Protein AF-A0A2V7W459-F1 (afdb_monomer)

Sequence (550 aa):
MHQKITSGIVARPIGEAFDWLTTPGFWPRVSPVSLAIEAEDPWRPLRVGDRFRERAHVALWRGHFDWVVDAVERPHRCVLTAVTGGDTVLSKLTGHIPARLEITLESDGDSTRITRAASHPALAEVVGFGHAFDHACDVTMQTIVATLNNPLLFGPRPDSTAESLLHEADPLADDAAAALISAAGDCSALESLVASLDRGDPPDADVPEAVRRFLDATEQRPAWACESRLVAASEIFLEWGVLSVAAHICASLPETYQLPPTAKLLDLTRQLDADPHHVDRRLWFTVRMCFDVLTEHGLDANGRGRLALQRLRLLHAMVRLFVQRRLETPHRLSQLATRGLWDSDAGQPISQLELLHTLLTFSHGVVRSFAIFGVELTPYQRESYIHIWNVAGALLGIRPELLPRDADDAARIFEGIKQRFGGATDAAPRLGRGLVEFWTGLFPEMIRKEASELMQFVISMLLTPETAHINGFDDLPSFSPKSANALRHFLAGVDRIGSHLFSDVPPVQQAAALFVSLLMRKASEAYEDKSGIFDIPEKLYSRWCGVVAT

Radius of gyration: 25.34 Å; Cα contacts (8 Å, |Δi|>4): 891; chains: 1; bounding box: 58×60×70 Å

Nearest PDB structures (foldseek):
  5o1m-assembly1_A  TM=7.419E-01  e=2.491E-08  Streptomyces sp. K30
  6cay-assembly1_A  TM=6.335E-01  e=3.139E-02  Saccharomyces cerevisiae
  5yqj-assembly3_C  TM=5.750E-01  e=4.632E-02  Saccharomyces cerevisiae S288C
  5yqq-assembly1_B  TM=5.300E-01  e=1.252E-01  Saccharomyces cerevisiae S288C
  5yqq-assembly1_A  TM=5.114E-01  e=2.292E-01  Saccharomyces cerevisiae S288C

Structure (mmCIF, N/CA/C/O backbone):
data_AF-A0A2V7W459-F1
#
_entry.id   AF-A0A2V7W459-F1
#
loop_
_atom_site.group_PDB
_atom_site.id
_atom_site.type_symbol
_atom_site.label_atom_id
_atom_site.label_alt_id
_atom_site.label_comp_id
_atom_site.label_asym_id
_atom_site.label_entity_id
_atom_site.label_seq_id
_atom_site.pdbx_PDB_ins_code
_atom_site.Cartn_x
_atom_site.Cartn_y
_atom_site.Cartn_z
_atom_site.occupancy
_atom_site.B_iso_or_equiv
_atom_site.auth_seq_id
_atom_site.auth_comp_id
_atom_site.auth_asym_id
_atom_site.auth_atom_id
_atom_site.pdbx_PDB_model_num
ATOM 1 N N . MET A 1 1 ? -30.266 8.151 23.516 1.00 68.56 1 MET A N 1
ATOM 2 C CA . MET A 1 1 ? -28.942 7.515 23.360 1.00 68.56 1 MET A CA 1
ATOM 3 C C . MET A 1 1 ? -28.855 7.077 21.916 1.00 68.56 1 MET A C 1
ATOM 5 O O . MET A 1 1 ? -29.757 6.372 21.483 1.00 68.56 1 MET A O 1
ATOM 9 N N . HIS A 1 2 ? -27.890 7.594 21.159 1.00 79.94 2 HIS A N 1
ATOM 10 C CA . HIS A 1 2 ? -27.702 7.180 19.768 1.00 79.94 2 HIS A CA 1
ATOM 11 C C . HIS A 1 2 ? -26.971 5.839 19.765 1.00 79.94 2 HIS A C 1
ATOM 13 O O . HIS A 1 2 ? -26.038 5.651 20.552 1.00 79.94 2 HIS A O 1
ATOM 19 N N . GLN A 1 3 ? -27.417 4.903 18.935 1.00 88.19 3 GLN A N 1
ATOM 20 C CA . GLN A 1 3 ? -26.807 3.585 18.802 1.00 88.19 3 GLN A CA 1
ATOM 21 C C . GLN A 1 3 ? -26.699 3.238 17.323 1.00 88.19 3 GLN A C 1
ATOM 23 O O . GLN A 1 3 ? -27.702 3.198 16.612 1.00 88.19 3 GLN A O 1
ATOM 28 N N . LYS A 1 4 ? -25.478 2.940 16.887 1.00 92.94 4 LYS A N 1
ATOM 29 C CA . LYS A 1 4 ? -25.178 2.438 15.554 1.00 92.94 4 LYS A CA 1
ATOM 30 C C . LYS A 1 4 ? -24.872 0.952 15.650 1.00 92.94 4 LYS A C 1
ATOM 32 O O . LYS A 1 4 ? -24.001 0.535 16.414 1.00 92.94 4 LYS A O 1
ATOM 37 N N . ILE A 1 5 ? -25.605 0.162 14.873 1.00 96.56 5 ILE A N 1
ATOM 38 C CA . ILE A 1 5 ? -25.396 -1.280 14.749 1.00 96.56 5 ILE A CA 1
ATOM 39 C C . ILE A 1 5 ? -24.834 -1.552 13.359 1.00 96.56 5 ILE A C 1
ATOM 41 O O . ILE A 1 5 ? -25.424 -1.142 12.361 1.00 96.56 5 ILE A O 1
ATOM 45 N N . THR A 1 6 ? -23.702 -2.242 13.299 1.00 97.69 6 THR A N 1
ATOM 46 C CA . THR A 1 6 ? -23.098 -2.727 12.056 1.00 97.69 6 THR A CA 1
ATOM 47 C C . THR A 1 6 ? -22.892 -4.229 12.141 1.00 97.69 6 THR A C 1
ATOM 49 O O . THR A 1 6 ? -22.695 -4.775 13.227 1.00 97.69 6 THR A O 1
ATOM 52 N N . SER A 1 7 ? -22.967 -4.920 11.006 1.00 97.38 7 SER A N 1
ATOM 53 C CA . SER A 1 7 ? -22.749 -6.365 10.955 1.00 97.38 7 SER A CA 1
ATOM 54 C C . SER A 1 7 ? -22.080 -6.792 9.656 1.00 97.38 7 SER A C 1
ATOM 56 O O . SER A 1 7 ? -22.127 -6.069 8.660 1.00 97.38 7 SER A O 1
ATOM 58 N N . GLY A 1 8 ? -21.444 -7.959 9.679 1.00 96.25 8 GLY A N 1
ATOM 59 C CA . GLY A 1 8 ? -20.764 -8.544 8.531 1.00 96.25 8 GLY A CA 1
ATOM 60 C C . GLY A 1 8 ? -20.483 -10.028 8.736 1.00 96.25 8 GLY A C 1
ATOM 61 O O . GLY A 1 8 ? -20.577 -10.529 9.855 1.00 96.25 8 GLY A O 1
ATOM 62 N N . ILE A 1 9 ? -20.161 -10.735 7.654 1.00 95.31 9 ILE A N 1
ATOM 63 C CA . ILE A 1 9 ? -19.882 -12.177 7.671 1.00 95.31 9 ILE A CA 1
ATOM 64 C C . ILE A 1 9 ? -18.435 -12.410 7.249 1.00 95.31 9 ILE A C 1
ATOM 66 O O . ILE A 1 9 ? -17.958 -11.821 6.276 1.00 95.31 9 ILE A O 1
ATOM 70 N N . VAL A 1 10 ? -17.745 -13.278 7.982 1.00 94.12 10 VAL A N 1
ATOM 71 C CA . VAL A 1 10 ? -16.369 -13.683 7.692 1.00 94.12 10 VAL A CA 1
ATOM 72 C C . VAL A 1 10 ? -16.268 -15.200 7.595 1.00 94.12 10 VAL A C 1
ATOM 74 O O . VAL A 1 10 ? -16.877 -15.923 8.381 1.00 94.12 10 VAL A O 1
ATOM 77 N N . ALA A 1 11 ? -15.474 -15.691 6.648 1.00 91.62 11 ALA A N 1
ATOM 78 C CA . ALA A 1 11 ? -15.160 -17.107 6.474 1.00 91.62 11 ALA A CA 1
ATOM 79 C C . ALA A 1 11 ? -14.038 -17.519 7.444 1.00 91.62 11 ALA A C 1
ATOM 81 O O . ALA A 1 11 ? -12.924 -17.856 7.040 1.00 91.62 11 ALA A O 1
ATOM 82 N N . ARG A 1 12 ? -14.307 -17.390 8.749 1.00 90.00 12 ARG A N 1
ATOM 83 C CA . ARG A 1 12 ? -13.364 -17.699 9.831 1.00 90.00 12 ARG A CA 1
ATOM 84 C C . ARG A 1 12 ? -14.057 -18.429 10.975 1.00 90.00 12 ARG A C 1
ATOM 86 O O . ARG A 1 12 ? -15.211 -18.105 11.268 1.00 90.00 12 ARG A O 1
ATOM 93 N N . PRO A 1 13 ? -13.352 -19.339 11.672 1.00 92.56 13 PRO A N 1
ATOM 94 C CA . PRO A 1 13 ? -13.849 -19.925 12.907 1.00 92.56 13 PRO A CA 1
ATOM 95 C C . PRO A 1 13 ? -14.180 -18.844 13.939 1.00 92.56 13 PRO A C 1
ATOM 97 O O . PRO A 1 13 ? -13.396 -17.917 14.158 1.00 92.56 13 PRO A O 1
ATOM 100 N N . ILE A 1 14 ? -15.315 -18.996 14.621 1.00 95.75 14 ILE A N 1
ATOM 101 C CA . ILE A 1 14 ? -15.822 -18.000 15.576 1.00 95.75 14 ILE A CA 1
ATOM 102 C C . ILE A 1 14 ? -14.813 -17.658 16.678 1.00 95.75 14 ILE A C 1
ATOM 104 O O . ILE A 1 14 ? -14.682 -16.497 17.050 1.00 95.75 14 ILE A O 1
ATOM 108 N N . GLY A 1 15 ? -14.052 -18.646 17.163 1.00 95.06 15 GLY A N 1
ATOM 109 C CA . GLY A 1 15 ? -13.023 -18.433 18.183 1.00 95.06 15 GLY A CA 1
ATOM 110 C C . GLY A 1 15 ? -11.878 -17.538 17.708 1.00 95.06 15 GLY A C 1
ATOM 111 O O . GLY A 1 15 ? -11.476 -16.637 18.437 1.00 95.06 15 GLY A O 1
ATOM 112 N N . GLU A 1 16 ? -11.397 -17.744 16.481 1.00 93.00 16 GLU A N 1
ATOM 113 C CA . GLU A 1 16 ? -10.330 -16.926 15.889 1.00 93.00 16 GLU A CA 1
ATOM 114 C C . GLU A 1 16 ? -10.813 -15.499 15.618 1.00 93.00 16 GLU A C 1
ATOM 116 O O . GLU A 1 16 ? -10.132 -14.534 15.966 1.00 93.00 16 GLU A O 1
ATOM 121 N N . ALA A 1 17 ? -12.018 -15.357 15.053 1.00 94.94 17 ALA A N 1
ATOM 122 C CA . ALA A 1 17 ? -12.629 -14.052 14.822 1.00 94.94 17 ALA A CA 1
ATOM 123 C C . ALA A 1 17 ? -12.844 -13.293 16.142 1.00 94.94 17 ALA A C 1
ATOM 125 O O . ALA A 1 17 ? -12.546 -12.100 16.218 1.00 94.94 17 ALA A O 1
ATOM 126 N N . PHE A 1 18 ? -13.313 -13.979 17.191 1.00 97.31 18 PHE A N 1
ATOM 127 C CA . PHE A 1 18 ? -13.514 -13.391 18.514 1.00 97.31 18 PHE A CA 1
ATOM 128 C C . PHE A 1 18 ? -12.205 -12.883 19.117 1.00 97.31 18 PHE A C 1
ATOM 130 O O . PHE A 1 18 ? -12.132 -11.731 19.548 1.00 97.31 18 PHE A O 1
ATOM 137 N N . ASP A 1 19 ? -11.172 -13.726 19.140 1.00 96.62 19 ASP A N 1
ATOM 138 C CA . ASP A 1 19 ? -9.880 -13.386 19.736 1.00 96.62 19 ASP A CA 1
ATOM 139 C C . ASP A 1 19 ? -9.237 -12.203 19.008 1.00 96.62 19 ASP A C 1
ATOM 141 O O . ASP A 1 19 ? -8.731 -11.280 19.647 1.00 96.62 19 ASP A O 1
ATOM 145 N N . TRP A 1 20 ? -9.330 -12.171 17.677 1.00 95.62 20 TRP A N 1
ATOM 146 C CA . TRP A 1 20 ? -8.825 -11.057 16.884 1.00 95.62 20 TRP A CA 1
ATOM 147 C C . TRP A 1 20 ? -9.593 -9.753 17.163 1.00 95.62 20 TRP A C 1
ATOM 149 O O . TRP A 1 20 ? -8.982 -8.728 17.459 1.00 95.62 20 TRP A O 1
ATOM 159 N N . LEU A 1 21 ? -10.933 -9.785 17.150 1.00 96.62 21 LEU A N 1
ATOM 160 C CA . LEU A 1 21 ? -11.776 -8.604 17.403 1.00 96.62 21 LEU A CA 1
ATOM 161 C C . LEU A 1 21 ? -11.591 -8.028 18.805 1.00 96.62 21 LEU A C 1
ATOM 163 O O . LEU A 1 21 ? -11.669 -6.815 19.004 1.00 96.62 21 LEU A O 1
ATOM 167 N N . THR A 1 22 ? -11.377 -8.909 19.777 1.00 97.56 22 THR A N 1
ATOM 168 C CA . THR A 1 22 ? -11.193 -8.539 21.178 1.00 97.56 22 THR A CA 1
ATOM 169 C C . THR A 1 22 ? -9.732 -8.298 21.534 1.00 97.56 22 THR A C 1
ATOM 171 O O . THR A 1 22 ? -9.444 -8.113 22.706 1.00 97.56 22 THR A O 1
ATOM 174 N N . THR A 1 23 ? -8.818 -8.247 20.563 1.00 97.81 23 THR A N 1
ATOM 175 C CA . THR A 1 23 ? -7.434 -7.811 20.776 1.00 97.81 23 THR A CA 1
ATOM 176 C C . THR A 1 23 ? -7.303 -6.336 20.373 1.00 97.81 23 THR A C 1
ATOM 178 O O . THR A 1 23 ? -7.244 -6.028 19.178 1.00 97.81 23 THR A O 1
ATOM 181 N N . PRO A 1 24 ? -7.285 -5.391 21.335 1.00 97.31 24 PRO A N 1
ATOM 182 C CA . PRO A 1 24 ? -7.422 -3.966 21.041 1.00 97.31 24 PRO A CA 1
ATOM 183 C C . PRO A 1 24 ? -6.255 -3.406 20.223 1.00 97.31 24 PRO A C 1
ATOM 185 O O . PRO A 1 24 ? -6.455 -2.475 19.449 1.00 97.31 24 PRO A O 1
ATOM 188 N N . GLY A 1 25 ? -5.062 -4.006 20.294 1.00 96.75 25 GLY A N 1
ATOM 189 C CA . GLY A 1 25 ? -3.899 -3.614 19.493 1.00 96.75 25 GLY A CA 1
ATOM 190 C C . GLY A 1 25 ? -4.149 -3.584 17.978 1.00 96.75 25 GLY A C 1
ATOM 191 O O . GLY A 1 25 ? -3.480 -2.838 17.265 1.00 96.75 25 GLY A O 1
ATOM 192 N N . PHE A 1 26 ? -5.151 -4.314 17.471 1.00 95.44 26 PHE A N 1
ATOM 193 C CA . PHE A 1 26 ? -5.540 -4.257 16.058 1.00 95.44 26 PHE A CA 1
ATOM 194 C C . PHE A 1 26 ? -6.483 -3.098 15.706 1.00 95.44 26 PHE A C 1
ATOM 196 O O . PHE A 1 26 ? -6.607 -2.757 14.529 1.00 95.44 26 PHE A O 1
ATOM 203 N N . TRP A 1 27 ? -7.151 -2.474 16.678 1.00 96.88 27 TRP A N 1
ATOM 204 C CA . TRP A 1 27 ? -8.208 -1.490 16.419 1.00 96.88 27 TRP A CA 1
ATOM 205 C C . TRP A 1 27 ? -7.729 -0.260 15.632 1.00 96.88 27 TRP A C 1
ATOM 207 O O . TRP A 1 27 ? -8.405 0.078 14.654 1.00 96.88 27 TRP A O 1
ATOM 217 N N . PRO A 1 28 ? -6.557 0.350 15.923 1.00 97.12 28 PRO A N 1
ATOM 218 C CA . PRO A 1 28 ? -6.043 1.475 15.134 1.00 97.12 28 PRO A CA 1
ATOM 219 C C . PRO A 1 28 ? -5.822 1.147 13.657 1.00 97.12 28 PRO A C 1
ATOM 221 O O . PRO A 1 28 ? -5.872 2.025 12.801 1.00 97.12 28 PRO A O 1
ATOM 224 N N . ARG A 1 29 ? -5.596 -0.130 13.332 1.00 94.25 29 ARG A N 1
ATOM 225 C CA . ARG A 1 29 ? -5.345 -0.573 11.958 1.00 94.25 29 ARG A CA 1
ATOM 226 C C . ARG A 1 29 ? -6.626 -0.706 11.138 1.00 94.25 29 ARG A C 1
ATOM 228 O O . ARG A 1 29 ? -6.548 -0.651 9.911 1.00 94.25 29 ARG A O 1
ATOM 235 N N . VAL A 1 30 ? -7.788 -0.890 11.772 1.00 95.19 30 VAL A N 1
ATOM 236 C CA . VAL A 1 30 ? -9.073 -1.141 11.082 1.00 95.19 30 VAL A CA 1
ATOM 237 C C . VAL A 1 30 ? -10.149 -0.091 11.322 1.00 95.19 30 VAL A C 1
ATOM 239 O O . VAL A 1 30 ? -11.127 -0.050 10.582 1.00 95.19 30 VAL A O 1
ATOM 242 N N . SER A 1 31 ? -9.984 0.754 12.335 1.00 95.81 31 SER A N 1
ATOM 243 C CA . SER A 1 31 ? -10.901 1.846 12.637 1.00 95.81 31 SER A CA 1
ATOM 244 C C . SER A 1 31 ? -10.283 3.173 12.198 1.00 95.81 31 SER A C 1
ATOM 246 O O . SER A 1 31 ? -9.223 3.528 12.715 1.00 95.81 31 SER A O 1
ATOM 248 N N . PRO A 1 32 ? -10.944 3.963 11.332 1.00 94.38 32 PRO A N 1
ATOM 249 C CA . PRO A 1 32 ? -10.462 5.295 10.967 1.00 94.38 32 PRO A CA 1
ATOM 250 C C . PRO A 1 32 ? -10.494 6.273 12.149 1.00 94.38 32 PRO A C 1
ATOM 252 O O . PRO A 1 32 ? -9.929 7.355 12.051 1.00 94.38 32 PRO A O 1
ATOM 255 N N . VAL A 1 33 ? -11.149 5.904 13.256 1.00 91.94 33 VAL A N 1
ATOM 256 C CA . VAL A 1 33 ? -11.300 6.715 14.472 1.00 91.94 33 VAL A CA 1
ATOM 257 C C . VAL A 1 33 ? -10.207 6.430 15.494 1.00 91.94 33 VAL A C 1
ATOM 259 O O . VAL A 1 33 ? -9.856 7.314 16.270 1.00 91.94 33 VAL A O 1
ATOM 262 N N . SER A 1 34 ? -9.670 5.213 15.515 1.00 95.06 34 SER A N 1
ATOM 263 C CA . SER A 1 34 ? -8.729 4.768 16.540 1.00 95.06 34 SER A CA 1
ATOM 264 C C . SER A 1 34 ? -7.300 5.162 16.161 1.00 95.06 34 SER A C 1
ATOM 266 O O . SER A 1 34 ? -6.804 4.804 15.094 1.00 95.06 34 SER A O 1
ATOM 268 N N . LEU A 1 35 ? -6.635 5.933 17.020 1.00 94.88 35 LEU A N 1
ATOM 269 C CA . LEU A 1 35 ? -5.286 6.456 16.781 1.00 94.88 35 LEU A CA 1
ATOM 270 C C . LEU A 1 35 ? -4.211 5.649 17.507 1.00 94.88 35 LEU A C 1
ATOM 272 O O . LEU A 1 35 ? -3.123 5.462 16.971 1.00 94.88 35 LEU A O 1
ATOM 276 N N . ALA A 1 36 ? -4.491 5.205 18.732 1.00 96.38 36 ALA A N 1
ATOM 277 C CA . ALA A 1 36 ? -3.568 4.417 19.543 1.00 96.38 36 ALA A CA 1
ATOM 278 C C . ALA A 1 36 ? -4.303 3.735 20.702 1.00 96.38 36 ALA A C 1
ATOM 280 O O . ALA A 1 36 ? -5.291 4.268 21.209 1.00 96.38 36 ALA A O 1
ATOM 281 N N . ILE A 1 37 ? -3.761 2.607 21.161 1.00 97.50 37 ILE A N 1
ATOM 282 C CA . ILE A 1 37 ? -4.190 1.921 22.381 1.00 97.50 37 ILE A CA 1
ATOM 283 C C . ILE A 1 37 ? -3.088 2.032 23.430 1.00 97.50 37 ILE A C 1
ATOM 285 O O . ILE A 1 37 ? -1.945 1.655 23.187 1.00 97.50 37 ILE A O 1
ATOM 289 N N . GLU A 1 38 ? -3.453 2.522 24.607 1.00 97.19 38 GLU A N 1
ATOM 290 C CA . GLU A 1 38 ? -2.625 2.571 25.805 1.00 97.19 38 GLU A CA 1
ATOM 291 C C . GLU A 1 38 ? -3.130 1.505 26.785 1.00 97.19 38 GLU A C 1
ATOM 293 O O . GLU A 1 38 ? -4.123 1.698 27.494 1.00 97.19 38 GLU A O 1
ATOM 298 N N . ALA A 1 39 ? -2.455 0.359 26.794 1.00 95.56 39 ALA A N 1
ATOM 299 C CA . ALA A 1 39 ? -2.723 -0.771 27.677 1.00 95.56 39 ALA A CA 1
ATOM 300 C C . ALA A 1 39 ? -1.398 -1.428 28.086 1.00 95.56 39 ALA A C 1
ATOM 302 O O . ALA A 1 39 ? -0.406 -1.303 27.370 1.00 95.56 39 ALA A O 1
ATOM 303 N N . GLU A 1 40 ? -1.388 -2.155 29.207 1.00 91.75 40 GLU A N 1
ATOM 304 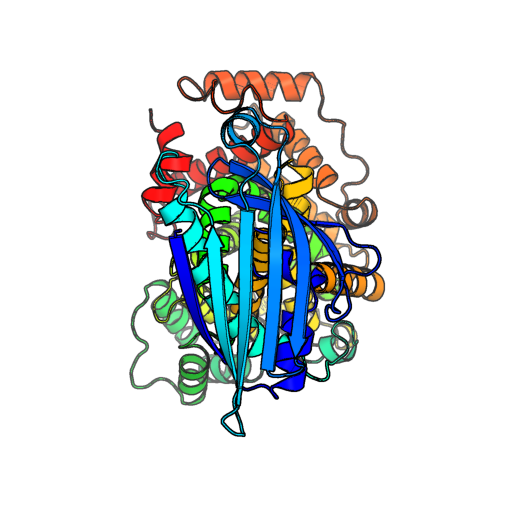C CA . GLU A 1 40 ? -0.218 -2.938 29.636 1.00 91.75 40 GLU A CA 1
ATOM 305 C C . GLU A 1 40 ? 0.132 -4.038 28.619 1.00 91.75 40 GLU A C 1
ATOM 307 O O . GLU A 1 40 ? 1.297 -4.234 28.289 1.00 91.75 40 GLU A O 1
ATOM 312 N N . ASP A 1 41 ? -0.890 -4.709 28.080 1.00 94.44 41 ASP A N 1
ATOM 313 C CA . ASP A 1 41 ? -0.753 -5.749 27.059 1.00 94.44 41 ASP A CA 1
ATOM 314 C C . ASP A 1 41 ? -1.896 -5.639 26.029 1.00 94.44 41 ASP A C 1
ATOM 316 O O . ASP A 1 41 ? -2.969 -6.220 26.226 1.00 94.44 41 ASP A O 1
ATOM 320 N N . PRO A 1 42 ? -1.719 -4.852 24.947 1.00 96.19 42 PRO A N 1
ATOM 321 C CA . PRO A 1 42 ? -2.762 -4.638 23.945 1.00 96.19 42 PRO A CA 1
ATOM 322 C C . PRO A 1 42 ? -2.878 -5.781 22.924 1.00 96.19 42 PRO A C 1
ATOM 324 O O . PRO A 1 42 ? -3.797 -5.763 22.107 1.00 96.19 42 PRO A O 1
ATOM 327 N N . TRP A 1 43 ? -1.964 -6.757 22.934 1.00 96.44 43 TRP A N 1
ATOM 328 C CA . TRP A 1 43 ? -1.836 -7.781 21.888 1.00 96.44 43 TRP A CA 1
ATOM 329 C C . TRP A 1 43 ? -2.465 -9.128 22.264 1.00 96.44 43 TRP A C 1
ATOM 331 O O . TRP A 1 43 ? -2.210 -10.140 21.609 1.00 96.44 43 TRP A O 1
ATOM 341 N N . ARG A 1 44 ? -3.324 -9.139 23.290 1.00 96.56 44 ARG A N 1
ATOM 342 C CA . ARG A 1 44 ? -4.130 -10.296 23.692 1.00 96.56 44 ARG A CA 1
ATOM 343 C C . ARG A 1 44 ? -5.634 -9.993 23.676 1.00 96.56 44 ARG A C 1
ATOM 345 O O . ARG A 1 44 ? -6.017 -8.833 23.844 1.00 96.56 44 ARG A O 1
ATOM 352 N N . PRO A 1 45 ? -6.488 -11.033 23.617 1.00 97.81 45 PRO A N 1
ATOM 353 C CA . PRO A 1 45 ? -7.919 -10.885 23.847 1.00 97.81 45 PRO A CA 1
ATOM 354 C C . PRO A 1 45 ? -8.233 -10.266 25.216 1.00 97.81 45 PRO A C 1
ATOM 356 O O . PRO A 1 45 ? -7.593 -10.585 26.231 1.00 97.81 45 PRO A O 1
ATOM 359 N N . LEU A 1 46 ? -9.244 -9.401 25.235 1.00 97.88 46 LEU A N 1
ATOM 360 C CA . LEU A 1 46 ? -9.764 -8.724 26.422 1.00 97.88 46 LEU A CA 1
ATOM 361 C C . LEU A 1 46 ? -10.344 -9.708 27.448 1.00 97.88 46 LEU A C 1
ATOM 363 O O . LEU A 1 46 ? -10.925 -10.742 27.114 1.00 97.88 46 LEU A O 1
ATOM 367 N N . ARG A 1 47 ? -10.219 -9.344 28.723 1.00 97.69 47 ARG A N 1
ATOM 368 C CA . ARG A 1 47 ? -10.754 -10.057 29.887 1.00 97.69 47 ARG A CA 1
ATOM 369 C C . ARG A 1 47 ? -11.625 -9.114 30.705 1.00 97.69 47 ARG A C 1
ATOM 371 O O . ARG A 1 47 ? -11.405 -7.907 30.717 1.00 97.69 47 ARG A O 1
ATOM 378 N N . VAL A 1 48 ? -12.602 -9.674 31.415 1.00 98.00 48 VAL A N 1
ATOM 379 C CA . VAL A 1 48 ? -13.461 -8.900 32.325 1.00 98.00 48 VAL A CA 1
ATOM 380 C C . VAL A 1 48 ? -12.600 -8.132 33.329 1.00 98.00 48 VAL A C 1
ATOM 382 O O . VAL A 1 48 ? -11.715 -8.710 33.957 1.00 98.00 48 VAL A O 1
ATOM 385 N N . GLY A 1 49 ? -12.875 -6.837 33.477 1.00 96.81 49 GLY A N 1
ATOM 386 C CA . GLY A 1 49 ? -12.142 -5.937 34.365 1.00 96.81 49 GLY A CA 1
ATOM 387 C C . GLY A 1 49 ? -10.896 -5.287 33.756 1.00 96.81 49 GLY A C 1
ATOM 388 O O . GLY A 1 49 ? -10.346 -4.391 34.399 1.00 96.81 49 GLY A O 1
ATOM 389 N N . ASP A 1 50 ? -10.473 -5.669 32.543 1.00 97.88 50 ASP A N 1
ATOM 390 C CA . ASP A 1 50 ? -9.404 -4.958 31.833 1.00 97.88 50 ASP A CA 1
ATOM 391 C C . ASP A 1 50 ? -9.780 -3.476 31.661 1.00 97.88 50 ASP A C 1
ATOM 393 O O . ASP A 1 50 ? -10.942 -3.123 31.424 1.00 97.88 50 ASP A O 1
ATOM 397 N N . ARG A 1 51 ? -8.771 -2.607 31.775 1.00 97.62 51 ARG A N 1
ATOM 398 C CA . ARG A 1 51 ? -8.884 -1.161 31.573 1.00 97.62 51 ARG A CA 1
ATOM 399 C C . ARG A 1 51 ? -7.800 -0.692 30.627 1.00 97.62 51 ARG A C 1
ATOM 401 O O . ARG A 1 51 ? -6.642 -1.071 30.786 1.00 97.62 51 ARG A O 1
ATOM 408 N N . PHE A 1 52 ? -8.171 0.147 29.675 1.00 97.50 52 PHE A N 1
ATOM 409 C CA . PHE A 1 52 ? -7.232 0.716 28.720 1.00 97.50 52 PHE A CA 1
ATOM 410 C C . PHE A 1 52 ? -7.773 2.023 28.161 1.00 97.50 52 PHE A C 1
ATOM 412 O O . PHE A 1 52 ? -8.977 2.283 28.198 1.00 97.50 52 PHE A O 1
ATOM 419 N N . ARG A 1 53 ? -6.871 2.841 27.626 1.00 96.56 53 ARG A N 1
ATOM 420 C CA . ARG A 1 53 ? -7.226 4.093 26.970 1.00 96.56 53 ARG A CA 1
ATOM 421 C C . ARG A 1 53 ? -7.061 3.953 25.466 1.00 96.56 53 ARG A C 1
ATOM 423 O O . ARG A 1 53 ? -6.007 3.559 24.980 1.00 96.56 53 ARG A O 1
ATOM 430 N N . GLU A 1 54 ? -8.091 4.312 24.719 1.00 95.75 54 GLU A N 1
ATOM 431 C CA . GLU A 1 54 ? -8.035 4.440 23.265 1.00 95.75 54 GLU A CA 1
ATOM 432 C C . GLU A 1 54 ? -7.981 5.923 22.899 1.00 95.75 54 GLU A C 1
ATOM 434 O O . GLU A 1 54 ? -8.930 6.661 23.162 1.00 95.75 54 GLU A O 1
ATOM 439 N N . ARG A 1 55 ? -6.889 6.378 22.277 1.00 94.50 55 ARG A N 1
ATOM 440 C CA . ARG A 1 55 ? -6.846 7.711 21.661 1.00 94.50 55 ARG A CA 1
ATOM 441 C C . ARG A 1 55 ? -7.643 7.681 20.372 1.00 94.50 55 ARG A C 1
ATOM 443 O O . ARG A 1 55 ? -7.446 6.781 19.558 1.00 94.50 55 ARG A O 1
ATOM 450 N N . ALA A 1 56 ? -8.489 8.680 20.163 1.00 90.81 56 ALA A N 1
ATOM 451 C CA . ALA A 1 56 ? -9.409 8.681 19.043 1.00 90.81 56 ALA A CA 1
ATOM 452 C C . ALA A 1 56 ? -9.665 10.071 18.460 1.00 90.81 56 ALA A C 1
ATOM 454 O O . ALA A 1 56 ? -9.499 11.103 19.120 1.00 90.81 56 ALA A O 1
ATOM 455 N N . HIS A 1 57 ? -10.124 10.082 17.212 1.00 87.19 57 HIS A N 1
ATOM 456 C CA . HIS A 1 57 ? -10.630 11.273 16.537 1.00 87.19 57 HIS A CA 1
ATOM 457 C C . HIS A 1 57 ? -11.889 10.964 15.726 1.00 87.19 57 HIS A C 1
ATOM 459 O O . HIS A 1 57 ? -12.008 9.901 15.130 1.00 87.19 57 HIS A O 1
ATOM 465 N N . VAL A 1 58 ? -12.845 11.889 15.719 1.00 83.06 58 VAL A N 1
ATOM 466 C CA . VAL A 1 58 ? -14.086 11.785 14.941 1.00 83.06 58 VAL A CA 1
ATOM 467 C C . VAL A 1 58 ? -14.392 13.168 14.383 1.00 83.06 58 VAL A C 1
ATOM 469 O O . VAL A 1 58 ? -14.714 14.086 15.140 1.00 83.06 58 VAL A O 1
ATOM 472 N N . ALA A 1 59 ? -14.287 13.333 13.064 1.00 80.50 59 ALA A N 1
ATOM 473 C CA . ALA A 1 59 ? -14.342 14.646 12.420 1.00 80.50 59 ALA A CA 1
ATOM 474 C C . ALA A 1 59 ? -13.366 15.642 13.090 1.00 80.50 59 ALA A C 1
ATOM 476 O O . ALA A 1 59 ? -12.164 15.399 13.125 1.00 80.50 59 ALA A O 1
ATOM 477 N N . LEU A 1 60 ? -13.868 16.750 13.646 1.00 77.81 60 LEU A N 1
ATOM 478 C CA . LEU A 1 60 ? -13.050 17.754 14.341 1.00 77.81 60 LEU A CA 1
ATOM 479 C C . LEU A 1 60 ? -12.783 17.416 15.817 1.00 77.81 60 LEU A C 1
ATOM 481 O O . LEU A 1 60 ? -11.984 18.090 16.469 1.00 77.81 60 LEU A O 1
ATOM 485 N N . TRP A 1 61 ? -13.456 16.404 16.368 1.00 79.81 61 TRP A N 1
ATOM 486 C CA . TRP A 1 61 ? -13.263 15.993 17.753 1.00 79.81 61 TRP A CA 1
ATOM 487 C C . TRP A 1 61 ? -12.000 15.140 17.882 1.00 79.81 61 TRP A C 1
ATOM 489 O O . TRP A 1 61 ? -11.810 14.180 17.138 1.00 79.81 61 TRP A O 1
ATOM 499 N N . ARG A 1 62 ? -11.155 15.470 18.862 1.00 85.06 62 ARG A N 1
ATOM 500 C CA . ARG A 1 62 ? -9.981 14.683 19.256 1.00 85.06 62 ARG A CA 1
ATOM 501 C C . ARG A 1 62 ? -10.001 14.472 20.760 1.00 85.06 62 ARG A C 1
ATOM 503 O O . ARG A 1 62 ? -10.166 15.431 21.516 1.00 85.06 62 ARG A O 1
ATOM 510 N N . GLY A 1 63 ? -9.803 13.234 21.184 1.00 87.94 63 GLY A N 1
ATOM 511 C CA . GLY A 1 63 ? -9.871 12.868 22.588 1.00 87.94 63 GLY A CA 1
ATOM 512 C C . GLY A 1 63 ? -9.469 11.423 22.824 1.00 87.94 63 GLY A C 1
ATOM 513 O O . GLY A 1 63 ? -8.658 10.850 22.094 1.00 87.94 63 GLY A O 1
ATOM 514 N N . HIS A 1 64 ? -10.025 10.843 23.874 1.00 90.75 64 HIS A N 1
ATOM 515 C CA . HIS A 1 64 ? -9.803 9.457 24.239 1.00 90.75 64 HIS A CA 1
ATOM 516 C C . HIS A 1 64 ? -11.058 8.825 24.836 1.00 90.75 64 HIS A C 1
ATOM 518 O O . HIS A 1 64 ? -11.922 9.525 25.366 1.00 90.75 64 HIS A O 1
ATOM 524 N N . PHE A 1 65 ? -11.117 7.500 24.762 1.00 91.69 65 PHE A N 1
ATOM 525 C CA . PHE A 1 65 ? -12.068 6.648 25.462 1.00 91.69 65 PHE A CA 1
ATOM 526 C C . PHE A 1 65 ? -11.319 5.869 26.544 1.00 91.69 65 PHE A C 1
ATOM 528 O O . PHE A 1 65 ? -10.392 5.121 26.234 1.00 91.69 65 PHE A O 1
ATOM 535 N N . ASP A 1 66 ? -11.716 6.040 27.803 1.00 94.69 66 ASP A N 1
ATOM 536 C CA . ASP A 1 66 ? -11.218 5.234 28.919 1.00 94.69 66 ASP A CA 1
ATOM 537 C C . ASP A 1 66 ? -12.133 4.024 29.102 1.00 94.69 66 ASP A C 1
ATOM 539 O O . ASP A 1 66 ? -13.176 4.125 29.751 1.00 94.69 66 ASP A O 1
ATOM 543 N N . TRP A 1 67 ? -11.768 2.905 28.474 1.00 96.75 67 TRP A N 1
ATOM 544 C CA . TRP A 1 67 ? -12.562 1.681 28.420 1.00 96.75 67 TRP A CA 1
ATOM 545 C C . TRP A 1 67 ? -12.416 0.826 29.682 1.00 96.75 67 TRP A C 1
ATOM 547 O O . TRP A 1 67 ? -11.330 0.685 30.250 1.00 96.75 67 TRP A O 1
ATOM 557 N N . VAL A 1 68 ? -13.519 0.186 30.064 1.00 97.94 68 VAL A N 1
ATOM 558 C CA . VAL A 1 68 ? -13.617 -0.886 31.055 1.00 97.94 68 VAL A CA 1
ATOM 559 C C . VAL A 1 68 ? -14.368 -2.050 30.414 1.00 97.94 68 VAL A C 1
ATOM 561 O O . VAL A 1 68 ? -15.431 -1.866 29.819 1.00 97.94 68 VAL A O 1
ATOM 564 N N . VAL A 1 69 ? -13.810 -3.256 30.513 1.00 98.19 69 VAL A N 1
ATOM 565 C CA . VAL A 1 69 ? -14.465 -4.472 30.012 1.00 98.19 69 VAL A CA 1
ATOM 566 C C . VAL A 1 69 ? -15.457 -4.989 31.047 1.00 98.19 69 VAL A C 1
ATOM 568 O O . VAL A 1 69 ? -15.061 -5.498 32.098 1.00 98.19 69 VAL A O 1
ATOM 571 N N . ASP A 1 70 ? -16.743 -4.902 30.726 1.00 97.94 70 ASP A N 1
ATOM 572 C CA . ASP A 1 70 ? -17.834 -5.263 31.633 1.00 97.94 70 ASP A CA 1
ATOM 573 C C . ASP A 1 70 ? -18.142 -6.765 31.603 1.00 97.94 70 ASP A C 1
ATOM 575 O O . ASP A 1 70 ? -18.415 -7.368 32.640 1.00 97.94 70 ASP A O 1
ATOM 579 N N . ALA A 1 71 ? -18.106 -7.384 30.418 1.00 98.12 71 ALA A N 1
ATOM 580 C CA . ALA A 1 71 ? -18.432 -8.798 30.241 1.00 98.12 71 ALA A CA 1
ATOM 581 C C . ALA A 1 71 ? -17.699 -9.416 29.043 1.00 98.12 71 ALA A C 1
ATOM 583 O O . ALA A 1 71 ? -17.571 -8.787 27.993 1.00 98.12 71 ALA A O 1
ATOM 584 N N . VAL A 1 72 ? -17.273 -10.674 29.188 1.00 98.19 72 VAL A N 1
ATOM 585 C CA . VAL A 1 72 ? -16.671 -11.491 28.124 1.00 98.19 72 VAL A CA 1
ATOM 586 C C . VAL A 1 72 ? -17.234 -12.909 28.223 1.00 98.19 72 VAL A C 1
ATOM 588 O O . VAL A 1 72 ? -16.978 -13.619 29.191 1.00 98.19 72 VAL A O 1
ATOM 591 N N . GLU A 1 73 ? -17.977 -13.331 27.205 1.00 97.94 73 GLU A N 1
ATOM 592 C CA . GLU A 1 73 ? -18.546 -14.672 27.045 1.00 97.94 73 GLU A CA 1
ATOM 593 C C . GLU A 1 73 ? -17.958 -15.289 25.761 1.00 97.94 73 GLU A C 1
ATOM 595 O O . GLU A 1 73 ? -18.609 -15.353 24.716 1.00 97.94 73 GLU A O 1
ATOM 600 N N . ARG A 1 74 ? -16.676 -15.681 25.793 1.00 96.75 74 ARG A N 1
ATOM 601 C CA . ARG A 1 74 ? -15.969 -16.217 24.614 1.00 96.75 74 ARG A CA 1
ATOM 602 C C . ARG A 1 74 ? -16.627 -17.517 24.108 1.00 96.75 74 ARG A C 1
ATOM 604 O O . ARG A 1 74 ? -16.897 -18.395 24.928 1.00 96.75 74 ARG A O 1
ATOM 611 N N . PRO A 1 75 ? -16.800 -17.715 22.785 1.00 96.25 75 PRO A N 1
ATOM 612 C CA . PRO A 1 75 ? -16.446 -16.814 21.678 1.00 96.25 75 PRO A CA 1
ATOM 613 C C . PRO A 1 75 ? -17.616 -15.949 21.162 1.00 96.25 75 PRO A C 1
ATOM 615 O O . PRO A 1 75 ? -17.579 -15.504 20.022 1.00 96.25 75 PRO A O 1
ATOM 618 N N . HIS A 1 76 ? -18.667 -15.729 21.954 1.00 97.88 76 HIS A N 1
ATOM 619 C CA . HIS A 1 76 ? -19.933 -15.169 21.471 1.00 97.88 76 HIS A CA 1
ATOM 620 C C . HIS A 1 76 ? -20.119 -13.684 21.765 1.00 97.88 76 HIS A C 1
ATOM 622 O O . HIS A 1 76 ? -20.791 -13.005 20.993 1.00 97.88 76 HIS A O 1
ATOM 628 N N . ARG A 1 77 ? -19.589 -13.159 22.877 1.00 98.38 77 ARG A N 1
ATOM 629 C CA . ARG A 1 77 ? -19.939 -11.798 23.311 1.00 98.38 77 ARG A CA 1
ATOM 630 C C . ARG A 1 77 ? -18.845 -11.091 24.101 1.00 98.38 77 ARG A C 1
ATOM 632 O O . ARG A 1 77 ? -18.210 -11.689 24.963 1.00 98.38 77 ARG A O 1
ATOM 639 N N . CYS A 1 78 ? -18.660 -9.802 23.833 1.00 98.50 78 CYS A N 1
ATOM 640 C CA . CYS A 1 78 ? -17.806 -8.899 24.602 1.00 98.50 78 CYS A CA 1
ATOM 641 C C . CYS A 1 78 ? -18.500 -7.537 24.752 1.00 98.50 78 CYS A C 1
ATOM 643 O O . CYS A 1 78 ? -18.999 -6.988 23.769 1.00 98.50 78 CYS A O 1
ATOM 645 N N . VAL A 1 79 ? -18.557 -7.001 25.972 1.00 98.31 79 VAL A N 1
ATOM 646 C CA . VAL A 1 79 ? -19.195 -5.714 26.286 1.00 98.31 79 VAL A CA 1
ATOM 647 C C . VAL A 1 79 ? -18.200 -4.823 27.009 1.00 98.31 79 VAL A C 1
ATOM 649 O O . VAL A 1 79 ? -17.599 -5.239 28.000 1.00 98.31 79 VAL A O 1
ATOM 652 N N . LEU A 1 80 ? -18.064 -3.591 26.527 1.00 97.56 80 LEU A N 1
ATOM 653 C CA . LEU A 1 80 ? -17.240 -2.562 27.136 1.00 97.56 80 LEU A CA 1
ATOM 654 C C . LEU A 1 80 ? -18.025 -1.266 27.303 1.00 97.56 80 LEU A C 1
ATOM 656 O O . LEU A 1 80 ? -18.815 -0.884 26.430 1.00 97.56 80 LEU A O 1
ATOM 660 N N . THR A 1 81 ? -17.726 -0.547 28.375 1.00 96.31 81 THR A N 1
ATOM 661 C CA . THR A 1 81 ? -18.146 0.837 28.581 1.00 96.31 81 THR A CA 1
ATOM 662 C C . THR A 1 81 ? -16.931 1.739 28.680 1.00 96.31 81 THR A C 1
ATOM 664 O O . THR A 1 81 ? -15.852 1.309 29.073 1.00 96.31 81 THR A O 1
ATOM 667 N N . ALA A 1 82 ? -17.083 2.995 28.284 1.00 92.81 82 ALA A N 1
ATOM 668 C CA . ALA A 1 82 ? -16.038 3.992 28.415 1.00 92.81 82 ALA A CA 1
ATOM 669 C C . ALA A 1 82 ? -16.586 5.315 28.911 1.00 92.81 82 ALA A C 1
ATOM 671 O O . ALA A 1 82 ? -17.776 5.603 28.790 1.00 92.81 82 ALA A O 1
ATOM 672 N N . VAL A 1 83 ? -15.684 6.145 29.416 1.00 89.00 83 VAL A N 1
ATOM 673 C CA . VAL A 1 83 ? -15.914 7.577 29.584 1.00 89.00 83 VAL A CA 1
ATOM 674 C C . VAL A 1 83 ? -14.975 8.313 28.639 1.00 89.00 83 VAL A C 1
ATOM 676 O O . VAL A 1 83 ? -13.788 7.994 28.572 1.00 89.00 83 VAL A O 1
ATOM 679 N N . THR A 1 84 ? -15.492 9.282 27.885 1.00 85.06 84 THR A N 1
ATOM 680 C CA . THR A 1 84 ? -14.642 10.108 27.025 1.00 85.06 84 THR A CA 1
ATOM 681 C C . THR A 1 84 ? -13.921 11.198 27.812 1.00 85.06 84 THR A C 1
ATOM 683 O O . THR A 1 84 ? -14.442 11.748 28.789 1.00 85.06 84 THR A O 1
ATOM 686 N N . GLY A 1 85 ? -12.761 11.598 27.306 1.00 80.56 85 GLY A N 1
ATOM 687 C CA . GLY A 1 85 ? -12.053 12.805 27.720 1.00 80.56 85 GLY A CA 1
ATOM 688 C C . GLY A 1 85 ? -11.283 13.426 26.556 1.00 80.56 85 GLY A C 1
ATOM 689 O O . GLY A 1 85 ? -11.226 12.868 25.461 1.00 80.56 85 GLY A O 1
ATOM 690 N N . GLY A 1 86 ? -10.678 14.594 26.767 1.00 72.38 86 GLY A N 1
ATOM 691 C CA . GLY A 1 86 ? -9.753 15.175 25.794 1.00 72.38 86 GLY A CA 1
ATOM 692 C C . GLY A 1 86 ? -9.258 16.570 26.165 1.00 72.38 86 GLY A C 1
ATOM 693 O O . GLY A 1 86 ? -9.900 17.295 26.925 1.00 72.38 86 GLY A O 1
ATOM 694 N N . ASP A 1 87 ? -8.134 16.967 25.571 1.00 63.06 87 ASP A N 1
ATOM 695 C CA . ASP A 1 87 ? -7.412 18.192 25.941 1.00 63.06 87 ASP A CA 1
ATOM 696 C C . ASP A 1 87 ? -7.796 19.430 25.115 1.00 63.06 87 ASP A C 1
ATOM 698 O O . ASP A 1 87 ? -7.482 20.563 25.502 1.00 63.06 87 ASP A O 1
ATOM 702 N N . THR A 1 88 ? -8.511 19.230 24.005 1.00 66.06 88 THR A N 1
ATOM 703 C CA . THR A 1 88 ? -8.969 20.300 23.109 1.00 66.06 88 THR A CA 1
ATOM 704 C C . THR A 1 88 ? -10.157 21.071 23.692 1.00 66.06 88 THR A C 1
ATOM 706 O O . THR A 1 88 ? -10.895 20.572 24.541 1.00 66.06 88 THR A O 1
ATOM 709 N N . VAL A 1 89 ? -10.375 22.307 23.225 1.00 63.88 89 VAL A N 1
ATOM 710 C CA . VAL A 1 89 ? -11.534 23.122 23.638 1.00 63.88 89 VAL A CA 1
ATOM 711 C C . VAL A 1 89 ? -12.842 22.387 23.341 1.00 63.88 89 VAL A C 1
ATOM 713 O O . VAL A 1 89 ? -13.714 22.323 24.203 1.00 63.88 89 VAL A O 1
ATOM 716 N N . LEU A 1 90 ? -12.943 21.761 22.163 1.00 63.25 90 LEU A N 1
ATOM 717 C CA . LEU A 1 90 ? -14.124 20.997 21.763 1.00 63.25 90 LEU A CA 1
ATOM 718 C C . LEU A 1 90 ? -14.363 19.802 22.698 1.00 63.25 90 LEU A C 1
ATOM 720 O O . LEU A 1 90 ? -15.472 19.626 23.188 1.00 63.25 90 LEU A O 1
ATOM 724 N N . SER A 1 91 ? -13.320 19.024 23.009 1.00 63.59 91 SER A N 1
ATOM 725 C CA . SER A 1 91 ? -13.435 17.858 23.898 1.00 63.59 91 SER A CA 1
ATOM 726 C C . SER A 1 91 ? -13.710 18.229 25.360 1.00 63.59 91 SER A C 1
ATOM 728 O O . SER A 1 91 ? -14.357 17.469 26.075 1.00 63.59 91 SER A O 1
ATOM 730 N N . LYS A 1 92 ? -13.255 19.405 25.813 1.00 67.06 92 LYS A N 1
ATOM 731 C CA . LYS A 1 92 ? -13.571 19.936 27.149 1.00 67.06 92 LYS A CA 1
ATOM 732 C C . LYS A 1 92 ? -15.019 20.418 27.246 1.00 67.06 92 LYS A C 1
ATOM 734 O O . LYS A 1 92 ? -15.652 20.200 28.274 1.00 67.06 92 LYS A O 1
ATOM 739 N N . LEU A 1 93 ? -15.551 21.027 26.183 1.00 62.50 93 LEU A N 1
ATOM 740 C CA . LEU A 1 93 ? -16.948 21.477 26.109 1.00 62.50 93 LEU A CA 1
ATOM 741 C C . LEU A 1 93 ? -17.940 20.310 26.076 1.00 62.50 93 LEU A C 1
ATOM 743 O O . LEU A 1 93 ? -19.029 20.423 26.629 1.00 62.50 93 LEU A O 1
ATOM 747 N N . THR A 1 94 ? -17.562 19.182 25.470 1.00 62.72 94 THR A N 1
ATOM 748 C CA . THR A 1 94 ? -18.408 17.980 25.421 1.00 62.72 94 THR A CA 1
ATOM 749 C C . THR A 1 94 ? -18.513 17.241 26.761 1.00 62.72 94 THR A C 1
ATOM 751 O O . THR A 1 94 ? -19.413 16.422 26.929 1.00 62.72 94 THR A O 1
ATOM 754 N N . GLY A 1 95 ? -17.629 17.526 27.725 1.00 65.12 95 GLY A N 1
ATOM 755 C CA . GLY A 1 95 ? -17.601 16.855 29.026 1.00 65.12 95 GLY A CA 1
ATOM 756 C C . GLY A 1 95 ? -17.279 15.353 28.954 1.00 65.12 95 GLY A C 1
ATOM 757 O O . GLY A 1 95 ? -16.769 14.845 27.954 1.00 65.12 95 GLY A O 1
ATOM 758 N N . HIS A 1 96 ? -17.567 14.643 30.048 1.00 73.44 96 HIS A N 1
ATOM 759 C CA . HIS A 1 96 ? -17.405 13.192 30.165 1.00 73.44 96 HIS A CA 1
ATOM 760 C C . HIS A 1 96 ? -18.624 12.468 29.595 1.00 73.44 96 HIS A C 1
ATOM 762 O O . HIS A 1 96 ? -19.674 12.393 30.235 1.00 73.44 96 HIS A O 1
ATOM 768 N N . ILE A 1 97 ? -18.487 11.930 28.387 1.00 73.62 97 ILE A N 1
ATOM 769 C CA . ILE A 1 97 ? -19.569 11.253 27.680 1.00 73.62 97 ILE A CA 1
ATOM 770 C C . ILE A 1 97 ? -19.410 9.749 27.902 1.00 73.62 97 ILE A C 1
ATOM 772 O O . ILE A 1 97 ? -18.370 9.197 27.539 1.00 73.62 97 ILE A O 1
ATOM 776 N N . PRO A 1 98 ? -20.395 9.053 28.497 1.00 84.94 98 PRO A N 1
ATOM 777 C CA . PRO A 1 98 ? -20.352 7.600 28.553 1.00 84.94 98 PRO A CA 1
ATOM 778 C C . PRO A 1 98 ? -20.456 7.013 27.141 1.00 84.94 98 PRO A C 1
ATOM 780 O O . PRO A 1 98 ? -21.275 7.449 26.349 1.00 84.94 98 PRO A O 1
ATOM 783 N N . ALA A 1 99 ? -19.674 6.001 26.808 1.00 88.38 99 ALA A N 1
ATOM 784 C CA . ALA A 1 99 ? -19.792 5.245 25.567 1.00 88.38 99 ALA A CA 1
ATOM 785 C C . ALA A 1 99 ? -19.957 3.761 25.891 1.00 88.38 99 ALA A C 1
ATOM 787 O O . ALA A 1 99 ? -19.560 3.301 26.961 1.00 88.38 99 ALA A O 1
ATOM 788 N N . ARG A 1 100 ? -20.560 3.002 24.978 1.00 94.12 100 ARG A N 1
ATOM 789 C CA . ARG A 1 100 ? -20.684 1.547 25.111 1.00 94.12 100 ARG A CA 1
ATOM 790 C C . ARG A 1 100 ? -20.484 0.875 23.763 1.00 94.12 100 ARG A C 1
ATOM 792 O O . ARG A 1 100 ? -21.090 1.298 22.777 1.00 94.12 100 ARG A O 1
ATOM 799 N N . LEU A 1 101 ? -19.677 -0.181 23.751 1.00 96.00 101 LEU A N 1
ATOM 800 C CA . LEU A 1 101 ? -19.443 -1.058 22.610 1.00 96.00 101 LEU A CA 1
ATOM 801 C C . LEU A 1 101 ? -19.802 -2.491 23.006 1.00 96.00 101 LEU A C 1
ATOM 803 O O . LEU A 1 101 ? -19.288 -3.026 23.984 1.00 96.00 101 LEU A O 1
ATOM 807 N N . GLU A 1 102 ? -20.676 -3.115 22.231 1.00 98.06 102 GLU A N 1
ATOM 808 C CA . GLU A 1 102 ? -21.003 -4.532 22.352 1.00 98.06 102 GLU A CA 1
ATOM 809 C C . GLU A 1 102 ? -20.660 -5.239 21.044 1.00 98.06 102 GLU A C 1
ATOM 811 O O . GLU A 1 102 ? -21.055 -4.792 19.967 1.00 98.06 102 GLU A O 1
ATOM 816 N N . ILE A 1 103 ? -19.892 -6.319 21.149 1.00 98.19 103 ILE A N 1
ATOM 817 C CA . ILE A 1 103 ? -19.478 -7.171 20.038 1.00 98.19 103 ILE A CA 1
ATOM 818 C C . ILE A 1 103 ? -20.132 -8.531 20.257 1.00 98.19 103 ILE A C 1
ATOM 820 O O . ILE A 1 103 ? -19.895 -9.161 21.290 1.00 98.19 103 ILE A O 1
ATOM 824 N N . THR A 1 104 ? -20.941 -8.982 19.303 1.00 98.38 104 THR A N 1
ATOM 825 C CA . THR A 1 104 ? -21.565 -10.308 19.318 1.00 98.38 104 THR A CA 1
ATOM 826 C C . THR A 1 104 ? -21.198 -11.093 18.071 1.00 98.38 104 THR A C 1
ATOM 828 O O . THR A 1 104 ? -21.110 -10.537 16.973 1.00 98.38 104 THR A O 1
ATOM 831 N N . LEU A 1 105 ? -20.939 -12.384 18.248 1.00 98.25 105 LEU A N 1
ATOM 832 C CA . LEU A 1 105 ? -20.591 -13.306 17.181 1.00 98.25 105 LEU A CA 1
ATOM 833 C C . LEU A 1 105 ? -21.537 -14.503 17.197 1.00 98.25 105 LEU A C 1
ATOM 835 O O . LEU A 1 105 ? -21.824 -15.080 18.245 1.00 98.25 105 LEU A O 1
ATOM 839 N N . GLU A 1 106 ? -21.967 -14.897 16.008 1.00 97.25 106 GLU A N 1
ATOM 840 C CA . GLU A 1 106 ? -22.785 -16.080 15.763 1.00 97.25 106 GLU A CA 1
ATOM 841 C C . GLU A 1 106 ? -22.113 -16.905 14.670 1.00 97.25 106 GLU A C 1
ATOM 843 O O . GLU A 1 106 ? -21.638 -16.341 13.685 1.00 97.25 106 GLU A O 1
ATOM 848 N N . SER A 1 107 ? -22.073 -18.228 14.821 1.00 93.31 107 SER A N 1
ATOM 849 C CA . SER A 1 107 ? -21.553 -19.115 13.778 1.00 93.31 107 SER A CA 1
ATOM 850 C C . SER A 1 107 ? -22.675 -19.901 13.126 1.00 93.31 107 SER A C 1
ATOM 852 O O . SER A 1 107 ? -23.588 -20.368 13.806 1.00 93.31 107 SER A O 1
ATOM 854 N N . ASP A 1 108 ? -22.563 -20.085 11.816 1.00 85.81 108 ASP A N 1
ATOM 855 C CA . ASP A 1 108 ? -23.391 -21.002 11.035 1.00 85.81 108 ASP A CA 1
ATOM 856 C C . ASP A 1 108 ? -22.635 -22.279 10.612 1.00 85.81 108 ASP A C 1
ATOM 858 O O . ASP A 1 108 ? -23.119 -23.031 9.769 1.00 85.81 108 ASP A O 1
ATOM 862 N N . GLY A 1 109 ? -21.475 -22.554 11.225 1.00 81.00 109 GLY A N 1
ATOM 863 C CA . GLY A 1 109 ? -20.583 -23.662 10.875 1.00 81.00 109 GLY A CA 1
ATOM 864 C C . GLY A 1 109 ? -19.331 -23.169 10.153 1.00 81.00 109 GLY A C 1
ATOM 865 O O . GLY A 1 109 ? -18.271 -23.074 10.770 1.00 81.00 109 GLY A O 1
ATOM 866 N N . ASP A 1 110 ? -19.465 -22.833 8.869 1.00 82.06 110 ASP A N 1
ATOM 867 C CA . ASP A 1 110 ? -18.336 -22.455 8.002 1.00 82.06 110 ASP A CA 1
ATOM 868 C C . ASP A 1 110 ? -18.047 -20.944 8.000 1.00 82.06 110 ASP A C 1
ATOM 870 O O . ASP A 1 110 ? -16.994 -20.502 7.529 1.00 82.06 110 ASP A O 1
ATOM 874 N N . SER A 1 111 ? -18.958 -20.132 8.542 1.00 92.75 111 SER A N 1
ATOM 875 C CA . SER A 1 111 ? -18.784 -18.692 8.662 1.00 92.75 111 SER A CA 1
ATOM 876 C C . SER A 1 111 ? -19.155 -18.168 10.051 1.00 92.75 111 SER A C 1
ATOM 878 O O . SER A 1 111 ? -19.757 -18.841 10.899 1.00 92.75 111 SER A O 1
ATOM 880 N N . THR A 1 112 ? -18.734 -16.932 10.301 1.00 96.44 112 THR A N 1
ATOM 881 C CA . THR A 1 112 ? -19.020 -16.194 11.524 1.00 96.44 112 THR A CA 1
ATOM 882 C C . THR A 1 112 ? -19.639 -14.855 11.163 1.00 96.44 112 THR A C 1
ATOM 884 O O . THR A 1 112 ? -19.025 -14.035 10.476 1.00 96.44 112 THR A O 1
ATOM 887 N N . ARG A 1 113 ? -20.849 -14.604 11.660 1.00 97.56 113 ARG A N 1
ATOM 888 C CA . ARG A 1 113 ? -21.470 -13.282 11.648 1.00 97.56 113 ARG A CA 1
ATOM 889 C C . ARG A 1 113 ? -20.962 -12.484 12.838 1.00 97.56 113 ARG A C 1
ATOM 891 O O . ARG A 1 113 ? -21.087 -12.920 13.975 1.00 97.56 113 ARG A O 1
ATOM 898 N N . ILE A 1 114 ? -20.446 -11.294 12.570 1.00 98.12 114 ILE A N 1
ATOM 899 C CA . ILE A 1 114 ? -20.000 -10.322 13.566 1.00 98.12 114 ILE A CA 1
ATOM 900 C C . ILE A 1 114 ? -21.030 -9.199 13.604 1.00 98.12 114 ILE A C 1
ATOM 902 O O . ILE A 1 114 ? -21.393 -8.669 12.556 1.00 98.12 114 ILE A O 1
ATOM 906 N N . THR A 1 115 ? -21.466 -8.800 14.794 1.00 98.25 115 THR A N 1
ATOM 907 C CA . THR A 1 115 ? -22.303 -7.618 15.014 1.00 98.25 115 THR A CA 1
ATOM 908 C C . THR A 1 115 ? -21.634 -6.707 16.038 1.00 98.25 115 THR A C 1
ATOM 910 O O . THR A 1 115 ? -21.171 -7.161 17.082 1.00 98.25 115 THR A O 1
ATOM 913 N N . ARG A 1 116 ? -21.560 -5.409 15.735 1.00 97.88 116 ARG A N 1
ATOM 914 C CA . ARG A 1 116 ? -21.044 -4.368 16.631 1.00 97.88 116 ARG A CA 1
ATOM 915 C C . ARG A 1 116 ? -22.141 -3.352 16.894 1.00 97.88 116 ARG A C 1
ATOM 917 O O . ARG A 1 116 ? -22.652 -2.742 15.961 1.00 97.88 116 ARG A O 1
ATOM 924 N N . ALA A 1 117 ? -22.474 -3.152 18.161 1.00 96.50 117 ALA A N 1
ATOM 925 C CA . ALA A 1 117 ? -23.403 -2.129 18.610 1.00 96.50 117 ALA A CA 1
ATOM 926 C C . ALA A 1 117 ? -22.633 -1.073 19.409 1.00 96.50 117 ALA A C 1
ATOM 928 O O . ALA A 1 117 ? -22.282 -1.288 20.571 1.00 96.50 117 ALA A O 1
ATOM 929 N N . ALA A 1 118 ? -22.352 0.062 18.771 1.00 92.25 118 ALA A N 1
ATOM 930 C CA . ALA A 1 118 ? -21.639 1.183 19.368 1.00 92.25 118 ALA A CA 1
ATOM 931 C C . ALA A 1 118 ? -22.631 2.295 19.720 1.00 92.25 118 ALA A C 1
ATOM 933 O O . ALA A 1 118 ? -23.514 2.632 18.932 1.00 92.25 118 ALA A O 1
ATOM 934 N N . SER A 1 119 ? -22.520 2.855 20.920 1.00 86.75 119 SER A N 1
ATOM 935 C CA . SER A 1 119 ? -23.486 3.829 21.425 1.00 86.75 119 SER A CA 1
ATOM 936 C C . SER A 1 119 ? -22.831 4.935 22.233 1.00 86.75 119 SER A C 1
ATOM 938 O O . SER A 1 119 ? -21.865 4.705 22.962 1.00 86.75 119 SER A O 1
ATOM 940 N N . HIS A 1 120 ? -23.401 6.131 22.106 1.00 74.69 120 HIS A N 1
ATOM 941 C CA . HIS A 1 120 ? -23.020 7.323 22.851 1.00 74.69 120 HIS A CA 1
ATOM 942 C C . HIS A 1 120 ? -24.279 8.170 23.167 1.00 74.69 120 HIS A C 1
ATOM 944 O O . HIS A 1 120 ? -25.276 8.132 22.432 1.00 74.69 120 HIS A O 1
ATOM 950 N N . PRO A 1 121 ? -24.307 8.943 24.268 1.00 62.56 121 PRO A N 1
ATOM 951 C CA . PRO A 1 121 ? -25.231 10.045 24.471 1.00 62.56 121 PRO A CA 1
ATOM 952 C C . PRO A 1 121 ? -25.185 10.919 23.239 1.00 62.56 121 PRO A C 1
ATOM 954 O O . PRO A 1 121 ? -24.103 11.261 22.769 1.00 62.56 121 PRO A O 1
ATOM 957 N N . ALA A 1 122 ? -26.353 11.214 22.682 1.00 55.12 122 ALA A N 1
ATOM 958 C CA . ALA A 1 122 ? -26.460 11.946 21.439 1.00 55.12 122 ALA A CA 1
ATOM 959 C C . ALA A 1 122 ? -25.681 13.264 21.559 1.00 55.12 122 ALA A C 1
ATOM 961 O O . ALA A 1 122 ? -26.144 14.209 22.187 1.00 55.12 122 ALA A O 1
ATOM 962 N N . LEU A 1 123 ? -24.514 13.327 20.917 1.00 55.06 123 LEU A N 1
ATOM 963 C CA . LEU A 1 123 ? -23.747 14.546 20.662 1.00 55.06 123 LEU A CA 1
ATOM 964 C C . LEU A 1 123 ? -24.455 15.397 19.594 1.00 55.06 123 LEU A C 1
ATOM 966 O O . LEU A 1 123 ? -23.809 16.056 18.792 1.00 55.06 123 LEU A O 1
ATOM 970 N N . ALA A 1 124 ? -25.791 15.350 19.548 1.00 49.72 124 ALA A N 1
ATOM 971 C CA . ALA A 1 124 ? -26.618 15.923 18.491 1.00 49.72 124 ALA A CA 1
ATOM 972 C C . ALA A 1 124 ? -26.448 17.446 18.364 1.00 49.72 124 ALA A C 1
ATOM 974 O O . ALA A 1 124 ? -26.750 17.997 17.312 1.00 49.72 124 ALA A O 1
ATOM 975 N N . GLU A 1 125 ? -25.923 18.113 19.396 1.00 48.75 125 GLU A N 1
ATOM 976 C CA . GLU A 1 125 ? -25.596 19.542 19.359 1.00 48.75 125 GLU A CA 1
ATOM 977 C C . GLU A 1 125 ? -24.225 19.847 18.721 1.00 48.75 125 GLU A C 1
ATOM 979 O O . GLU A 1 125 ? -23.977 20.984 18.322 1.00 48.75 125 GLU A O 1
ATOM 984 N N . VAL A 1 126 ? -23.343 18.851 18.548 1.00 58.56 126 VAL A N 1
ATOM 985 C CA . VAL A 1 126 ? -22.081 19.000 17.805 1.00 58.56 126 VAL A CA 1
ATOM 986 C C . VAL A 1 126 ? -22.326 18.638 16.341 1.00 58.56 126 VAL A C 1
ATOM 988 O O . VAL A 1 126 ? -22.363 17.465 15.959 1.00 58.56 126 VAL A O 1
ATOM 991 N N . VAL A 1 127 ? -22.508 19.672 15.516 1.00 57.06 127 VAL A N 1
ATOM 992 C CA . VAL A 1 127 ? -22.782 19.564 14.074 1.00 57.06 127 VAL A CA 1
ATOM 993 C C . VAL A 1 127 ? -21.810 18.583 13.404 1.00 57.06 127 VAL A C 1
ATOM 995 O O . VAL A 1 127 ? -20.596 18.759 13.454 1.00 57.06 127 VAL A O 1
ATOM 998 N N . GLY A 1 128 ? -22.354 17.538 12.773 1.00 62.69 128 GLY A N 1
ATOM 999 C CA . GLY A 1 128 ? -21.596 16.557 11.986 1.00 62.69 128 GLY A CA 1
ATOM 1000 C C . GLY A 1 128 ? -21.024 15.361 12.758 1.00 62.69 128 GLY A C 1
ATOM 1001 O O . GLY A 1 128 ? -20.672 14.371 12.120 1.00 62.69 128 GLY A O 1
ATOM 1002 N N . PHE A 1 129 ? -20.990 15.380 14.098 1.00 72.75 129 PHE A N 1
ATOM 1003 C CA . PHE A 1 129 ? -20.397 14.285 14.882 1.00 72.75 129 PHE A CA 1
ATOM 1004 C C . PHE A 1 129 ? -21.141 12.954 14.696 1.00 72.75 129 PHE A C 1
ATOM 1006 O O . PHE A 1 129 ? -20.512 11.934 14.439 1.00 72.75 129 PHE A O 1
ATOM 1013 N N . GLY A 1 130 ? -22.478 12.956 14.781 1.00 75.31 130 GLY A N 1
ATOM 1014 C CA . GLY A 1 130 ? -23.280 11.730 14.655 1.00 75.31 130 GLY A CA 1
ATOM 1015 C C . GLY A 1 130 ? -23.133 11.052 13.288 1.00 75.31 130 GLY A C 1
ATOM 1016 O O . GLY A 1 130 ? -22.901 9.850 13.216 1.00 75.31 130 GLY A O 1
ATOM 1017 N N . HIS A 1 131 ? -23.170 11.831 12.202 1.00 81.38 131 HIS A N 1
ATOM 1018 C CA . HIS A 1 131 ? -22.954 11.302 10.852 1.00 81.38 131 HIS A CA 1
ATOM 1019 C C . HIS A 1 131 ? -21.527 10.775 10.655 1.00 81.38 131 HIS A C 1
ATOM 1021 O O . HIS A 1 131 ? -21.354 9.697 10.091 1.00 81.38 131 HIS A O 1
ATOM 1027 N N . ALA A 1 132 ? -20.512 11.497 11.145 1.00 83.69 132 ALA A N 1
ATOM 1028 C CA . ALA A 1 132 ? -19.123 11.051 11.069 1.00 83.69 132 ALA A CA 1
ATOM 1029 C C . ALA A 1 132 ? -18.881 9.771 11.886 1.00 83.69 132 ALA A C 1
ATOM 1031 O O . ALA A 1 132 ? -18.160 8.882 11.440 1.00 83.69 132 ALA A O 1
ATOM 1032 N N . PHE A 1 133 ? -19.516 9.650 13.054 1.00 85.62 133 PHE A N 1
ATOM 1033 C CA . PHE A 1 133 ? -19.460 8.455 13.891 1.00 85.62 133 PHE A CA 1
ATOM 1034 C C . PHE A 1 133 ? -20.114 7.245 13.214 1.00 85.62 133 PHE A C 1
ATOM 1036 O O . PHE A 1 133 ? -19.517 6.168 13.165 1.00 85.62 133 PHE A O 1
ATOM 1043 N N . ASP A 1 134 ? -21.315 7.418 12.657 1.00 89.62 134 ASP A N 1
ATOM 1044 C CA . ASP A 1 134 ? -22.030 6.347 11.959 1.00 89.62 134 ASP A CA 1
ATOM 1045 C C . ASP A 1 134 ? -21.245 5.856 10.744 1.00 89.62 134 ASP A C 1
ATOM 1047 O O . ASP A 1 134 ? -21.071 4.648 10.569 1.00 89.62 134 ASP A O 1
ATOM 1051 N N . HIS A 1 135 ? -20.715 6.795 9.957 1.00 91.38 135 HIS A N 1
ATOM 1052 C CA . HIS A 1 135 ? -19.857 6.491 8.820 1.00 91.38 135 HIS A CA 1
ATOM 1053 C C . HIS A 1 135 ? -18.587 5.744 9.252 1.00 91.38 135 HIS A C 1
ATOM 1055 O O . HIS A 1 135 ? -18.246 4.715 8.672 1.00 91.38 135 HIS A O 1
ATOM 1061 N N . ALA A 1 136 ? -17.921 6.191 10.319 1.00 92.38 136 ALA A N 1
ATOM 1062 C CA . ALA A 1 136 ? -16.751 5.503 10.852 1.00 92.38 136 ALA A CA 1
ATOM 1063 C C . ALA A 1 136 ? -17.062 4.075 11.330 1.00 92.38 136 ALA A C 1
ATOM 1065 O O . ALA A 1 136 ? -16.244 3.171 11.143 1.00 92.38 136 ALA A O 1
ATOM 1066 N N . CYS A 1 137 ? -18.234 3.842 11.928 1.00 94.50 137 CYS A N 1
ATOM 1067 C CA . CYS A 1 137 ? -18.671 2.502 12.320 1.00 94.50 137 CYS A CA 1
ATOM 1068 C C . CYS A 1 137 ? -18.865 1.584 11.106 1.00 94.50 137 CYS A C 1
ATOM 1070 O O . CYS A 1 137 ? -18.471 0.414 11.172 1.00 94.50 137 CYS A O 1
ATOM 1072 N N . ASP A 1 138 ? -19.435 2.110 10.017 1.00 96.25 138 ASP A N 1
ATOM 1073 C CA . ASP A 1 138 ? -19.617 1.385 8.755 1.00 96.25 138 ASP A CA 1
ATOM 1074 C C . ASP A 1 138 ? -18.259 1.042 8.122 1.00 96.25 138 ASP A C 1
ATOM 1076 O O . ASP A 1 138 ? -17.993 -0.128 7.839 1.00 96.25 138 ASP A O 1
ATOM 1080 N N . VAL A 1 139 ? -17.353 2.021 8.012 1.00 96.69 139 VAL A N 1
ATOM 1081 C CA . VAL A 1 139 ? -15.979 1.828 7.507 1.00 96.69 139 VAL A CA 1
ATOM 1082 C C . VAL A 1 139 ? -15.206 0.812 8.348 1.00 96.69 139 VAL A C 1
ATOM 1084 O O . VAL A 1 139 ? -14.541 -0.074 7.807 1.00 96.69 139 VAL A O 1
ATOM 1087 N N . THR A 1 140 ? -15.324 0.884 9.677 1.00 97.44 140 THR A N 1
ATOM 1088 C CA . THR A 1 140 ? -14.662 -0.078 10.568 1.00 97.44 140 THR A CA 1
ATOM 1089 C C . THR A 1 140 ? -15.182 -1.493 10.321 1.00 97.44 140 THR A C 1
ATOM 1091 O O . THR A 1 140 ? -14.391 -2.429 10.266 1.00 97.44 140 THR A O 1
ATOM 1094 N N . MET A 1 141 ? -16.498 -1.678 10.153 1.00 97.50 141 MET A N 1
ATOM 1095 C CA . MET A 1 141 ? -17.068 -3.004 9.887 1.00 97.50 141 MET A CA 1
ATOM 1096 C C . MET A 1 141 ? -16.633 -3.553 8.526 1.00 97.50 141 MET A C 1
ATOM 1098 O O . MET A 1 141 ? -16.213 -4.705 8.442 1.00 97.50 141 MET A O 1
ATOM 1102 N N . GLN A 1 142 ? -16.667 -2.727 7.478 1.00 96.12 142 GLN A N 1
ATOM 1103 C CA . GLN A 1 142 ? -16.175 -3.100 6.148 1.00 96.12 142 GLN A CA 1
ATOM 1104 C C . GLN A 1 142 ? -14.700 -3.520 6.196 1.00 96.12 142 GLN A C 1
ATOM 1106 O O . GLN A 1 142 ? -14.321 -4.542 5.619 1.00 96.12 142 GLN A O 1
ATOM 1111 N N . THR A 1 143 ? -13.880 -2.781 6.946 1.00 96.38 143 THR A N 1
ATOM 1112 C CA . THR A 1 143 ? -12.457 -3.091 7.106 1.00 96.38 143 THR A CA 1
ATOM 1113 C C . THR A 1 143 ? -12.241 -4.375 7.898 1.00 96.38 143 THR A C 1
ATOM 1115 O O . THR A 1 143 ? -11.458 -5.211 7.466 1.00 96.38 143 THR A O 1
ATOM 1118 N N . ILE A 1 144 ? -12.962 -4.584 9.005 1.00 96.19 144 ILE A N 1
ATOM 1119 C CA . ILE A 1 144 ? -12.928 -5.834 9.783 1.00 96.19 144 ILE A CA 1
ATOM 1120 C C . ILE A 1 144 ? -13.240 -7.036 8.889 1.00 96.19 144 ILE A C 1
ATOM 1122 O O . ILE A 1 144 ? -12.484 -8.006 8.887 1.00 96.19 144 ILE A O 1
ATOM 1126 N N . VAL A 1 145 ? -14.332 -6.968 8.120 1.00 95.12 145 VAL A N 1
ATOM 1127 C CA . VAL A 1 145 ? -14.758 -8.059 7.234 1.00 95.12 145 VAL A CA 1
ATOM 1128 C C . VAL A 1 145 ? -13.687 -8.350 6.188 1.00 95.12 145 VAL A C 1
ATOM 1130 O O . VAL A 1 145 ? -13.290 -9.503 6.023 1.00 95.12 145 VAL A O 1
ATOM 1133 N N . ALA A 1 146 ? -13.179 -7.316 5.513 1.00 92.94 146 ALA A N 1
ATOM 1134 C CA . ALA A 1 146 ? -12.149 -7.482 4.494 1.00 92.94 146 ALA A CA 1
ATOM 1135 C C . ALA A 1 146 ? -10.840 -8.032 5.080 1.00 92.94 146 ALA A C 1
ATOM 1137 O O . ALA A 1 146 ? -10.256 -8.949 4.516 1.00 92.94 146 ALA A O 1
ATOM 1138 N N . THR A 1 147 ? -10.406 -7.522 6.234 1.00 92.19 147 THR A N 1
ATOM 1139 C CA . THR A 1 147 ? -9.216 -7.974 6.963 1.00 92.19 147 THR A CA 1
ATOM 1140 C C . THR A 1 147 ? -9.346 -9.444 7.371 1.00 92.19 147 THR A C 1
ATOM 1142 O O . THR A 1 147 ? -8.485 -10.246 7.024 1.00 92.19 147 THR A O 1
ATOM 1145 N N . LEU A 1 148 ? -10.428 -9.850 8.034 1.00 91.75 148 LEU A N 1
ATOM 1146 C CA . LEU A 1 148 ? -10.598 -11.240 8.477 1.00 91.75 148 LEU A CA 1
ATOM 1147 C C . LEU A 1 148 ? -10.765 -12.229 7.312 1.00 91.75 148 LEU A C 1
ATOM 1149 O O . LEU A 1 148 ? -10.313 -13.371 7.410 1.00 91.75 148 LEU A O 1
ATOM 1153 N N . ASN A 1 149 ? -11.331 -11.791 6.186 1.00 89.44 149 ASN A N 1
ATOM 1154 C CA . ASN A 1 149 ? -11.395 -12.588 4.958 1.00 89.44 149 ASN A CA 1
ATOM 1155 C C . ASN A 1 149 ? -10.104 -12.540 4.130 1.00 89.44 149 ASN A C 1
ATOM 1157 O O . ASN A 1 149 ? -9.982 -13.274 3.151 1.00 89.44 149 ASN A O 1
ATOM 1161 N N . ASN A 1 150 ? -9.123 -11.717 4.507 1.00 87.19 150 ASN A N 1
ATOM 1162 C CA . ASN A 1 150 ? -7.883 -11.601 3.762 1.00 87.19 150 ASN A CA 1
ATOM 1163 C C . ASN A 1 150 ? -6.983 -12.827 4.033 1.00 87.19 150 ASN A C 1
ATOM 1165 O O . ASN A 1 150 ? -6.509 -13.000 5.164 1.00 87.19 150 ASN A O 1
ATOM 1169 N N . PRO A 1 151 ? -6.695 -13.679 3.026 1.00 79.06 151 PRO A N 1
ATOM 1170 C CA . PRO A 1 151 ? -5.807 -14.827 3.208 1.00 79.06 151 PRO A CA 1
ATOM 1171 C C . PRO A 1 151 ? -4.384 -14.399 3.585 1.00 79.06 151 PRO A C 1
ATOM 1173 O O . PRO A 1 151 ? -3.670 -15.155 4.243 1.00 79.06 151 PRO A O 1
ATOM 1176 N N . LEU A 1 152 ? -4.001 -13.163 3.247 1.00 76.94 152 LEU A N 1
ATOM 1177 C CA . LEU A 1 152 ? -2.709 -12.588 3.588 1.00 76.94 152 LEU A CA 1
ATOM 1178 C C . LEU A 1 152 ? -2.455 -12.575 5.098 1.00 76.94 152 LEU A C 1
ATOM 1180 O O . LEU A 1 152 ? -1.308 -12.729 5.502 1.00 76.94 152 LEU A O 1
ATOM 1184 N N . LEU A 1 153 ? -3.467 -12.412 5.946 1.00 76.88 153 LEU A N 1
ATOM 1185 C CA . LEU A 1 153 ? -3.234 -12.191 7.376 1.00 76.88 153 LEU A CA 1
ATOM 1186 C C . LEU A 1 153 ? -3.034 -13.469 8.200 1.00 76.88 153 LEU A C 1
ATOM 1188 O O . LEU A 1 153 ? -2.368 -13.407 9.230 1.00 76.88 153 LEU A O 1
ATOM 1192 N N . PHE A 1 154 ? -3.559 -14.613 7.751 1.00 72.31 154 PHE A N 1
ATOM 1193 C CA . PHE A 1 154 ? -3.692 -15.810 8.600 1.00 72.31 154 PHE A CA 1
ATOM 1194 C C . PHE A 1 154 ? -3.173 -17.119 7.967 1.00 72.31 154 PHE A C 1
ATOM 1196 O O . PHE A 1 154 ? -3.358 -18.184 8.550 1.00 72.31 154 PHE A O 1
ATOM 1203 N N . GLY A 1 155 ? -2.549 -17.079 6.783 1.00 67.50 155 GLY A N 1
ATOM 1204 C CA . GLY A 1 155 ? -1.978 -18.261 6.116 1.00 67.50 155 GLY A CA 1
ATOM 1205 C C . GLY A 1 155 ? -0.472 -18.469 6.366 1.00 67.50 155 GLY A C 1
ATOM 1206 O O . GLY A 1 155 ? 0.220 -17.518 6.740 1.00 67.50 155 GLY A O 1
ATOM 1207 N N . PRO A 1 156 ? 0.067 -19.688 6.137 1.00 71.19 156 PRO A N 1
ATOM 1208 C CA . PRO A 1 156 ? 1.511 -19.902 6.063 1.00 71.19 156 PRO A CA 1
ATOM 1209 C C . PRO A 1 156 ? 2.098 -19.039 4.944 1.00 71.19 156 PRO A C 1
ATOM 1211 O O . PRO A 1 156 ? 1.538 -18.969 3.849 1.00 71.19 156 PRO A O 1
ATOM 1214 N N . ARG A 1 157 ? 3.216 -18.366 5.224 1.00 77.62 157 ARG A N 1
ATOM 1215 C CA . ARG A 1 157 ? 3.830 -17.416 4.295 1.00 77.62 157 ARG A CA 1
ATOM 1216 C C . ARG A 1 157 ? 5.206 -17.885 3.853 1.00 77.62 157 ARG A C 1
ATOM 1218 O O . ARG A 1 157 ? 5.987 -18.311 4.708 1.00 77.62 157 ARG A O 1
ATOM 1225 N N . PRO A 1 158 ? 5.517 -17.793 2.550 1.00 85.44 158 PRO A N 1
ATOM 1226 C CA . PRO A 1 158 ? 6.889 -17.941 2.105 1.00 85.44 158 PRO A CA 1
ATOM 1227 C C . PRO A 1 158 ? 7.745 -16.812 2.690 1.00 85.44 158 PRO A C 1
ATOM 1229 O O . PRO A 1 158 ? 7.249 -15.739 3.042 1.00 85.44 158 PRO A O 1
ATOM 1232 N N . ASP A 1 159 ? 9.048 -17.051 2.782 1.00 90.31 159 ASP A N 1
ATOM 1233 C CA . ASP A 1 159 ? 9.999 -15.982 3.057 1.00 90.31 159 ASP A CA 1
ATOM 1234 C C . ASP A 1 159 ? 10.024 -15.026 1.854 1.00 90.31 159 ASP A C 1
ATOM 1236 O O . ASP A 1 159 ? 10.576 -15.348 0.804 1.00 90.31 159 ASP A O 1
ATOM 1240 N N . SER A 1 160 ? 9.421 -13.842 2.006 1.00 92.25 160 SER A N 1
ATOM 1241 C CA . SER A 1 160 ? 9.418 -12.784 0.985 1.00 92.25 160 SER A CA 1
ATOM 1242 C C . SER A 1 160 ? 10.815 -12.222 0.668 1.00 92.25 160 SER A C 1
ATOM 1244 O O . SER A 1 160 ? 10.942 -11.366 -0.203 1.00 92.25 160 SER A O 1
ATOM 1246 N N . THR A 1 161 ? 11.859 -12.685 1.364 1.00 93.31 161 THR A N 1
ATOM 1247 C CA . THR A 1 161 ? 13.274 -12.373 1.111 1.00 93.31 161 THR A CA 1
ATOM 1248 C C . THR A 1 161 ? 14.065 -13.583 0.592 1.00 93.31 161 THR A C 1
ATOM 1250 O O . THR A 1 161 ? 15.298 -13.558 0.559 1.00 93.31 161 THR A O 1
ATOM 1253 N N . ALA A 1 162 ? 13.380 -14.659 0.189 1.00 94.81 162 ALA A N 1
ATOM 1254 C CA . ALA A 1 162 ? 14.022 -15.854 -0.339 1.00 94.81 162 ALA A CA 1
ATOM 1255 C C . ALA A 1 162 ? 14.710 -15.585 -1.685 1.00 94.81 162 ALA A C 1
ATOM 1257 O O . ALA A 1 162 ? 14.130 -15.015 -2.604 1.00 94.81 162 ALA A O 1
ATOM 1258 N N . GLU A 1 163 ? 15.937 -16.082 -1.826 1.00 93.12 163 GLU A N 1
ATOM 1259 C CA . GLU A 1 163 ? 16.738 -15.959 -3.050 1.00 93.12 163 GLU A CA 1
ATOM 1260 C C . GLU A 1 163 ? 16.100 -16.669 -4.252 1.00 93.12 163 GLU A C 1
ATOM 1262 O O . GLU A 1 163 ? 16.227 -16.201 -5.378 1.00 93.12 163 GLU A O 1
ATOM 1267 N N . SER A 1 164 ? 15.319 -17.735 -4.024 1.00 93.69 164 SER A N 1
ATOM 1268 C CA . SER A 1 164 ? 14.572 -18.415 -5.091 1.00 93.69 164 SER A CA 1
ATOM 1269 C C . SER A 1 164 ? 13.633 -17.474 -5.850 1.00 93.69 164 SER A C 1
ATOM 1271 O O . SER A 1 164 ? 13.400 -17.687 -7.037 1.00 93.69 164 SER A O 1
ATOM 1273 N N . LEU A 1 165 ? 13.150 -16.406 -5.203 1.00 95.12 165 LEU A N 1
ATOM 1274 C CA . LEU A 1 165 ? 12.263 -15.418 -5.814 1.00 95.12 165 LEU A CA 1
ATOM 1275 C C . LEU A 1 165 ? 12.942 -14.615 -6.928 1.00 95.12 165 LEU A C 1
ATOM 1277 O O . LEU A 1 165 ? 12.227 -14.083 -7.772 1.00 95.12 165 LEU A O 1
ATOM 1281 N N . LEU A 1 166 ? 14.282 -14.554 -6.977 1.00 92.38 166 LEU A N 1
ATOM 1282 C CA . LEU A 1 166 ? 15.022 -13.993 -8.118 1.00 92.38 166 LEU A CA 1
ATOM 1283 C C . LEU A 1 166 ? 14.819 -14.817 -9.390 1.00 92.38 166 LEU A C 1
ATOM 1285 O O . LEU A 1 166 ? 14.982 -14.304 -10.490 1.00 92.38 166 LEU A O 1
ATOM 1289 N N . HIS A 1 167 ? 14.465 -16.094 -9.264 1.00 91.88 167 HIS A N 1
ATOM 1290 C CA . HIS A 1 167 ? 14.302 -17.005 -10.393 1.00 91.88 167 HIS A CA 1
ATOM 1291 C C . HIS A 1 167 ? 12.837 -17.211 -10.796 1.00 91.88 167 HIS A C 1
ATOM 1293 O O . HIS A 1 167 ? 12.555 -17.958 -11.733 1.00 91.88 167 HIS A O 1
ATOM 1299 N N . GLU A 1 168 ? 11.904 -16.539 -10.122 1.00 94.44 168 GLU A N 1
ATOM 1300 C CA . GLU A 1 168 ? 10.470 -16.635 -10.380 1.00 94.44 168 GLU A CA 1
ATOM 1301 C C . GLU A 1 168 ? 9.996 -15.426 -11.198 1.00 94.44 168 GLU A C 1
ATOM 1303 O O . GLU A 1 168 ? 10.165 -14.286 -10.775 1.00 94.44 168 GLU A O 1
ATOM 1308 N N . ALA A 1 169 ? 9.401 -15.670 -12.369 1.00 94.12 169 ALA A N 1
ATOM 1309 C CA . ALA A 1 169 ? 8.866 -14.639 -13.265 1.00 94.12 169 ALA A CA 1
ATOM 1310 C C . ALA A 1 169 ? 7.324 -14.553 -13.171 1.00 94.12 169 ALA A C 1
ATOM 1312 O O . ALA A 1 169 ? 6.753 -14.686 -12.086 1.00 94.12 169 ALA A O 1
ATOM 1313 N N . ASP A 1 170 ? 6.637 -14.329 -14.296 1.00 97.00 170 ASP A N 1
ATOM 1314 C CA . ASP A 1 170 ? 5.174 -14.263 -14.378 1.00 97.00 170 ASP A CA 1
ATOM 1315 C C . ASP A 1 170 ? 4.680 -15.018 -15.622 1.00 97.00 170 ASP A C 1
ATOM 1317 O O . ASP A 1 170 ? 4.487 -14.408 -16.680 1.00 97.00 170 ASP A O 1
ATOM 1321 N N . PRO A 1 171 ? 4.464 -16.343 -15.493 1.00 96.44 171 PRO A N 1
ATOM 1322 C CA . PRO A 1 171 ? 4.089 -17.203 -16.612 1.00 96.44 171 PRO A CA 1
ATOM 1323 C C . PRO A 1 171 ? 2.816 -16.757 -17.337 1.00 96.44 171 PRO A C 1
ATOM 1325 O O . PRO A 1 171 ? 2.735 -16.867 -18.553 1.00 96.44 171 PRO A O 1
ATOM 1328 N N . LEU A 1 172 ? 1.831 -16.211 -16.612 1.00 97.56 172 LEU A N 1
ATOM 1329 C CA . LEU A 1 172 ? 0.564 -15.781 -17.207 1.00 97.56 172 LEU A CA 1
ATOM 1330 C C . LEU A 1 172 ? 0.775 -14.647 -18.219 1.00 97.56 172 LEU A C 1
ATOM 1332 O O . LEU A 1 172 ? 0.222 -14.683 -19.317 1.00 97.56 172 LEU A O 1
ATOM 1336 N N . ALA A 1 173 ? 1.564 -13.638 -17.847 1.00 97.19 173 ALA A N 1
ATOM 1337 C CA . ALA A 1 173 ? 1.869 -12.525 -18.737 1.00 97.19 173 ALA A CA 1
ATOM 1338 C C . ALA A 1 173 ? 2.914 -12.904 -19.797 1.00 97.19 173 ALA A C 1
ATOM 1340 O O . ALA A 1 173 ? 2.810 -12.441 -20.932 1.00 97.19 173 ALA A O 1
ATOM 1341 N N . ASP A 1 174 ? 3.889 -13.754 -19.451 1.00 96.06 174 ASP A N 1
ATOM 1342 C CA . ASP A 1 174 ? 4.894 -14.269 -20.392 1.00 96.06 174 ASP A CA 1
ATOM 1343 C C . ASP A 1 174 ? 4.245 -15.049 -21.539 1.00 96.06 174 ASP A C 1
ATOM 1345 O O . ASP A 1 174 ? 4.573 -14.804 -22.700 1.00 96.06 174 ASP A O 1
ATOM 1349 N N . ASP A 1 175 ? 3.281 -15.923 -21.242 1.00 96.88 175 ASP A N 1
ATOM 1350 C CA . ASP A 1 175 ? 2.544 -16.684 -22.254 1.00 96.88 175 ASP A CA 1
ATOM 1351 C C . ASP A 1 175 ? 1.709 -15.761 -23.158 1.00 96.88 175 ASP A C 1
ATOM 1353 O O . ASP A 1 175 ? 1.698 -15.925 -24.381 1.00 96.88 175 ASP A O 1
ATOM 1357 N N . ALA A 1 176 ? 1.042 -14.755 -22.578 1.00 96.62 176 ALA A N 1
ATOM 1358 C CA . ALA A 1 176 ? 0.262 -13.774 -23.332 1.00 96.62 176 ALA A CA 1
ATOM 1359 C C . ALA A 1 176 ? 1.145 -12.929 -24.264 1.00 96.62 176 ALA A C 1
ATOM 1361 O O . ALA A 1 176 ? 0.835 -12.778 -25.447 1.00 96.62 176 ALA A O 1
ATOM 1362 N N . ALA A 1 177 ? 2.274 -12.422 -23.764 1.00 92.50 177 ALA A N 1
ATOM 1363 C CA . ALA A 1 177 ? 3.226 -11.667 -24.571 1.00 92.50 177 ALA A CA 1
ATOM 1364 C C . ALA A 1 177 ? 3.864 -12.552 -25.656 1.00 92.50 177 ALA A C 1
ATOM 1366 O O . ALA A 1 177 ? 3.983 -12.130 -26.805 1.00 92.50 177 ALA A O 1
ATOM 1367 N N . ALA A 1 178 ? 4.208 -13.804 -25.340 1.00 93.44 178 ALA A N 1
ATOM 1368 C CA . ALA A 1 178 ? 4.775 -14.750 -26.298 1.00 93.44 178 ALA A CA 1
ATOM 1369 C C . ALA A 1 178 ? 3.803 -15.119 -27.428 1.00 93.44 178 ALA A C 1
ATOM 1371 O O . ALA A 1 178 ? 4.258 -15.412 -28.530 1.00 93.44 178 ALA A O 1
ATOM 1372 N N . ALA A 1 179 ? 2.492 -15.094 -27.173 1.00 95.00 179 ALA A N 1
ATOM 1373 C CA . ALA A 1 179 ? 1.468 -15.298 -28.197 1.00 95.00 179 ALA A CA 1
ATOM 1374 C C . ALA A 1 179 ? 1.323 -14.100 -29.156 1.00 95.00 179 ALA A C 1
ATOM 1376 O O . ALA A 1 179 ? 0.808 -14.267 -30.260 1.00 95.00 179 ALA A O 1
ATOM 1377 N N . LEU A 1 180 ? 1.773 -12.908 -28.747 1.00 91.19 180 LEU A N 1
ATOM 1378 C CA . LEU A 1 180 ? 1.676 -11.661 -29.516 1.00 91.19 180 LEU A CA 1
ATOM 1379 C C . LEU A 1 180 ? 3.006 -11.217 -30.144 1.00 91.19 180 LEU A C 1
ATOM 1381 O O . LEU A 1 180 ? 3.008 -10.332 -30.997 1.00 91.19 180 LEU A O 1
ATOM 1385 N N . ILE A 1 181 ? 4.127 -11.812 -29.730 1.00 86.69 181 ILE A N 1
ATOM 1386 C CA . ILE A 1 181 ? 5.467 -11.513 -30.244 1.00 86.69 181 ILE A CA 1
ATOM 1387 C C . ILE A 1 181 ? 5.931 -12.663 -31.136 1.00 86.69 181 ILE A C 1
ATOM 1389 O O . ILE A 1 181 ? 6.066 -13.806 -30.690 1.00 86.69 181 ILE A O 1
ATOM 1393 N N . SER A 1 182 ? 6.226 -12.360 -32.400 1.00 85.19 182 SER A N 1
ATOM 1394 C CA . SER A 1 182 ? 6.711 -13.371 -33.344 1.00 85.19 182 SER A CA 1
ATOM 1395 C C . SER A 1 182 ? 8.117 -13.881 -32.990 1.00 85.19 182 SER A C 1
ATOM 1397 O O . SER A 1 182 ? 8.890 -13.231 -32.285 1.00 85.19 182 SER A O 1
ATOM 1399 N N . ALA A 1 183 ? 8.509 -15.026 -33.559 1.00 78.38 183 ALA A N 1
ATOM 1400 C CA . ALA A 1 183 ? 9.873 -15.548 -33.421 1.00 78.38 183 ALA A CA 1
ATOM 1401 C C . ALA A 1 183 ? 10.955 -14.594 -33.975 1.00 78.38 183 ALA A C 1
ATOM 1403 O O . ALA A 1 183 ? 12.105 -14.681 -33.560 1.00 78.38 183 ALA A O 1
ATOM 1404 N N . ALA A 1 184 ? 10.586 -13.685 -34.885 1.00 74.81 184 ALA A N 1
ATOM 1405 C CA . ALA A 1 184 ? 11.464 -12.653 -35.438 1.00 74.81 184 ALA A CA 1
ATOM 1406 C C . ALA A 1 184 ? 11.429 -11.335 -34.638 1.00 74.81 184 ALA A C 1
ATOM 1408 O O . ALA A 1 184 ? 11.974 -10.337 -35.093 1.00 74.81 184 ALA A O 1
ATOM 1409 N N . GLY A 1 185 ? 10.758 -11.305 -33.481 1.00 71.81 185 GLY A N 1
ATOM 1410 C CA . GLY A 1 185 ? 10.706 -10.135 -32.605 1.00 71.81 185 GLY A CA 1
ATOM 1411 C C . GLY A 1 185 ? 9.678 -9.068 -32.990 1.00 71.81 185 GLY A C 1
ATOM 1412 O O . GLY A 1 185 ? 9.614 -8.049 -32.316 1.00 71.81 185 GLY A O 1
ATOM 1413 N N . ASP A 1 186 ? 8.856 -9.268 -34.026 1.00 80.50 186 ASP A N 1
ATOM 1414 C CA . ASP A 1 186 ? 7.738 -8.353 -34.315 1.00 80.50 186 ASP A CA 1
ATOM 1415 C C . ASP A 1 186 ? 6.744 -8.320 -33.142 1.00 80.50 186 ASP A C 1
ATOM 1417 O O . ASP A 1 186 ? 6.204 -9.363 -32.763 1.00 80.50 186 ASP A O 1
ATOM 1421 N N . CYS A 1 187 ? 6.533 -7.126 -32.583 1.00 83.50 187 CYS A N 1
ATOM 1422 C CA . CYS A 1 187 ? 5.673 -6.839 -31.438 1.00 83.50 187 CYS A CA 1
ATOM 1423 C C . CYS A 1 187 ? 4.437 -5.998 -31.794 1.00 83.50 187 CYS A C 1
ATOM 1425 O O . CYS A 1 187 ? 3.729 -5.561 -30.890 1.00 83.50 187 CYS A O 1
ATOM 1427 N N . SER A 1 188 ? 4.131 -5.796 -33.081 1.00 82.94 188 SER A N 1
ATOM 1428 C CA . SER A 1 188 ? 3.033 -4.922 -33.530 1.00 82.94 188 SER A CA 1
ATOM 1429 C C . SER A 1 188 ? 1.669 -5.296 -32.927 1.00 82.94 188 SER A C 1
ATOM 1431 O O . SER A 1 188 ? 0.882 -4.424 -32.558 1.00 82.94 188 SER A O 1
ATOM 1433 N N . ALA A 1 189 ? 1.386 -6.595 -32.774 1.00 87.75 189 ALA A N 1
ATOM 1434 C CA . ALA A 1 189 ? 0.146 -7.074 -32.156 1.00 87.75 189 ALA A CA 1
ATOM 1435 C C . ALA A 1 189 ? 0.080 -6.748 -30.653 1.00 87.75 189 ALA A C 1
ATOM 1437 O O . ALA A 1 189 ? -0.968 -6.346 -30.147 1.00 87.75 189 ALA A O 1
ATOM 1438 N N . LEU A 1 190 ? 1.209 -6.864 -29.946 1.00 87.19 190 LEU A N 1
ATOM 1439 C CA . LEU A 1 190 ? 1.312 -6.466 -28.544 1.00 87.19 190 LEU A CA 1
ATOM 1440 C C . LEU A 1 190 ? 1.158 -4.951 -28.381 1.00 87.19 190 LEU A C 1
ATOM 1442 O O . LEU A 1 190 ? 0.429 -4.510 -27.499 1.00 87.19 190 LEU A O 1
ATOM 1446 N N . GLU A 1 191 ? 1.810 -4.159 -29.232 1.00 83.75 191 GLU A N 1
ATOM 1447 C CA . GLU A 1 191 ? 1.692 -2.697 -29.226 1.00 83.75 191 GLU A CA 1
ATOM 1448 C C . GLU A 1 191 ? 0.252 -2.245 -29.484 1.00 83.75 191 GLU A C 1
ATOM 1450 O O . GLU A 1 191 ? -0.233 -1.330 -28.819 1.00 83.75 191 GLU A O 1
ATOM 1455 N N . SER A 1 192 ? -0.455 -2.917 -30.398 1.00 86.81 192 SER A N 1
ATOM 1456 C CA . SER A 1 192 ? -1.869 -2.656 -30.675 1.00 86.81 192 SER A CA 1
ATOM 1457 C C . SER A 1 192 ? -2.753 -2.915 -29.450 1.00 86.81 192 SER A C 1
ATOM 1459 O O . SER A 1 192 ? -3.536 -2.041 -29.073 1.00 86.81 192 SER A O 1
ATOM 1461 N N . LEU A 1 193 ? -2.567 -4.056 -28.773 1.00 89.25 193 LEU A N 1
ATOM 1462 C CA . LEU A 1 193 ? -3.285 -4.382 -27.535 1.00 89.25 193 LEU A CA 1
ATOM 1463 C C . LEU A 1 193 ? -2.947 -3.405 -26.400 1.00 89.25 193 LEU A C 1
ATOM 1465 O O . LEU A 1 193 ? -3.826 -2.925 -25.693 1.00 89.25 193 LEU A O 1
ATOM 1469 N N . VAL A 1 194 ? -1.670 -3.072 -26.223 1.00 86.12 194 VAL A N 1
ATOM 1470 C CA . VAL A 1 194 ? -1.230 -2.077 -25.237 1.00 86.12 194 VAL A CA 1
ATOM 1471 C C . VAL A 1 194 ? -1.896 -0.724 -25.500 1.00 86.12 194 VAL A C 1
ATOM 1473 O O . VAL A 1 194 ? -2.391 -0.091 -24.568 1.00 86.12 194 VAL A O 1
ATOM 1476 N N . ALA A 1 195 ? -1.968 -0.303 -26.763 1.00 82.12 195 ALA A N 1
ATOM 1477 C CA . ALA A 1 195 ? -2.617 0.940 -27.146 1.00 82.12 195 ALA A CA 1
ATOM 1478 C C . ALA A 1 195 ? -4.144 0.899 -26.957 1.00 82.12 195 ALA A C 1
ATOM 1480 O O . ALA A 1 195 ? -4.734 1.937 -26.660 1.00 82.12 195 ALA A O 1
ATOM 1481 N N . SER A 1 196 ? -4.798 -0.257 -27.134 1.00 86.62 196 SER A N 1
ATOM 1482 C CA . SER A 1 196 ? -6.237 -0.402 -26.868 1.00 86.62 196 SER A CA 1
ATOM 1483 C C . SER A 1 196 ? -6.537 -0.312 -25.371 1.00 86.62 196 SER A C 1
ATOM 1485 O O . SER A 1 196 ? -7.441 0.423 -24.979 1.00 86.62 196 SER A O 1
ATOM 1487 N N . LEU A 1 197 ? -5.719 -0.959 -24.531 1.00 86.06 197 LEU A N 1
ATOM 1488 C CA . LEU A 1 197 ? -5.804 -0.851 -23.072 1.00 86.06 197 LEU A CA 1
ATOM 1489 C C . LEU A 1 197 ? -5.597 0.593 -22.598 1.00 86.06 197 LEU A C 1
ATOM 1491 O O . LEU A 1 197 ? -6.344 1.057 -21.742 1.00 86.06 197 LEU A O 1
ATOM 1495 N N . ASP A 1 198 ? -4.645 1.323 -23.191 1.00 80.06 198 ASP A N 1
ATOM 1496 C CA . ASP A 1 198 ? -4.417 2.744 -22.885 1.00 80.06 198 ASP A CA 1
ATOM 1497 C C . ASP A 1 198 ? -5.633 3.630 -23.209 1.00 80.06 198 ASP A C 1
ATOM 1499 O O . ASP A 1 198 ? -5.872 4.622 -22.521 1.00 80.06 198 ASP A O 1
ATOM 1503 N N . ARG A 1 199 ? -6.421 3.279 -24.233 1.00 81.69 199 ARG A N 1
ATOM 1504 C CA . ARG A 1 199 ? -7.666 3.989 -24.580 1.00 81.69 199 ARG A CA 1
ATOM 1505 C C . ARG A 1 199 ? -8.886 3.506 -23.794 1.00 81.69 199 ARG A C 1
ATOM 1507 O O . ARG A 1 199 ? -9.910 4.182 -23.808 1.00 81.69 199 ARG A O 1
ATOM 1514 N N . GLY A 1 200 ? -8.781 2.370 -23.104 1.00 82.62 200 GLY A N 1
ATOM 1515 C CA . GLY A 1 200 ? -9.919 1.696 -22.477 1.00 82.62 200 GLY A CA 1
ATOM 1516 C C . GLY A 1 200 ? -10.865 1.032 -23.479 1.00 82.62 200 GLY A C 1
ATOM 1517 O O . GLY A 1 200 ? -12.020 0.773 -23.145 1.00 82.62 200 GLY A O 1
ATOM 1518 N N . ASP A 1 201 ? -10.390 0.759 -24.696 1.00 83.12 201 ASP A N 1
ATOM 1519 C CA . ASP A 1 201 ? -11.163 0.042 -25.705 1.00 83.12 201 ASP A CA 1
ATOM 1520 C C . ASP A 1 201 ? -11.267 -1.443 -25.315 1.00 83.12 201 ASP A C 1
ATOM 1522 O O . ASP A 1 201 ? -10.277 -2.029 -24.853 1.00 83.12 201 ASP A O 1
ATOM 1526 N N . PRO A 1 202 ? -12.428 -2.092 -25.521 1.00 79.00 202 PRO A N 1
ATOM 1527 C CA . PRO A 1 202 ? -12.531 -3.526 -25.317 1.00 79.00 202 PRO A CA 1
ATOM 1528 C C . PRO A 1 202 ? -11.575 -4.259 -26.275 1.00 79.00 202 PRO A C 1
ATOM 1530 O O . PRO A 1 202 ? -11.446 -3.860 -27.435 1.00 79.00 202 PRO A O 1
ATOM 1533 N N . PRO A 1 203 ? -10.904 -5.328 -25.816 1.00 76.31 203 PRO A N 1
ATOM 1534 C CA . PRO A 1 203 ? -10.048 -6.135 -26.673 1.00 76.31 203 PRO A CA 1
ATOM 1535 C C . PRO A 1 203 ? -10.879 -6.836 -27.756 1.00 76.31 203 PRO A C 1
ATOM 1537 O O . PRO A 1 203 ? -12.049 -7.167 -27.543 1.00 76.31 203 PRO A O 1
ATOM 1540 N N . ASP A 1 204 ? -10.261 -7.094 -28.909 1.00 77.88 204 ASP A N 1
ATOM 1541 C CA . ASP A 1 204 ? -10.912 -7.805 -30.009 1.00 77.88 204 ASP A CA 1
ATOM 1542 C C . ASP A 1 204 ? -11.395 -9.198 -29.578 1.00 77.88 204 ASP A C 1
ATOM 1544 O O . ASP A 1 204 ? -10.757 -9.904 -28.793 1.00 77.88 204 ASP A O 1
ATOM 1548 N N . ALA A 1 205 ? -12.522 -9.640 -30.140 1.00 73.38 205 ALA A N 1
ATOM 1549 C CA . ALA A 1 205 ? -13.110 -10.931 -29.789 1.00 73.38 205 ALA A CA 1
ATOM 1550 C C . ALA A 1 205 ? -12.221 -12.136 -30.162 1.00 73.38 205 ALA A C 1
ATOM 1552 O O . ALA A 1 205 ? -12.406 -13.206 -29.585 1.00 73.38 205 ALA A O 1
ATOM 1553 N N . ASP A 1 206 ? -11.263 -11.967 -31.082 1.00 84.81 206 ASP A N 1
ATOM 1554 C CA . ASP A 1 206 ? -10.399 -13.022 -31.639 1.00 84.81 206 ASP A CA 1
ATOM 1555 C C . ASP A 1 206 ? -8.942 -12.955 -31.129 1.00 84.81 206 ASP A C 1
ATOM 1557 O O . ASP A 1 206 ? -7.991 -13.284 -31.836 1.00 84.81 206 ASP A O 1
ATOM 1561 N N . VAL A 1 207 ? -8.730 -12.494 -29.890 1.00 90.62 207 VAL A N 1
ATOM 1562 C CA . VAL A 1 207 ? -7.395 -12.557 -29.268 1.00 90.62 207 VAL A CA 1
ATOM 1563 C C . VAL A 1 207 ? -6.967 -14.009 -28.988 1.00 90.62 207 VAL A C 1
ATOM 1565 O O . VAL A 1 207 ? -7.817 -14.844 -28.647 1.00 90.62 207 VAL A O 1
ATOM 1568 N N . PRO A 1 208 ? -5.654 -14.325 -29.052 1.00 95.56 208 PRO A N 1
ATOM 1569 C CA . PRO A 1 208 ? -5.137 -15.640 -28.680 1.00 95.56 208 PRO A CA 1
ATOM 1570 C C . PRO A 1 208 ? -5.565 -16.073 -27.270 1.00 95.56 208 PRO A C 1
ATOM 1572 O O . PRO A 1 208 ? -5.653 -15.251 -26.360 1.00 95.56 208 PRO A O 1
ATOM 1575 N N . GLU A 1 209 ? -5.747 -17.378 -27.052 1.00 95.75 209 GLU A N 1
ATOM 1576 C CA . GLU A 1 209 ? -6.222 -17.927 -25.768 1.00 95.75 209 GLU A CA 1
ATOM 1577 C C . GLU A 1 209 ? -5.365 -17.499 -24.563 1.00 95.75 209 GLU A C 1
ATOM 1579 O O . GLU A 1 209 ? -5.895 -17.166 -23.507 1.00 95.75 209 GLU A O 1
ATOM 1584 N N . ALA A 1 210 ? -4.038 -17.435 -24.718 1.00 97.25 210 ALA A N 1
ATOM 1585 C CA . ALA A 1 210 ? -3.147 -16.961 -23.656 1.00 97.25 210 ALA A CA 1
ATOM 1586 C C . ALA A 1 210 ? -3.431 -15.499 -23.259 1.00 97.25 210 ALA A C 1
ATOM 1588 O O . ALA A 1 210 ? -3.397 -15.154 -22.079 1.00 97.25 210 ALA A O 1
ATOM 1589 N N . VAL A 1 211 ? -3.770 -14.653 -24.237 1.00 96.44 211 VAL A N 1
ATOM 1590 C CA . VAL A 1 211 ? -4.132 -13.247 -24.023 1.00 96.44 211 VAL A CA 1
ATOM 1591 C C . VAL A 1 211 ? -5.499 -13.147 -23.352 1.00 96.44 211 VAL A C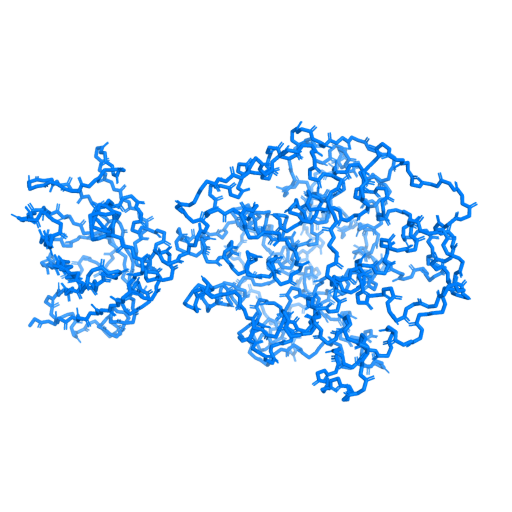 1
ATOM 1593 O O . VAL A 1 211 ? -5.644 -12.392 -22.396 1.00 96.44 211 VAL A O 1
ATOM 1596 N N . ARG A 1 212 ? -6.480 -13.949 -23.786 1.00 95.44 212 ARG A N 1
ATOM 1597 C CA . ARG A 1 212 ? -7.801 -14.021 -23.142 1.00 95.44 212 ARG A CA 1
ATOM 1598 C C . ARG A 1 212 ? -7.681 -14.401 -21.668 1.00 95.44 212 ARG A C 1
ATOM 1600 O O . ARG A 1 212 ? -8.153 -13.667 -20.811 1.00 95.44 212 ARG A O 1
ATOM 1607 N N . ARG A 1 213 ? -6.938 -15.471 -21.364 1.00 95.81 213 ARG A N 1
ATOM 1608 C CA . ARG A 1 213 ? -6.664 -15.899 -19.983 1.00 95.81 213 ARG A CA 1
ATOM 1609 C C . ARG A 1 213 ? -6.014 -14.806 -19.140 1.00 95.81 213 ARG A C 1
ATOM 1611 O O . ARG A 1 213 ? -6.351 -14.670 -17.968 1.00 95.81 213 ARG A O 1
ATOM 1618 N N . PHE A 1 214 ? -5.074 -14.054 -19.711 1.00 96.50 214 PHE A N 1
ATOM 1619 C CA . PHE A 1 214 ? -4.443 -12.925 -19.030 1.00 96.50 214 PHE A CA 1
ATOM 1620 C C . PHE A 1 214 ? -5.455 -11.820 -18.702 1.00 96.50 214 PHE A C 1
ATOM 1622 O O . PHE A 1 214 ? -5.492 -11.348 -17.564 1.00 96.50 214 PHE A O 1
ATOM 1629 N N . LEU A 1 215 ? -6.281 -11.429 -19.677 1.00 93.69 215 LEU A N 1
ATOM 1630 C CA . LEU A 1 215 ? -7.290 -10.382 -19.521 1.00 93.69 215 LEU A CA 1
ATOM 1631 C C . LEU A 1 215 ? -8.351 -10.778 -18.487 1.00 93.69 215 LEU A C 1
ATOM 1633 O O . LEU A 1 215 ? -8.606 -9.996 -17.574 1.00 93.69 215 LEU A O 1
ATOM 1637 N N . ASP A 1 216 ? -8.872 -12.004 -18.561 1.00 92.69 216 ASP A N 1
ATOM 1638 C CA . ASP A 1 216 ? -9.878 -12.531 -17.630 1.00 92.69 216 ASP A CA 1
ATOM 1639 C C . ASP A 1 216 ? -9.331 -12.587 -16.194 1.00 92.69 216 ASP A C 1
ATOM 1641 O O . ASP A 1 216 ? -9.964 -12.133 -15.241 1.00 92.69 216 ASP A O 1
ATOM 1645 N N . ALA A 1 217 ? -8.098 -13.076 -16.020 1.00 92.88 217 ALA A N 1
ATOM 1646 C CA . ALA A 1 217 ? -7.453 -13.164 -14.709 1.00 92.88 217 ALA A CA 1
ATOM 1647 C C . ALA A 1 217 ? -7.136 -11.794 -14.078 1.00 92.88 217 ALA A C 1
ATOM 1649 O O . ALA A 1 217 ? -6.806 -11.726 -12.894 1.00 92.88 217 ALA A O 1
ATOM 1650 N N . THR A 1 218 ? -7.201 -10.712 -14.857 1.00 92.81 218 THR A N 1
ATOM 1651 C CA . THR A 1 218 ? -6.898 -9.341 -14.421 1.00 92.81 218 THR A CA 1
ATOM 1652 C C . THR A 1 218 ? -8.077 -8.379 -14.623 1.00 92.81 218 THR A C 1
ATOM 1654 O O . THR A 1 218 ? -7.920 -7.159 -14.514 1.00 92.81 218 THR A O 1
ATOM 1657 N N . GLU A 1 219 ? -9.271 -8.915 -14.891 1.00 89.88 219 GLU A N 1
ATOM 1658 C CA . GLU A 1 219 ? -10.511 -8.148 -15.040 1.00 89.88 219 GLU A CA 1
ATOM 1659 C C . GLU A 1 219 ? -10.978 -7.577 -13.694 1.00 89.88 219 GLU A C 1
ATOM 1661 O O . GLU A 1 219 ? -11.436 -6.436 -13.613 1.00 89.88 219 GLU A O 1
ATOM 1666 N N . GLN A 1 220 ? -10.826 -8.356 -12.621 1.00 88.81 220 GLN A N 1
ATOM 1667 C CA . GLN A 1 220 ? -11.307 -8.004 -11.288 1.00 88.81 220 GLN A CA 1
ATOM 1668 C C . GLN A 1 220 ? -10.168 -7.828 -10.287 1.00 88.81 220 GLN A C 1
ATOM 1670 O O . GLN A 1 220 ? -9.104 -8.443 -10.379 1.00 88.81 220 GLN A O 1
ATOM 1675 N N . ARG A 1 221 ? -10.422 -6.990 -9.278 1.00 92.56 221 ARG A N 1
ATOM 1676 C CA . ARG A 1 221 ? -9.565 -6.880 -8.095 1.00 92.56 221 ARG A CA 1
ATOM 1677 C C . ARG A 1 221 ? -9.561 -8.212 -7.330 1.00 92.56 221 ARG A C 1
ATOM 1679 O O . ARG A 1 221 ? -10.558 -8.935 -7.364 1.00 92.56 221 ARG A O 1
ATOM 1686 N N . PRO A 1 222 ? -8.496 -8.523 -6.571 1.00 92.25 222 PRO A N 1
ATOM 1687 C CA . PRO A 1 222 ? -8.515 -9.657 -5.658 1.00 92.25 222 PRO A CA 1
ATOM 1688 C C . PRO A 1 222 ? -9.698 -9.567 -4.686 1.00 92.25 222 PRO A C 1
ATOM 1690 O O . PRO A 1 222 ? -9.998 -8.489 -4.178 1.00 92.25 222 PRO A O 1
ATOM 1693 N N . ALA A 1 223 ? -10.317 -10.703 -4.355 1.00 90.19 223 ALA A N 1
ATOM 1694 C CA . ALA A 1 223 ? -11.498 -10.756 -3.481 1.00 90.19 223 ALA A CA 1
ATOM 1695 C C . ALA A 1 223 ? -11.271 -10.173 -2.069 1.00 90.19 223 ALA A C 1
ATOM 1697 O O . ALA A 1 223 ? -12.221 -9.813 -1.381 1.00 90.19 223 ALA A O 1
ATOM 1698 N N . TRP A 1 224 ? -10.013 -10.071 -1.632 1.00 91.31 224 TRP A N 1
ATOM 1699 C CA . TRP A 1 224 ? -9.624 -9.469 -0.355 1.00 91.31 224 TRP A CA 1
ATOM 1700 C C . TRP A 1 224 ? -9.433 -7.942 -0.419 1.00 91.31 224 TRP A C 1
ATOM 1702 O O . TRP A 1 224 ? -9.086 -7.322 0.590 1.00 91.31 224 TRP A O 1
ATOM 1712 N N . ALA A 1 225 ? -9.638 -7.309 -1.579 1.00 94.44 225 ALA A N 1
ATOM 1713 C CA . ALA A 1 225 ? -9.572 -5.861 -1.709 1.00 94.44 225 ALA A CA 1
ATOM 1714 C C . ALA A 1 225 ? -10.653 -5.185 -0.842 1.00 94.44 225 ALA A C 1
ATOM 1716 O O . ALA A 1 225 ? -11.849 -5.390 -1.023 1.00 94.44 225 ALA A O 1
ATOM 1717 N N . CYS A 1 226 ? -10.223 -4.355 0.109 1.00 95.19 226 CYS A N 1
ATOM 1718 C CA . CYS A 1 226 ? -11.097 -3.580 0.977 1.00 95.19 226 CYS A CA 1
ATOM 1719 C C . CYS A 1 226 ? -11.433 -2.223 0.350 1.00 95.19 226 CYS A C 1
ATOM 1721 O O . CYS A 1 226 ? -10.563 -1.357 0.264 1.00 95.19 226 CYS A O 1
ATOM 1723 N N . GLU A 1 227 ? -12.694 -2.021 -0.030 1.00 95.25 227 GLU A N 1
ATOM 1724 C CA . GLU A 1 227 ? -13.162 -0.773 -0.648 1.00 95.25 227 GLU A CA 1
ATOM 1725 C C . GLU A 1 227 ? -12.852 0.461 0.212 1.00 95.25 227 GLU A C 1
ATOM 1727 O O . GLU A 1 227 ? -12.259 1.421 -0.270 1.00 95.25 227 GLU A O 1
ATOM 1732 N N . SER A 1 228 ? -13.132 0.413 1.517 1.00 96.12 228 SER A N 1
ATOM 1733 C CA . SER A 1 228 ? -12.911 1.553 2.418 1.00 96.12 228 SER A CA 1
ATOM 1734 C C . SER A 1 228 ? -11.433 1.942 2.547 1.00 96.12 228 SER A C 1
ATOM 1736 O O . SER A 1 228 ? -11.125 3.107 2.797 1.00 96.12 228 SER A O 1
ATOM 1738 N N . ARG A 1 229 ? -10.506 0.991 2.358 1.00 97.25 229 ARG A N 1
ATOM 1739 C CA . ARG A 1 229 ? -9.064 1.280 2.305 1.00 97.25 229 ARG A CA 1
ATOM 1740 C C . ARG A 1 229 ? -8.656 1.913 0.980 1.00 97.25 229 ARG A C 1
ATOM 1742 O O . ARG A 1 229 ? -7.806 2.795 0.979 1.00 97.25 229 ARG A O 1
ATOM 1749 N N . LEU A 1 230 ? -9.250 1.489 -0.136 1.00 97.50 230 LEU A N 1
ATOM 1750 C CA . LEU A 1 230 ? -8.983 2.090 -1.448 1.00 97.50 230 LEU A CA 1
ATOM 1751 C C . LEU A 1 230 ? -9.481 3.537 -1.504 1.00 97.50 230 LEU A C 1
ATOM 1753 O O . LEU A 1 230 ? -8.753 4.414 -1.970 1.00 97.50 230 LEU A O 1
ATOM 1757 N N . VAL A 1 231 ? -10.668 3.799 -0.947 1.00 96.56 231 VAL A N 1
ATOM 1758 C CA . VAL A 1 231 ? -11.197 5.160 -0.777 1.00 96.56 231 VAL A CA 1
ATOM 1759 C C . VAL A 1 231 ? -10.258 5.990 0.098 1.00 96.56 231 VAL A C 1
ATOM 1761 O O . VAL A 1 231 ? -9.798 7.038 -0.341 1.00 96.56 231 VAL A O 1
ATOM 1764 N N . ALA A 1 232 ? -9.876 5.494 1.280 1.00 96.50 232 ALA A N 1
ATOM 1765 C CA . ALA A 1 232 ? -8.975 6.222 2.176 1.00 96.50 232 ALA A CA 1
ATOM 1766 C C . ALA A 1 232 ? -7.599 6.507 1.546 1.00 96.50 232 ALA A C 1
ATOM 1768 O O . ALA A 1 232 ? -7.037 7.583 1.741 1.00 96.50 232 ALA A O 1
ATOM 1769 N N . ALA A 1 233 ? -7.048 5.578 0.762 1.00 97.38 233 ALA A N 1
ATOM 1770 C CA . ALA A 1 233 ? -5.811 5.815 0.022 1.00 97.38 233 ALA A CA 1
ATOM 1771 C C . ALA A 1 233 ? -5.980 6.878 -1.076 1.00 97.38 233 ALA A C 1
ATOM 1773 O O . ALA A 1 233 ? -5.095 7.715 -1.258 1.00 97.38 233 ALA A O 1
ATOM 1774 N N . SER A 1 234 ? -7.131 6.885 -1.754 1.00 95.12 234 SER A N 1
ATOM 1775 C CA . SER A 1 234 ? -7.469 7.904 -2.751 1.00 95.12 234 SER A CA 1
ATOM 1776 C C . SER A 1 234 ? -7.651 9.286 -2.121 1.00 95.12 234 SER A C 1
ATOM 1778 O O . SER A 1 234 ? -7.252 10.287 -2.708 1.00 95.12 234 SER A O 1
ATOM 1780 N N . GLU A 1 235 ? -8.194 9.361 -0.904 1.00 91.44 235 GLU A N 1
ATOM 1781 C CA . GLU A 1 235 ? -8.295 10.602 -0.127 1.00 91.44 235 GLU A CA 1
ATOM 1782 C C . GLU A 1 235 ? -6.920 11.123 0.305 1.00 91.44 235 GLU A C 1
ATOM 1784 O O . GLU A 1 235 ? -6.649 12.315 0.151 1.00 91.44 235 GLU A O 1
ATOM 1789 N N . ILE A 1 236 ? -6.022 10.240 0.769 1.00 91.75 236 ILE A N 1
ATOM 1790 C CA . ILE A 1 236 ? -4.620 10.597 1.047 1.00 91.75 236 I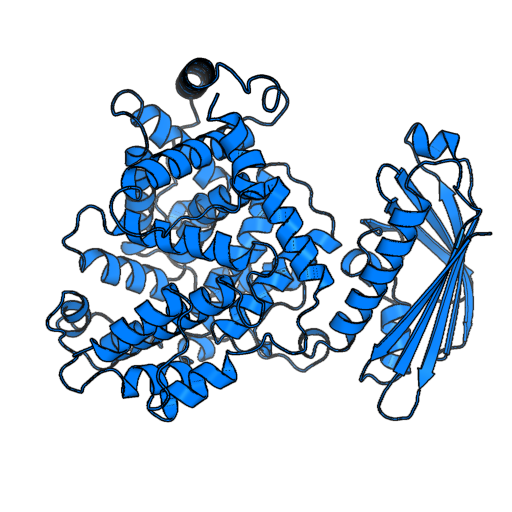LE A CA 1
ATOM 1791 C C . ILE A 1 236 ? -3.972 11.150 -0.217 1.00 91.75 236 ILE A C 1
ATOM 1793 O O . ILE A 1 236 ? -3.285 12.166 -0.152 1.00 91.75 236 ILE A O 1
ATOM 1797 N N . PHE A 1 237 ? -4.189 10.507 -1.368 1.00 89.69 237 PHE A N 1
ATOM 1798 C CA . PHE A 1 237 ? -3.653 11.006 -2.624 1.00 89.69 237 PHE A CA 1
ATOM 1799 C C . PHE A 1 237 ? -4.282 12.341 -3.003 1.00 89.69 237 PHE A C 1
ATOM 1801 O O . PHE A 1 237 ? -3.541 13.243 -3.333 1.00 89.69 237 PHE A O 1
ATOM 1808 N N . LEU A 1 238 ? -5.594 12.540 -2.881 1.00 82.94 238 LEU A N 1
ATOM 1809 C CA . LEU A 1 238 ? -6.246 13.828 -3.147 1.00 82.94 238 LEU A CA 1
ATOM 1810 C C . LEU A 1 238 ? -5.687 14.968 -2.279 1.00 82.94 238 LEU A C 1
ATOM 1812 O O . LEU A 1 238 ? -5.538 16.098 -2.751 1.00 82.94 238 LEU A O 1
ATOM 1816 N N . GLU A 1 239 ? -5.389 14.681 -1.014 1.00 81.56 239 GLU A N 1
ATOM 1817 C CA . GLU A 1 239 ? -4.879 15.663 -0.062 1.00 81.56 239 GLU A CA 1
ATOM 1818 C C . GLU A 1 239 ? -3.375 15.924 -0.225 1.00 81.56 239 GLU A C 1
ATOM 1820 O O . GLU A 1 239 ? -2.958 17.079 -0.298 1.00 81.56 239 GLU A O 1
ATOM 1825 N N . TRP A 1 240 ? -2.573 14.865 -0.338 1.00 83.00 240 TRP A N 1
ATOM 1826 C CA . TRP A 1 240 ? -1.108 14.907 -0.269 1.00 83.00 240 TRP A CA 1
ATOM 1827 C C . TRP A 1 240 ? -0.421 14.446 -1.555 1.00 83.00 240 TRP A C 1
ATOM 1829 O O . TRP A 1 240 ? 0.781 14.185 -1.559 1.00 83.00 240 TRP A O 1
ATOM 1839 N N . GLY A 1 241 ? -1.146 14.326 -2.662 1.00 80.62 241 GLY A N 1
ATOM 1840 C CA . GLY A 1 241 ? -0.652 13.672 -3.873 1.00 80.62 241 GLY A CA 1
ATOM 1841 C C . GLY A 1 241 ? 0.511 14.390 -4.542 1.00 80.62 241 GLY A C 1
ATOM 1842 O O . GLY A 1 241 ? 1.372 13.734 -5.116 1.00 80.62 241 GLY A O 1
ATOM 1843 N N . VAL A 1 242 ? 0.637 15.703 -4.354 1.00 79.00 242 VAL A N 1
ATOM 1844 C CA . VAL A 1 242 ? 1.851 16.454 -4.702 1.00 79.00 242 VAL A CA 1
ATOM 1845 C C . VAL A 1 242 ? 3.078 15.912 -3.953 1.00 79.00 242 VAL A C 1
ATOM 1847 O O . VAL A 1 242 ? 4.092 15.572 -4.561 1.00 79.00 242 VAL A O 1
ATOM 1850 N N . LEU A 1 243 ? 2.980 15.737 -2.636 1.00 82.12 243 LEU A N 1
ATOM 1851 C CA . LEU A 1 243 ? 4.059 15.144 -1.844 1.00 82.12 243 LEU A CA 1
ATOM 1852 C C . LEU A 1 243 ? 4.252 13.653 -2.173 1.00 82.12 243 LEU A C 1
ATOM 1854 O O . LEU A 1 243 ? 5.384 13.179 -2.187 1.00 82.12 243 LEU A O 1
ATOM 1858 N N . SER A 1 244 ? 3.179 12.933 -2.518 1.00 87.00 244 SER A N 1
ATOM 1859 C CA . SER A 1 244 ? 3.242 11.543 -2.993 1.00 87.00 244 SER A CA 1
ATOM 1860 C C . SER A 1 244 ? 4.043 11.424 -4.293 1.00 87.00 244 SER A C 1
ATOM 1862 O O . SER A 1 244 ? 4.932 10.585 -4.392 1.00 87.00 244 SER A O 1
ATOM 1864 N N . VAL A 1 245 ? 3.772 12.271 -5.291 1.00 83.50 245 VAL A N 1
ATOM 1865 C CA . VAL A 1 245 ? 4.493 12.291 -6.576 1.00 83.50 245 VAL A CA 1
ATOM 1866 C C . VAL A 1 245 ? 5.954 12.680 -6.364 1.00 83.50 245 VAL A C 1
ATOM 1868 O O . VAL A 1 245 ? 6.843 12.045 -6.932 1.00 83.50 245 VAL A O 1
ATOM 1871 N N . ALA A 1 246 ? 6.219 13.665 -5.501 1.00 82.06 246 ALA A N 1
ATOM 1872 C CA . ALA A 1 246 ? 7.583 14.010 -5.118 1.00 82.06 246 ALA A CA 1
ATOM 1873 C C . ALA A 1 246 ? 8.309 12.817 -4.473 1.00 82.06 246 ALA A C 1
ATOM 1875 O O . ALA A 1 246 ? 9.438 12.522 -4.855 1.00 82.06 246 ALA A O 1
ATOM 1876 N N . ALA A 1 247 ? 7.663 12.080 -3.564 1.00 89.50 247 ALA A N 1
ATOM 1877 C CA . ALA A 1 247 ? 8.227 10.867 -2.971 1.00 89.50 247 ALA A CA 1
ATOM 1878 C C . ALA A 1 247 ? 8.496 9.772 -4.018 1.00 89.50 247 ALA A C 1
ATOM 1880 O O . ALA A 1 247 ? 9.576 9.185 -4.022 1.00 89.50 247 ALA A O 1
ATOM 1881 N N . HIS A 1 248 ? 7.573 9.537 -4.955 1.00 88.44 248 HIS A N 1
ATOM 1882 C CA . HIS A 1 248 ? 7.772 8.552 -6.023 1.00 88.44 248 HIS A CA 1
ATOM 1883 C C . HIS A 1 248 ? 9.002 8.854 -6.887 1.00 88.44 248 HIS A C 1
ATOM 1885 O O . HIS A 1 248 ? 9.755 7.953 -7.255 1.00 88.44 248 HIS A O 1
ATOM 1891 N N . ILE A 1 249 ? 9.236 10.128 -7.196 1.00 82.44 249 ILE A N 1
ATOM 1892 C CA . ILE A 1 249 ? 10.351 10.531 -8.054 1.00 82.44 249 ILE A CA 1
ATOM 1893 C C . ILE A 1 249 ? 11.661 10.592 -7.260 1.00 82.44 249 ILE A C 1
ATOM 1895 O O . ILE A 1 249 ? 12.679 10.082 -7.720 1.00 82.44 249 ILE A O 1
ATOM 1899 N N . CYS A 1 250 ? 11.644 11.198 -6.072 1.00 84.25 250 CYS A N 1
ATOM 1900 C CA . CYS A 1 250 ? 12.851 11.503 -5.301 1.00 84.25 250 CYS A CA 1
ATOM 1901 C C . CYS A 1 250 ? 13.296 10.375 -4.364 1.00 84.25 250 CYS A C 1
ATOM 1903 O O . CYS A 1 250 ? 14.466 10.332 -3.999 1.00 84.25 250 CYS A O 1
ATOM 1905 N N . ALA A 1 251 ? 12.386 9.490 -3.953 1.00 89.81 251 ALA A N 1
ATOM 1906 C CA . ALA A 1 251 ? 12.687 8.373 -3.062 1.00 89.81 251 ALA A CA 1
ATOM 1907 C C . ALA A 1 251 ? 12.530 7.036 -3.786 1.00 89.81 251 ALA A C 1
ATOM 1909 O O . ALA A 1 251 ? 13.485 6.264 -3.847 1.00 89.81 251 ALA A O 1
ATOM 1910 N N . SER A 1 252 ? 11.361 6.766 -4.382 1.00 91.44 252 SER A N 1
ATOM 1911 C CA . SER A 1 252 ? 11.078 5.427 -4.907 1.00 91.44 252 SER A CA 1
ATOM 1912 C C . SER A 1 252 ? 12.035 5.018 -6.029 1.00 91.44 252 SER A C 1
ATOM 1914 O O . SER A 1 252 ? 12.545 3.901 -6.002 1.00 91.44 252 SER A O 1
ATOM 1916 N N . LEU A 1 253 ? 12.331 5.916 -6.977 1.00 88.06 253 LEU A N 1
ATOM 1917 C CA . LEU A 1 253 ? 13.265 5.633 -8.073 1.00 88.06 253 LEU A CA 1
ATOM 1918 C C . LEU A 1 253 ? 14.698 5.338 -7.575 1.00 88.06 253 LEU A C 1
ATOM 1920 O O . LEU A 1 253 ? 15.166 4.230 -7.842 1.00 88.06 253 LEU A O 1
ATOM 1924 N N . PRO A 1 254 ? 15.386 6.214 -6.811 1.00 89.75 254 PRO A N 1
ATOM 1925 C CA . PRO A 1 254 ? 16.706 5.881 -6.262 1.00 89.75 254 PRO A CA 1
ATOM 1926 C C . PRO A 1 254 ? 16.723 4.631 -5.378 1.00 89.75 254 PRO A C 1
ATOM 1928 O O . PRO A 1 254 ? 17.707 3.889 -5.376 1.00 89.75 254 PRO A O 1
ATOM 1931 N N . GLU A 1 255 ? 15.637 4.360 -4.647 1.00 93.06 255 GLU A N 1
ATOM 1932 C CA . GLU A 1 255 ? 15.530 3.140 -3.848 1.00 93.06 255 GLU A CA 1
ATOM 1933 C C . GLU A 1 255 ? 15.578 1.886 -4.738 1.00 93.06 255 GLU A C 1
ATOM 1935 O O . GLU A 1 255 ? 16.263 0.928 -4.380 1.00 93.06 255 GLU A O 1
ATOM 1940 N N . THR A 1 256 ? 14.956 1.897 -5.929 1.00 91.38 256 THR A N 1
ATOM 1941 C CA . THR A 1 256 ? 15.037 0.762 -6.876 1.00 91.38 256 THR A CA 1
ATOM 1942 C C . THR A 1 256 ? 16.442 0.512 -7.421 1.00 91.38 256 THR A C 1
ATOM 1944 O O . THR A 1 256 ? 16.770 -0.629 -7.745 1.00 91.38 256 THR A O 1
ATOM 1947 N N . TYR A 1 257 ? 17.297 1.538 -7.496 1.00 90.75 257 TYR A N 1
ATOM 1948 C CA . TYR A 1 257 ? 18.646 1.410 -8.063 1.00 90.75 257 TYR A CA 1
ATOM 1949 C C . TYR A 1 257 ? 19.610 0.663 -7.130 1.00 90.75 257 TYR A C 1
ATOM 1951 O O . TYR A 1 257 ? 20.717 0.320 -7.537 1.00 90.75 257 TYR A O 1
ATOM 1959 N N . GLN A 1 258 ? 19.196 0.381 -5.893 1.00 90.00 258 GLN A N 1
ATOM 1960 C CA . GLN A 1 258 ? 19.989 -0.415 -4.958 1.00 90.00 258 GLN A CA 1
ATOM 1961 C C . GLN A 1 258 ? 20.003 -1.897 -5.283 1.00 90.00 258 GLN A C 1
ATOM 1963 O O . GLN A 1 258 ? 20.944 -2.572 -4.882 1.00 90.00 258 GLN A O 1
ATOM 1968 N N . LEU A 1 259 ? 18.978 -2.414 -5.966 1.00 91.44 259 LEU A N 1
ATOM 1969 C CA . LEU A 1 259 ? 18.952 -3.812 -6.378 1.00 91.44 259 LEU A CA 1
ATOM 1970 C C . LEU A 1 259 ? 19.769 -3.960 -7.668 1.00 91.44 259 LEU A C 1
ATOM 1972 O O . LEU A 1 259 ? 19.350 -3.430 -8.702 1.00 91.44 259 LEU A O 1
ATOM 1976 N N . PRO A 1 260 ? 20.910 -4.681 -7.659 1.00 89.88 260 PRO A N 1
ATOM 1977 C CA . PRO A 1 260 ? 21.787 -4.756 -8.822 1.00 89.88 260 PRO A CA 1
ATOM 1978 C C . PRO A 1 260 ? 21.112 -5.270 -10.106 1.00 89.88 260 PRO A C 1
ATOM 1980 O O . PRO A 1 260 ? 21.333 -4.649 -11.152 1.00 89.88 260 PRO A O 1
ATOM 1983 N N . PRO A 1 261 ? 20.260 -6.323 -10.080 1.00 86.25 261 PRO A N 1
ATOM 1984 C CA . PRO A 1 261 ? 19.543 -6.772 -11.278 1.00 86.25 261 PRO A CA 1
ATOM 1985 C C . PRO A 1 261 ? 18.621 -5.685 -11.849 1.00 86.25 261 PRO A C 1
ATOM 1987 O O . PRO A 1 261 ? 18.631 -5.427 -13.056 1.00 86.25 261 PRO A O 1
ATOM 1990 N N . THR A 1 262 ? 17.920 -4.962 -10.973 1.00 88.75 262 THR A N 1
ATOM 1991 C CA . THR A 1 262 ? 17.008 -3.881 -11.353 1.00 88.75 262 THR A CA 1
ATOM 1992 C C . THR A 1 262 ? 17.773 -2.690 -11.928 1.00 88.75 262 THR A C 1
ATOM 1994 O O . THR A 1 262 ? 17.468 -2.242 -13.032 1.00 88.75 262 THR A O 1
ATOM 1997 N N . ALA A 1 263 ? 18.823 -2.211 -11.254 1.00 88.00 263 ALA A N 1
ATOM 1998 C CA . ALA A 1 263 ? 19.665 -1.116 -11.743 1.00 88.00 263 ALA A CA 1
ATOM 1999 C C . ALA A 1 263 ? 20.291 -1.438 -13.108 1.00 88.00 263 ALA A C 1
ATOM 2001 O O . ALA A 1 263 ? 20.293 -0.603 -14.017 1.00 88.00 263 ALA A O 1
ATOM 2002 N N . LYS A 1 264 ? 20.765 -2.676 -13.280 1.00 82.50 264 LYS A N 1
ATOM 2003 C CA . LYS A 1 264 ? 21.287 -3.179 -14.551 1.00 82.50 264 LYS A CA 1
ATOM 2004 C C . LYS A 1 264 ? 20.214 -3.144 -15.636 1.00 82.50 264 LYS A C 1
ATOM 2006 O O . LYS A 1 264 ? 20.468 -2.587 -16.700 1.00 82.50 264 LYS A O 1
ATOM 2011 N N . LEU A 1 265 ? 19.014 -3.667 -15.379 1.00 80.94 265 LEU A N 1
ATOM 2012 C CA . LEU A 1 265 ? 17.918 -3.652 -16.354 1.00 80.94 265 LEU A CA 1
ATOM 2013 C C . LEU A 1 265 ? 17.514 -2.225 -16.754 1.00 80.94 265 LEU A C 1
ATOM 2015 O O . LEU A 1 265 ? 17.283 -1.942 -17.933 1.00 80.94 265 LEU A O 1
ATOM 2019 N N . LEU A 1 266 ? 17.447 -1.309 -15.788 1.00 80.81 266 LEU A N 1
ATOM 2020 C CA . LEU A 1 266 ? 17.095 0.089 -16.025 1.00 80.81 266 LEU A CA 1
ATOM 2021 C C . LEU A 1 266 ? 18.153 0.816 -16.863 1.00 80.81 266 LEU A C 1
ATOM 2023 O O . LEU A 1 266 ? 17.793 1.510 -17.812 1.00 80.81 266 LEU A O 1
ATOM 2027 N N . ASP A 1 267 ? 19.443 0.636 -16.568 1.00 76.12 267 ASP A N 1
ATOM 2028 C CA . ASP A 1 267 ? 20.518 1.262 -17.349 1.00 76.12 267 ASP A CA 1
ATOM 2029 C C . ASP A 1 267 ? 20.648 0.641 -18.743 1.00 76.12 267 ASP A C 1
ATOM 2031 O O . ASP A 1 267 ? 20.838 1.372 -19.714 1.00 76.12 267 ASP A O 1
ATOM 2035 N N . LEU A 1 268 ? 20.451 -0.677 -18.864 1.00 70.44 268 LEU A N 1
ATOM 2036 C CA . LEU A 1 268 ? 20.362 -1.352 -20.157 1.00 70.44 268 LEU A CA 1
ATOM 2037 C C . LEU A 1 268 ? 19.244 -0.744 -20.993 1.00 70.44 268 LEU A C 1
ATOM 2039 O O . LEU A 1 268 ? 19.509 -0.253 -22.080 1.00 70.44 268 LEU A O 1
ATOM 2043 N N . THR A 1 269 ? 18.019 -0.705 -20.469 1.00 65.50 269 THR A N 1
ATOM 2044 C CA . THR A 1 269 ? 16.860 -0.170 -21.197 1.00 65.50 269 THR A CA 1
ATOM 2045 C C . THR A 1 269 ? 16.984 1.319 -21.521 1.00 65.50 269 THR A C 1
ATOM 2047 O O . THR A 1 269 ? 16.517 1.743 -22.573 1.00 65.50 269 THR A O 1
ATOM 2050 N N . ARG A 1 270 ? 17.662 2.107 -20.675 1.00 64.25 270 ARG A N 1
ATOM 2051 C CA . ARG A 1 270 ? 17.932 3.534 -20.912 1.00 64.25 270 ARG A CA 1
ATOM 2052 C C . ARG A 1 270 ? 18.883 3.770 -22.086 1.00 64.25 270 ARG A C 1
ATOM 2054 O O . ARG A 1 270 ? 18.668 4.695 -22.858 1.00 64.25 270 ARG A O 1
ATOM 2061 N N . GLN A 1 271 ? 19.933 2.961 -22.221 1.00 48.94 271 GLN A N 1
ATOM 2062 C CA . GLN A 1 271 ? 20.922 3.102 -23.302 1.00 48.94 271 GLN A CA 1
ATOM 2063 C C . GLN A 1 271 ? 20.361 2.754 -24.691 1.00 48.94 271 GLN A C 1
ATOM 2065 O O . GLN A 1 271 ? 20.996 3.064 -25.697 1.00 48.94 271 GLN A O 1
ATOM 2070 N N . LEU A 1 272 ? 19.189 2.115 -24.754 1.00 45.12 272 LEU A N 1
ATOM 2071 C CA . LEU A 1 272 ? 18.552 1.686 -26.003 1.00 45.12 272 LEU A CA 1
ATOM 2072 C C . LEU A 1 272 ? 17.787 2.803 -26.702 1.00 45.12 272 LEU A C 1
ATOM 2074 O O . LEU A 1 272 ? 17.454 2.662 -27.879 1.00 45.12 272 LEU A O 1
ATOM 2078 N N . ASP A 1 273 ? 17.483 3.899 -26.014 1.00 45.56 273 ASP A N 1
ATOM 2079 C CA . ASP A 1 273 ? 16.736 4.979 -26.632 1.00 45.56 273 ASP A CA 1
ATOM 2080 C C . ASP A 1 273 ? 17.672 6.096 -27.102 1.00 45.56 273 ASP A C 1
ATOM 2082 O O . ASP A 1 273 ? 18.291 6.800 -26.309 1.00 45.56 273 ASP A O 1
ATOM 2086 N N . ALA A 1 274 ? 17.785 6.252 -28.425 1.00 38.88 274 ALA A N 1
ATOM 2087 C CA . ALA A 1 274 ? 18.476 7.381 -29.047 1.00 38.88 274 ALA A CA 1
ATOM 2088 C C . ALA A 1 274 ? 17.684 8.701 -28.938 1.00 38.88 274 ALA A C 1
ATOM 2090 O O . ALA A 1 274 ? 18.135 9.717 -29.462 1.00 38.88 274 ALA A O 1
ATOM 2091 N N . ASP A 1 275 ? 16.499 8.684 -28.314 1.00 49.97 275 ASP A N 1
ATOM 2092 C CA . ASP A 1 275 ? 15.795 9.895 -27.908 1.00 49.97 275 ASP A CA 1
ATOM 2093 C C . ASP A 1 275 ? 16.453 10.482 -26.640 1.00 49.97 275 ASP A C 1
ATOM 2095 O O . ASP A 1 275 ? 16.411 9.850 -25.578 1.00 49.97 275 ASP A O 1
ATOM 2099 N N . PRO A 1 276 ? 17.040 11.693 -26.709 1.00 51.94 276 PRO A N 1
ATOM 2100 C CA . PRO A 1 276 ? 17.581 12.371 -25.533 1.00 51.94 276 PRO A CA 1
ATOM 2101 C C . PRO A 1 276 ? 16.531 12.640 -24.434 1.00 51.94 276 PRO A C 1
ATOM 2103 O O . PRO A 1 276 ? 16.923 12.930 -23.307 1.00 51.94 276 PRO A O 1
ATOM 2106 N N . HIS A 1 277 ? 15.229 12.496 -24.719 1.00 56.31 277 HIS A N 1
ATOM 2107 C CA . HIS A 1 277 ? 14.111 12.660 -23.780 1.00 56.31 277 HIS A CA 1
ATOM 2108 C C . HIS A 1 277 ? 13.512 11.333 -23.263 1.00 56.31 277 HIS A C 1
ATOM 2110 O O . HIS A 1 277 ? 12.452 11.320 -22.636 1.00 56.31 277 HIS A O 1
ATOM 2116 N N . HIS A 1 278 ? 14.161 10.187 -23.491 1.00 59.19 278 HIS A N 1
ATOM 2117 C CA . HIS A 1 278 ? 13.659 8.875 -23.052 1.00 59.19 278 HIS A CA 1
ATOM 2118 C C . HIS A 1 278 ? 13.412 8.760 -21.542 1.00 59.19 278 HIS A C 1
ATOM 2120 O O . HIS A 1 278 ? 12.431 8.152 -21.097 1.00 59.19 278 HIS A O 1
ATOM 2126 N N . VAL A 1 279 ? 14.325 9.330 -20.751 1.00 59.53 279 VAL A N 1
ATOM 2127 C CA . VAL A 1 279 ? 14.218 9.359 -19.288 1.00 59.53 279 VAL A CA 1
ATOM 2128 C C . VAL A 1 279 ? 12.932 10.088 -18.899 1.00 59.53 279 VAL A C 1
ATOM 2130 O O . VAL A 1 279 ? 12.137 9.543 -18.136 1.00 59.53 279 VAL A O 1
ATOM 2133 N N . ASP A 1 280 ? 12.658 11.232 -19.529 1.00 64.62 280 ASP A N 1
ATOM 2134 C CA . ASP A 1 280 ? 11.442 12.017 -19.345 1.00 64.62 280 ASP A CA 1
ATOM 2135 C C . ASP A 1 280 ? 10.199 11.156 -19.581 1.00 64.62 280 ASP A C 1
ATOM 2137 O O . ASP A 1 280 ? 9.324 11.074 -18.720 1.00 64.62 280 ASP A O 1
ATOM 2141 N N . ARG A 1 281 ? 10.135 10.440 -20.710 1.00 66.56 281 ARG A N 1
ATOM 2142 C CA . ARG A 1 281 ? 8.978 9.607 -21.070 1.00 66.56 281 ARG A CA 1
ATOM 2143 C C . ARG A 1 281 ? 8.711 8.489 -20.056 1.00 66.56 281 ARG A C 1
ATOM 2145 O O . ARG A 1 281 ? 7.557 8.241 -19.708 1.00 66.56 281 ARG A O 1
ATOM 2152 N N . ARG A 1 282 ? 9.752 7.814 -19.560 1.00 68.19 282 ARG A N 1
ATOM 2153 C CA . ARG A 1 282 ? 9.602 6.747 -18.551 1.00 68.19 282 ARG A CA 1
ATOM 2154 C C . ARG A 1 282 ? 9.138 7.283 -17.209 1.00 68.19 282 ARG A C 1
ATOM 2156 O O . ARG A 1 282 ? 8.260 6.678 -16.598 1.00 68.19 282 ARG A O 1
ATOM 2163 N N . LEU A 1 283 ? 9.683 8.419 -16.775 1.00 72.12 283 LEU A N 1
ATOM 2164 C CA . LEU A 1 283 ? 9.206 9.071 -15.561 1.00 72.12 283 LEU A CA 1
ATOM 2165 C C . LEU A 1 283 ? 7.744 9.492 -15.706 1.00 72.12 283 LEU A C 1
ATOM 2167 O O . LEU A 1 283 ? 6.959 9.252 -14.792 1.00 72.12 283 LEU A O 1
ATOM 2171 N N . TRP A 1 284 ? 7.347 10.012 -16.869 1.00 73.69 284 TRP A N 1
ATOM 2172 C CA . TRP A 1 284 ? 5.949 10.340 -17.144 1.00 73.69 284 TRP A CA 1
ATOM 2173 C C . TRP A 1 284 ? 5.018 9.133 -17.063 1.00 73.69 284 TRP A C 1
ATOM 2175 O O . TRP A 1 284 ? 3.947 9.247 -16.470 1.00 73.69 284 TRP A O 1
ATOM 2185 N N . PHE A 1 285 ? 5.422 7.968 -17.580 1.00 75.12 285 PHE A N 1
ATOM 2186 C CA . PHE A 1 285 ? 4.630 6.744 -17.438 1.00 75.12 285 PHE A CA 1
ATOM 2187 C C . PHE A 1 285 ? 4.455 6.322 -15.979 1.00 75.12 285 PHE A C 1
ATOM 2189 O O . PHE A 1 285 ? 3.348 5.950 -15.591 1.00 75.12 285 PHE A O 1
ATOM 2196 N N . THR A 1 286 ? 5.510 6.414 -15.168 1.00 79.06 286 THR A N 1
ATOM 2197 C CA . THR A 1 286 ? 5.432 6.114 -13.734 1.00 79.06 286 THR A CA 1
ATOM 2198 C C . THR A 1 286 ? 4.505 7.085 -13.013 1.00 79.06 286 THR A C 1
ATOM 2200 O O . THR A 1 286 ? 3.622 6.650 -12.278 1.00 79.06 286 THR A O 1
ATOM 2203 N N . VAL A 1 287 ? 4.655 8.392 -13.253 1.00 80.75 287 VAL A N 1
ATOM 2204 C CA . VAL A 1 287 ? 3.790 9.412 -12.647 1.00 80.75 287 VAL A CA 1
ATOM 2205 C C . VAL A 1 287 ? 2.340 9.177 -13.059 1.00 80.75 287 VAL A C 1
ATOM 2207 O O . VAL A 1 287 ? 1.471 9.123 -12.195 1.00 80.75 287 VAL A O 1
ATOM 2210 N N . ARG A 1 288 ? 2.068 8.964 -14.351 1.00 82.25 288 ARG A N 1
ATOM 2211 C CA . ARG A 1 288 ? 0.715 8.683 -14.841 1.00 82.25 288 ARG A CA 1
ATOM 2212 C C . ARG A 1 288 ? 0.114 7.444 -14.176 1.00 82.25 288 ARG A C 1
ATOM 2214 O O . ARG A 1 288 ? -1.026 7.502 -13.731 1.00 82.25 288 ARG A O 1
ATOM 2221 N N . MET A 1 289 ? 0.891 6.368 -14.049 1.00 87.25 289 MET A N 1
ATOM 2222 C CA . MET A 1 289 ? 0.459 5.149 -13.363 1.00 87.25 289 MET A CA 1
ATOM 2223 C C . MET A 1 289 ? 0.086 5.425 -11.901 1.00 87.25 289 MET A C 1
ATOM 2225 O O . MET A 1 289 ? -0.969 4.975 -11.464 1.00 87.25 289 MET A O 1
ATOM 2229 N N . CYS A 1 290 ? 0.875 6.221 -11.169 1.00 90.38 290 CYS A N 1
ATOM 2230 C CA . CYS A 1 290 ? 0.524 6.620 -9.803 1.00 90.38 290 CYS A CA 1
ATOM 2231 C C . CYS A 1 290 ? -0.832 7.334 -9.749 1.00 90.38 290 CYS A C 1
ATOM 2233 O O . CYS A 1 290 ? -1.646 7.000 -8.895 1.00 90.38 290 CYS A O 1
ATOM 2235 N N . PHE A 1 291 ? -1.105 8.274 -10.662 1.00 88.62 291 PHE A N 1
ATOM 2236 C CA . PHE A 1 291 ? -2.418 8.924 -10.735 1.00 88.62 291 PHE A CA 1
ATOM 2237 C C . PHE A 1 291 ? -3.522 7.914 -11.039 1.00 88.62 291 PHE A C 1
ATOM 2239 O O . PHE A 1 291 ? -4.509 7.863 -10.317 1.00 88.62 291 PHE A O 1
ATOM 2246 N N . ASP A 1 292 ? -3.350 7.092 -12.072 1.00 90.38 292 ASP A N 1
ATOM 2247 C CA . ASP A 1 292 ? -4.363 6.128 -12.495 1.00 90.38 292 ASP A CA 1
ATOM 2248 C C . ASP A 1 292 ? -4.709 5.114 -11.393 1.00 90.38 292 ASP A C 1
ATOM 2250 O O . ASP A 1 292 ? -5.872 4.735 -11.257 1.00 90.38 292 ASP A O 1
ATOM 2254 N N . VAL A 1 293 ? -3.727 4.699 -10.586 1.00 95.31 293 VAL A N 1
ATOM 2255 C CA . VAL A 1 293 ? -3.919 3.781 -9.453 1.00 95.31 293 VAL A CA 1
ATOM 2256 C C . VAL A 1 293 ? -4.525 4.481 -8.238 1.00 95.31 293 VAL A C 1
ATOM 2258 O O . VAL A 1 293 ? -5.438 3.931 -7.627 1.00 95.31 293 VAL A O 1
ATOM 2261 N N . LEU A 1 294 ? -4.012 5.658 -7.868 1.00 94.38 294 LEU A N 1
ATOM 2262 C CA . LEU A 1 294 ? -4.344 6.328 -6.606 1.00 94.38 294 LEU A CA 1
ATOM 2263 C C . LEU A 1 294 ? -5.565 7.253 -6.698 1.00 94.38 294 LEU A C 1
ATOM 2265 O O . LEU A 1 294 ? -5.997 7.787 -5.680 1.00 94.38 294 LEU A O 1
ATOM 2269 N N . THR A 1 295 ? -6.126 7.486 -7.885 1.00 90.38 295 THR A N 1
ATOM 2270 C CA . THR A 1 295 ? -7.410 8.189 -8.012 1.00 90.38 295 THR A CA 1
ATOM 2271 C C . THR A 1 295 ? -8.592 7.297 -7.647 1.00 90.38 295 THR A C 1
ATOM 2273 O O . THR A 1 295 ? -8.548 6.080 -7.822 1.00 90.38 295 THR A O 1
ATOM 2276 N N . GLU A 1 296 ? -9.680 7.931 -7.202 1.00 89.75 296 GLU A N 1
ATOM 2277 C CA . GLU A 1 296 ? -10.967 7.285 -6.925 1.00 89.75 296 GLU A CA 1
ATOM 2278 C C . GLU A 1 296 ? -11.382 6.366 -8.093 1.00 89.75 296 GLU A C 1
ATOM 2280 O O . GLU A 1 296 ? -11.250 6.743 -9.259 1.00 89.75 296 GLU A O 1
ATOM 2285 N N . HIS A 1 297 ? -11.842 5.148 -7.787 1.00 91.75 297 HIS A N 1
ATOM 2286 C CA . HIS A 1 297 ? -12.203 4.109 -8.770 1.00 91.75 297 HIS A CA 1
ATOM 2287 C C . HIS A 1 297 ? -11.068 3.640 -9.702 1.00 91.75 297 HIS A C 1
ATOM 2289 O O . HIS A 1 297 ? -11.308 2.886 -10.647 1.00 91.75 297 HIS A O 1
ATOM 2295 N N . GLY A 1 298 ? -9.813 4.021 -9.437 1.00 92.75 298 GLY A N 1
ATOM 2296 C CA . GLY A 1 298 ? -8.665 3.702 -10.289 1.00 92.75 298 GLY A CA 1
ATOM 2297 C C . GLY A 1 298 ? -8.451 2.205 -10.517 1.00 92.75 298 GLY A C 1
ATOM 2298 O O . GLY A 1 298 ? -8.064 1.784 -11.607 1.00 92.75 298 GLY A O 1
ATOM 2299 N N . LEU A 1 299 ? -8.767 1.380 -9.519 1.00 95.44 299 LEU A N 1
ATOM 2300 C CA . LEU A 1 299 ? -8.601 -0.076 -9.571 1.00 95.44 299 LEU A CA 1
ATOM 2301 C C . LEU A 1 299 ? -9.907 -0.844 -9.829 1.00 95.44 299 LEU A C 1
ATOM 2303 O O . LEU A 1 299 ? -9.912 -2.068 -9.733 1.00 95.44 299 LEU A O 1
ATOM 2307 N N . ASP A 1 300 ? -11.011 -0.170 -10.153 1.00 91.44 300 ASP A N 1
ATOM 2308 C CA . ASP A 1 300 ? -12.281 -0.834 -10.472 1.00 91.44 300 ASP A CA 1
ATOM 2309 C C . ASP A 1 300 ? -12.221 -1.625 -11.786 1.00 91.44 300 ASP A C 1
ATOM 2311 O O . ASP A 1 300 ? -11.260 -1.541 -12.553 1.00 91.44 300 ASP A O 1
ATOM 2315 N N . ALA A 1 301 ? -13.278 -2.391 -12.078 1.00 85.75 301 ALA A N 1
ATOM 2316 C CA . ALA A 1 301 ? -13.362 -3.225 -13.279 1.00 85.75 301 ALA A CA 1
ATOM 2317 C C . ALA A 1 301 ? -13.141 -2.440 -14.585 1.00 85.75 301 ALA A C 1
ATOM 2319 O O . ALA A 1 301 ? -12.626 -3.003 -15.534 1.00 85.75 301 ALA A O 1
ATOM 2320 N N . ASN A 1 302 ? -13.417 -1.133 -14.633 1.00 80.69 302 ASN A N 1
ATOM 2321 C CA . ASN A 1 302 ? -13.069 -0.260 -15.769 1.00 80.69 302 ASN A CA 1
ATOM 2322 C C . ASN A 1 302 ? -12.139 0.898 -15.363 1.00 80.69 302 ASN A C 1
ATOM 2324 O O . ASN A 1 302 ? -12.056 1.912 -16.052 1.00 80.69 302 ASN A O 1
ATOM 2328 N N . GLY A 1 303 ? -11.466 0.769 -14.219 1.00 89.81 303 GLY A N 1
ATOM 2329 C CA . GLY A 1 303 ? -10.572 1.786 -13.688 1.00 89.81 303 GLY A CA 1
ATOM 2330 C C . GLY A 1 303 ? -9.301 1.923 -14.526 1.00 89.81 303 GLY A C 1
ATOM 2331 O O . GLY A 1 303 ? -8.709 0.930 -14.961 1.00 89.81 303 GLY A O 1
ATOM 2332 N N . ARG A 1 304 ? -8.851 3.165 -14.734 1.00 90.50 304 ARG A N 1
ATOM 2333 C CA . ARG A 1 304 ? -7.640 3.451 -15.523 1.00 90.50 304 ARG A CA 1
ATOM 2334 C C . ARG A 1 304 ? -6.385 2.839 -14.910 1.00 90.50 304 ARG A C 1
ATOM 2336 O O . ARG A 1 304 ? -5.518 2.385 -15.645 1.00 90.50 304 ARG A O 1
ATOM 2343 N N . GLY A 1 305 ? -6.308 2.764 -13.582 1.00 93.31 305 GLY A N 1
ATOM 2344 C CA . GLY A 1 305 ? -5.224 2.103 -12.859 1.00 93.31 305 GLY A CA 1
ATOM 2345 C C . GLY A 1 305 ? -5.146 0.624 -13.194 1.00 93.31 305 GLY A C 1
ATOM 2346 O O . GLY A 1 305 ? -4.075 0.136 -13.533 1.00 93.31 305 GLY A O 1
ATOM 2347 N N . ARG A 1 306 ? -6.276 -0.090 -13.199 1.00 94.12 306 ARG A N 1
ATOM 2348 C CA . ARG A 1 306 ? -6.310 -1.509 -13.587 1.00 94.12 306 ARG A CA 1
ATOM 2349 C C . ARG A 1 306 ? -5.770 -1.720 -15.008 1.00 94.12 306 ARG A C 1
ATOM 2351 O O . ARG A 1 306 ? -4.897 -2.565 -15.202 1.00 94.12 306 ARG A O 1
ATOM 2358 N N . LEU A 1 307 ? -6.237 -0.927 -15.974 1.00 91.94 307 LEU A N 1
ATOM 2359 C CA . LEU A 1 307 ? -5.775 -0.982 -17.368 1.00 91.94 307 LEU A CA 1
ATOM 2360 C C . LEU A 1 307 ? -4.281 -0.633 -17.492 1.00 91.94 307 LEU A C 1
ATOM 2362 O O . LEU A 1 307 ? -3.526 -1.337 -18.166 1.00 91.94 307 LEU A O 1
ATOM 2366 N N . ALA A 1 308 ? -3.826 0.401 -16.778 1.00 91.12 308 ALA A N 1
ATOM 2367 C CA . ALA A 1 308 ? -2.423 0.801 -16.738 1.00 91.12 308 ALA A CA 1
ATOM 2368 C C . ALA A 1 308 ? -1.522 -0.310 -16.168 1.00 91.12 308 ALA A C 1
ATOM 2370 O O . ALA A 1 308 ? -0.426 -0.534 -16.689 1.00 91.12 308 ALA A O 1
ATOM 2371 N N . LEU A 1 309 ? -1.984 -1.033 -15.141 1.00 95.25 309 LEU A N 1
ATOM 2372 C CA . LEU A 1 309 ? -1.268 -2.167 -14.550 1.00 95.25 309 LEU A CA 1
ATOM 2373 C C . LEU A 1 309 ? -1.259 -3.386 -15.484 1.00 95.25 309 LEU A C 1
ATOM 2375 O O . LEU A 1 309 ? -0.210 -4.009 -15.627 1.00 95.25 309 LEU A O 1
ATOM 2379 N N . GLN A 1 310 ? -2.365 -3.699 -16.174 1.00 94.12 310 GLN A N 1
ATOM 2380 C CA . GLN A 1 310 ? -2.396 -4.748 -17.208 1.00 94.12 310 GLN A CA 1
ATOM 2381 C C . GLN A 1 310 ? -1.370 -4.466 -18.308 1.00 94.12 310 GLN A C 1
ATOM 2383 O O . GLN A 1 310 ? -0.548 -5.323 -18.641 1.00 94.12 310 GLN A O 1
ATOM 2388 N N . ARG A 1 311 ? -1.370 -3.234 -18.824 1.00 91.06 311 ARG A N 1
ATOM 2389 C CA . ARG A 1 311 ? -0.392 -2.785 -19.812 1.00 91.06 311 ARG A CA 1
ATOM 2390 C C . ARG A 1 311 ? 1.034 -2.931 -19.293 1.00 91.06 311 ARG A C 1
ATOM 2392 O O . ARG A 1 311 ? 1.878 -3.501 -19.978 1.00 91.06 311 ARG A O 1
ATOM 2399 N N . LEU A 1 312 ? 1.316 -2.424 -18.092 1.00 92.06 312 LEU A N 1
ATOM 2400 C CA . LEU A 1 312 ? 2.654 -2.486 -17.506 1.00 92.06 312 LEU A CA 1
ATOM 2401 C C . LEU A 1 312 ? 3.122 -3.936 -17.322 1.00 92.06 312 LEU A C 1
ATOM 2403 O O . LEU A 1 312 ? 4.264 -4.259 -17.636 1.00 92.06 312 LEU A O 1
ATOM 2407 N N . ARG A 1 313 ? 2.227 -4.826 -16.888 1.00 95.56 313 ARG A N 1
ATOM 2408 C CA . ARG A 1 313 ? 2.497 -6.257 -16.725 1.00 95.56 313 ARG A CA 1
ATOM 2409 C C . ARG A 1 313 ? 2.834 -6.943 -18.055 1.00 95.56 313 ARG A C 1
ATOM 2411 O O . ARG A 1 313 ? 3.783 -7.725 -18.105 1.00 95.56 313 ARG A O 1
ATOM 2418 N N . LEU A 1 314 ? 2.139 -6.594 -19.140 1.00 93.69 314 LEU A N 1
ATOM 2419 C CA . LEU A 1 314 ? 2.470 -7.051 -20.498 1.00 93.69 314 LEU A CA 1
ATOM 2420 C C . LEU A 1 314 ? 3.811 -6.490 -20.996 1.00 93.69 314 LEU A C 1
ATOM 2422 O O . LEU A 1 314 ? 4.595 -7.218 -21.603 1.00 93.69 314 LEU A O 1
ATOM 2426 N N . LEU A 1 315 ? 4.119 -5.222 -20.703 1.00 88.06 315 LEU A N 1
ATOM 2427 C CA . LEU A 1 315 ? 5.417 -4.624 -21.032 1.00 88.06 315 LEU A CA 1
ATOM 2428 C C . LEU A 1 315 ? 6.564 -5.292 -20.259 1.00 88.06 315 LEU A C 1
ATOM 2430 O O . LEU A 1 315 ? 7.627 -5.528 -20.829 1.00 88.06 315 LEU A O 1
ATOM 2434 N N . HIS A 1 316 ? 6.356 -5.653 -18.991 1.00 91.62 316 HIS A N 1
ATOM 2435 C CA . HIS A 1 316 ? 7.326 -6.429 -18.215 1.00 91.62 316 HIS A CA 1
ATOM 2436 C C . HIS A 1 316 ? 7.574 -7.814 -18.829 1.00 91.62 316 HIS A C 1
ATOM 2438 O O . HIS A 1 316 ? 8.728 -8.218 -18.970 1.00 91.62 316 HIS A O 1
ATOM 2444 N N . ALA A 1 317 ? 6.517 -8.515 -19.248 1.00 92.06 317 ALA A N 1
ATOM 2445 C CA . ALA A 1 317 ? 6.632 -9.797 -19.942 1.00 92.06 317 ALA A CA 1
ATOM 2446 C C . ALA A 1 317 ? 7.370 -9.671 -21.286 1.00 92.06 317 ALA A C 1
ATOM 2448 O O . ALA A 1 317 ? 8.265 -10.458 -21.587 1.00 92.06 317 ALA A O 1
ATOM 2449 N N . MET A 1 318 ? 7.082 -8.625 -22.067 1.00 87.19 318 MET A N 1
ATOM 2450 C CA . MET A 1 318 ? 7.835 -8.321 -23.287 1.00 87.19 318 MET A CA 1
ATOM 2451 C C . MET A 1 318 ? 9.328 -8.137 -22.997 1.00 87.19 318 MET A C 1
ATOM 2453 O O . MET A 1 318 ? 10.157 -8.760 -23.656 1.00 87.19 318 MET A O 1
ATOM 2457 N N . VAL A 1 319 ? 9.685 -7.323 -21.995 1.00 84.12 319 VAL A N 1
ATOM 2458 C CA . VAL A 1 319 ? 11.089 -7.106 -21.610 1.00 84.12 319 VAL A CA 1
ATOM 2459 C C . VAL A 1 319 ? 11.757 -8.426 -21.215 1.00 84.12 319 VAL A C 1
ATOM 2461 O O . VAL A 1 319 ? 12.856 -8.708 -21.696 1.00 84.12 319 VAL A O 1
ATOM 2464 N N . ARG A 1 320 ? 11.090 -9.267 -20.413 1.00 87.38 320 ARG A N 1
ATOM 2465 C CA . ARG A 1 320 ? 11.575 -10.611 -20.056 1.00 87.38 320 ARG A CA 1
ATOM 2466 C C . ARG A 1 320 ? 11.861 -11.463 -21.286 1.00 87.38 320 ARG A C 1
ATOM 2468 O O . ARG A 1 320 ? 12.986 -11.936 -21.442 1.00 87.38 320 ARG A O 1
ATOM 2475 N N . LEU A 1 321 ? 10.885 -11.606 -22.183 1.00 82.88 321 LEU A N 1
ATOM 2476 C CA . LEU A 1 321 ? 11.019 -12.417 -23.393 1.00 82.88 321 LEU A CA 1
ATOM 2477 C C . LEU A 1 321 ? 12.167 -11.939 -24.282 1.00 82.88 321 LEU A C 1
ATOM 2479 O O . LEU A 1 321 ? 12.927 -12.760 -24.790 1.00 82.88 321 LEU A O 1
ATOM 2483 N N . PHE A 1 322 ? 12.321 -10.629 -24.451 1.00 76.62 322 PHE A N 1
ATOM 2484 C CA . PHE A 1 322 ? 13.379 -10.050 -25.277 1.00 76.62 322 PHE A CA 1
ATOM 2485 C C . PHE A 1 322 ? 14.767 -10.305 -24.697 1.00 76.62 322 PHE A C 1
ATOM 2487 O O . PHE A 1 322 ? 15.675 -10.714 -25.425 1.00 76.62 322 PHE A O 1
ATOM 2494 N N . VAL A 1 323 ? 14.921 -10.109 -23.384 1.00 75.88 323 VAL A N 1
ATOM 2495 C CA . VAL A 1 323 ? 16.177 -10.378 -22.676 1.00 75.88 323 VAL A CA 1
ATOM 2496 C C . VAL A 1 323 ? 16.516 -11.873 -22.717 1.00 75.88 323 VAL A C 1
ATOM 2498 O O . VAL A 1 323 ? 17.645 -12.233 -23.045 1.00 75.88 323 VAL A O 1
ATOM 2501 N N . GLN A 1 324 ? 15.545 -12.751 -22.450 1.00 76.19 324 GLN A N 1
ATOM 2502 C CA . GLN A 1 324 ? 15.743 -14.204 -22.385 1.00 76.19 324 GLN A CA 1
ATOM 2503 C C . GLN A 1 324 ? 16.012 -14.836 -23.756 1.00 76.19 324 GLN A C 1
ATOM 2505 O O . GLN A 1 324 ? 16.951 -15.615 -23.913 1.00 76.19 324 GLN A O 1
ATOM 2510 N N . ARG A 1 325 ? 15.185 -14.521 -24.760 1.00 71.25 325 ARG A N 1
ATOM 2511 C CA . ARG A 1 325 ? 15.265 -15.129 -26.098 1.00 71.25 325 ARG A CA 1
ATOM 2512 C C . ARG A 1 325 ? 16.323 -14.479 -26.984 1.00 71.25 325 ARG A C 1
ATOM 2514 O O . ARG A 1 325 ? 16.554 -14.967 -28.086 1.00 71.25 325 ARG A O 1
ATOM 2521 N N . ARG A 1 326 ? 16.950 -13.391 -26.520 1.00 67.56 326 ARG A N 1
ATOM 2522 C CA . ARG A 1 326 ? 17.883 -12.582 -27.310 1.00 67.56 326 ARG A CA 1
ATOM 2523 C C . ARG A 1 326 ? 17.281 -12.229 -28.679 1.00 67.56 326 ARG A C 1
ATOM 2525 O O . ARG A 1 326 ? 17.934 -12.378 -29.707 1.00 67.56 326 ARG A O 1
ATOM 2532 N N . LEU A 1 327 ? 16.019 -11.798 -28.690 1.00 56.28 327 LEU A N 1
ATOM 2533 C CA . LEU A 1 327 ? 15.343 -11.436 -29.935 1.00 56.28 327 LEU A CA 1
ATOM 2534 C C . LEU A 1 327 ? 15.842 -10.086 -30.444 1.00 56.28 327 LEU A C 1
ATOM 2536 O O . LEU A 1 327 ? 15.913 -9.108 -29.697 1.00 56.28 327 LEU A O 1
ATOM 2540 N N . GLU A 1 328 ? 16.132 -10.033 -31.740 1.00 53.25 328 GLU A N 1
ATOM 2541 C CA . GLU A 1 328 ? 16.327 -8.784 -32.463 1.00 53.25 328 GLU A CA 1
ATOM 2542 C C . GLU A 1 328 ? 14.952 -8.251 -32.890 1.00 53.25 328 GLU A C 1
ATOM 2544 O O . GLU A 1 328 ? 14.213 -8.907 -33.609 1.00 53.25 328 GLU A O 1
ATOM 2549 N N . THR A 1 329 ? 14.575 -7.065 -32.431 1.00 47.66 329 THR A N 1
ATOM 2550 C CA . THR A 1 329 ? 13.457 -6.277 -32.973 1.00 47.66 329 THR A CA 1
ATOM 2551 C C . THR A 1 329 ? 13.886 -5.418 -34.175 1.00 47.66 329 THR A C 1
ATOM 2553 O O . THR A 1 329 ? 15.024 -4.942 -34.227 1.00 47.66 329 THR A O 1
ATOM 2556 N N . PRO A 1 330 ? 12.956 -5.072 -35.086 1.00 44.75 330 PRO A N 1
ATOM 2557 C CA . PRO A 1 330 ? 13.151 -3.998 -36.071 1.00 44.75 330 PRO A CA 1
ATOM 2558 C C . PRO A 1 330 ? 13.341 -2.600 -35.435 1.00 44.75 330 PRO A C 1
ATOM 2560 O O . PRO A 1 330 ? 13.820 -1.669 -36.084 1.00 44.75 330 PRO A O 1
ATOM 2563 N N . HIS A 1 331 ? 12.980 -2.446 -34.156 1.00 47.81 331 HIS A N 1
ATOM 2564 C CA . HIS A 1 331 ? 13.151 -1.244 -33.332 1.00 47.81 331 HIS A CA 1
ATOM 2565 C C . HIS A 1 331 ? 14.108 -1.480 -32.141 1.00 47.81 331 HIS A C 1
ATOM 2567 O O . HIS A 1 331 ? 14.464 -2.605 -31.814 1.00 47.81 331 HIS A O 1
ATOM 2573 N N . ARG A 1 332 ? 14.578 -0.397 -31.504 1.00 49.78 332 ARG A N 1
ATOM 2574 C CA . ARG A 1 332 ? 15.819 -0.325 -30.692 1.00 49.78 332 ARG A CA 1
ATOM 2575 C C . ARG A 1 332 ? 15.917 -1.243 -29.457 1.00 49.78 332 ARG A C 1
ATOM 2577 O O . ARG A 1 332 ? 17.015 -1.405 -28.929 1.00 49.78 332 ARG A O 1
ATOM 2584 N N . LEU A 1 333 ? 14.827 -1.880 -29.017 1.00 44.22 333 LEU A N 1
ATOM 2585 C CA . LEU A 1 333 ? 14.847 -2.891 -27.943 1.00 44.22 333 LEU A CA 1
ATOM 2586 C C . LEU A 1 333 ? 15.698 -4.132 -28.308 1.00 44.22 333 LEU A C 1
ATOM 2588 O O . LEU A 1 333 ? 16.133 -4.869 -27.426 1.00 44.22 333 LEU A O 1
ATOM 2592 N N . SER A 1 334 ? 16.016 -4.306 -29.594 1.00 42.84 334 SER A N 1
ATOM 2593 C CA . SER A 1 334 ? 16.813 -5.385 -30.190 1.00 42.84 334 SER A CA 1
ATOM 2594 C C . SER A 1 334 ? 18.264 -5.470 -29.732 1.00 42.84 334 SER A C 1
ATOM 2596 O O . SER A 1 334 ? 18.892 -6.521 -29.852 1.00 42.84 334 SER A O 1
ATOM 2598 N N . GLN A 1 335 ? 18.821 -4.389 -29.181 1.00 45.12 335 GLN A N 1
ATOM 2599 C CA . GLN A 1 335 ? 20.213 -4.389 -28.721 1.00 45.12 335 GLN A CA 1
ATOM 2600 C C . GLN A 1 335 ? 20.391 -5.006 -27.321 1.00 45.12 335 GLN A C 1
ATOM 2602 O O . GLN A 1 335 ? 21.528 -5.225 -26.899 1.00 45.12 335 GLN A O 1
ATOM 2607 N N . LEU A 1 336 ? 19.298 -5.360 -26.620 1.00 45.75 336 LEU A N 1
ATOM 2608 C CA . LEU A 1 336 ? 19.343 -6.166 -25.384 1.00 45.75 336 LEU A CA 1
ATOM 2609 C C . LEU A 1 336 ? 19.985 -7.541 -25.628 1.00 45.75 336 LEU A C 1
ATOM 2611 O O . LEU A 1 336 ? 20.702 -8.069 -24.779 1.00 45.75 336 LEU A O 1
ATOM 2615 N N . ALA A 1 337 ? 19.733 -8.100 -26.811 1.00 43.81 337 ALA A N 1
ATOM 2616 C CA . ALA A 1 337 ? 20.068 -9.459 -27.208 1.00 43.81 337 ALA A CA 1
ATOM 2617 C C . ALA A 1 337 ? 21.527 -9.664 -27.639 1.00 43.81 337 ALA A C 1
ATOM 2619 O O . ALA A 1 337 ? 22.118 -10.720 -27.399 1.00 43.81 337 ALA A O 1
ATOM 2620 N N . THR A 1 338 ? 22.120 -8.658 -28.284 1.00 42.19 338 THR A N 1
ATOM 2621 C CA . THR A 1 338 ? 23.343 -8.817 -29.088 1.00 42.19 338 THR A CA 1
ATOM 2622 C C . THR A 1 338 ? 24.646 -8.657 -28.307 1.00 42.19 338 THR A C 1
ATOM 2624 O O . THR A 1 338 ? 25.721 -8.847 -28.870 1.00 42.19 338 THR A O 1
ATOM 2627 N N . ARG A 1 339 ? 24.593 -8.359 -27.001 1.00 48.03 339 ARG A N 1
ATOM 2628 C CA . ARG A 1 339 ? 25.801 -8.131 -26.180 1.00 48.03 339 ARG A CA 1
ATOM 2629 C C . ARG A 1 339 ? 25.991 -9.068 -24.983 1.00 48.03 339 ARG A C 1
ATOM 2631 O O . ARG A 1 339 ? 26.885 -8.821 -24.183 1.00 48.03 339 ARG A O 1
ATOM 2638 N N . GLY A 1 340 ? 25.198 -10.137 -24.844 1.00 49.94 340 GLY A N 1
ATOM 2639 C CA . GLY A 1 340 ? 25.383 -11.105 -23.746 1.00 49.94 340 GLY A CA 1
ATOM 2640 C C . GLY A 1 340 ? 25.272 -10.474 -22.350 1.00 49.94 340 GLY A C 1
ATOM 2641 O O . GLY A 1 340 ? 25.999 -10.859 -21.443 1.00 49.94 340 GLY A O 1
ATOM 2642 N N . LEU A 1 341 ? 24.414 -9.456 -22.201 1.00 59.44 341 LEU A N 1
ATOM 2643 C CA . LEU A 1 341 ? 24.440 -8.554 -21.047 1.00 59.44 341 LEU A CA 1
ATOM 2644 C C . LEU A 1 341 ? 23.696 -9.091 -19.823 1.00 59.44 341 LEU A C 1
ATOM 2646 O O . LEU A 1 341 ? 24.070 -8.724 -18.714 1.00 59.44 341 LEU A O 1
ATOM 2650 N N . TRP A 1 342 ? 22.668 -9.930 -19.976 1.00 68.69 342 TRP A N 1
ATOM 2651 C CA . TRP A 1 342 ? 21.982 -10.536 -18.830 1.00 68.69 342 TRP A CA 1
ATOM 2652 C C . TRP A 1 342 ? 22.685 -11.830 -18.421 1.00 68.69 342 TRP A C 1
ATOM 2654 O O . TRP A 1 342 ? 22.794 -12.758 -19.222 1.00 68.69 342 TRP A O 1
ATOM 2664 N N . ASP A 1 343 ? 23.198 -11.846 -17.194 1.00 65.88 343 ASP A N 1
ATOM 2665 C CA . ASP A 1 343 ? 23.914 -12.986 -16.624 1.00 65.88 343 ASP A CA 1
ATOM 2666 C C . ASP A 1 343 ? 22.891 -13.952 -16.013 1.00 65.88 343 ASP A C 1
ATOM 2668 O O . ASP A 1 343 ? 21.908 -13.491 -15.429 1.00 65.88 343 ASP A O 1
ATOM 2672 N N . SER A 1 344 ? 23.097 -15.265 -16.133 1.00 61.94 344 SER A N 1
ATOM 2673 C CA . SER A 1 344 ? 22.226 -16.257 -15.485 1.00 61.94 344 SER A CA 1
ATOM 2674 C C . SER A 1 344 ? 22.211 -16.099 -13.967 1.00 61.94 344 SER A C 1
ATOM 2676 O O . SER A 1 344 ? 21.185 -16.355 -13.335 1.00 61.94 344 SER A O 1
ATOM 2678 N N . ASP A 1 345 ? 23.317 -15.612 -13.403 1.00 67.62 345 ASP A N 1
ATOM 2679 C CA . ASP A 1 345 ? 23.490 -15.423 -11.962 1.00 67.62 345 ASP A CA 1
ATOM 2680 C C . ASP A 1 345 ? 22.662 -14.240 -11.425 1.00 67.62 345 ASP A C 1
ATOM 2682 O O . ASP A 1 345 ? 22.446 -14.124 -10.223 1.00 67.62 345 ASP A O 1
ATOM 2686 N N . ALA A 1 346 ? 22.135 -13.378 -12.308 1.00 69.44 346 ALA A N 1
ATOM 2687 C CA . ALA A 1 346 ? 21.236 -12.280 -11.943 1.00 69.44 346 ALA A CA 1
ATOM 2688 C C . ALA A 1 346 ? 19.762 -12.712 -11.789 1.00 69.44 346 ALA A C 1
ATOM 2690 O O . ALA A 1 346 ? 18.919 -11.881 -11.451 1.00 69.44 346 ALA A O 1
ATOM 2691 N N . GLY A 1 347 ? 19.439 -13.984 -12.052 1.00 84.62 347 GLY A N 1
ATOM 2692 C CA . GLY A 1 347 ? 18.071 -14.499 -12.013 1.00 84.62 347 GLY A CA 1
ATOM 2693 C C . GLY A 1 347 ? 17.233 -14.127 -13.241 1.00 84.62 347 GLY A C 1
ATOM 2694 O O . GLY A 1 347 ? 17.754 -13.821 -14.317 1.00 84.62 347 GLY A O 1
ATOM 2695 N N . GLN A 1 348 ? 15.911 -14.201 -13.099 1.00 88.56 348 GLN A N 1
ATOM 2696 C CA . GLN A 1 348 ? 14.963 -13.759 -14.118 1.00 88.56 348 GLN A CA 1
ATOM 2697 C C . GLN A 1 348 ? 14.840 -12.229 -14.090 1.00 88.56 348 GLN A C 1
ATOM 2699 O O . GLN A 1 348 ? 14.690 -11.668 -13.009 1.00 88.56 348 GLN A O 1
ATOM 2704 N N . PRO A 1 349 ? 14.847 -11.537 -15.245 1.00 88.06 349 PRO A N 1
ATOM 2705 C CA . PRO A 1 349 ? 14.558 -10.107 -15.276 1.00 88.06 349 PRO A CA 1
ATOM 2706 C C . PRO A 1 349 ? 13.155 -9.829 -14.742 1.00 88.06 349 PRO A C 1
ATOM 2708 O O . PRO A 1 349 ? 12.210 -10.510 -15.134 1.00 88.06 349 PRO A O 1
ATOM 2711 N N . ILE A 1 350 ? 12.989 -8.788 -13.926 1.00 91.94 350 ILE A N 1
ATOM 2712 C CA . ILE A 1 350 ? 11.675 -8.412 -13.378 1.00 91.94 350 ILE A CA 1
ATOM 2713 C C . ILE A 1 350 ? 11.057 -9.609 -12.635 1.00 91.94 350 ILE A C 1
ATOM 2715 O O . ILE A 1 350 ? 9.903 -9.992 -12.856 1.00 91.94 350 ILE A O 1
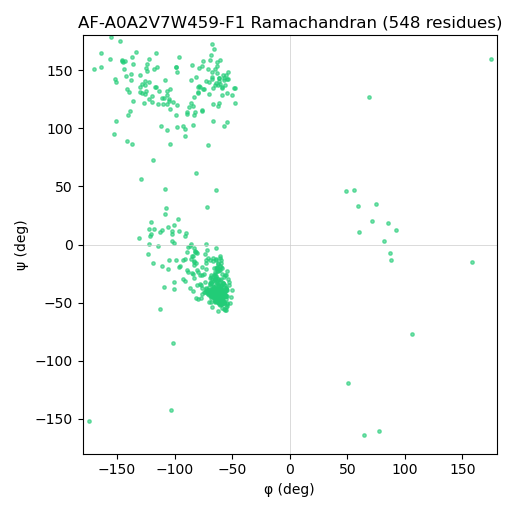ATOM 2719 N N . SER A 1 351 ? 11.879 -10.246 -11.805 1.00 94.75 351 SER A N 1
ATOM 2720 C CA . SER A 1 351 ? 11.478 -11.377 -10.971 1.00 94.75 351 SER A CA 1
ATOM 2721 C C . SER A 1 351 ? 10.457 -10.980 -9.896 1.00 94.75 351 SER A C 1
ATOM 2723 O O . SER A 1 351 ? 10.244 -9.797 -9.623 1.00 94.75 351 SER A O 1
ATOM 2725 N N . GLN A 1 352 ? 9.841 -11.963 -9.232 1.00 97.06 352 GLN A N 1
ATOM 2726 C CA . GLN A 1 352 ? 8.940 -11.734 -8.094 1.00 97.06 352 GLN A CA 1
ATOM 2727 C C . GLN A 1 352 ? 9.622 -10.920 -6.982 1.00 97.06 352 GLN A C 1
ATOM 2729 O O . GLN A 1 352 ? 8.975 -10.055 -6.390 1.00 97.06 352 GLN A O 1
ATOM 2734 N N . LEU A 1 353 ? 10.922 -11.142 -6.728 1.00 96.19 353 LEU A N 1
ATOM 2735 C CA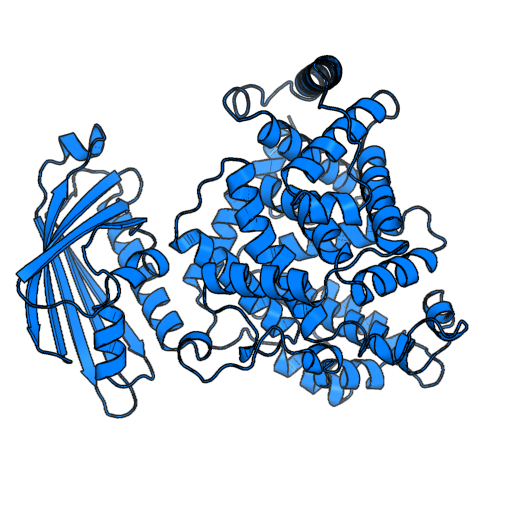 . LEU A 1 353 ? 11.685 -10.354 -5.751 1.00 96.19 353 LEU A CA 1
ATOM 2736 C C . LEU A 1 353 ? 11.807 -8.884 -6.182 1.00 96.19 353 LEU A C 1
ATOM 2738 O O . LEU A 1 353 ? 11.536 -7.980 -5.392 1.00 96.19 353 LEU A O 1
ATOM 2742 N N . GLU A 1 354 ? 12.195 -8.638 -7.436 1.00 95.31 354 GLU A N 1
ATOM 2743 C CA . GLU A 1 354 ? 12.363 -7.281 -7.973 1.00 95.31 354 GLU A CA 1
ATOM 2744 C C . GLU A 1 354 ? 11.033 -6.522 -8.041 1.00 95.31 354 GLU A C 1
ATOM 2746 O O . GLU A 1 354 ? 10.978 -5.338 -7.694 1.00 95.31 354 GLU A O 1
ATOM 2751 N N . LEU A 1 355 ? 9.954 -7.202 -8.447 1.00 96.50 355 LEU A N 1
ATOM 2752 C CA . LEU A 1 355 ? 8.604 -6.644 -8.457 1.00 96.50 355 LEU A CA 1
ATOM 2753 C C . LEU A 1 355 ? 8.143 -6.285 -7.045 1.00 96.50 355 LEU A C 1
ATOM 2755 O O . LEU A 1 355 ? 7.642 -5.181 -6.845 1.00 96.50 355 LEU A O 1
ATOM 2759 N N . LEU A 1 356 ? 8.339 -7.175 -6.067 1.00 97.62 356 LEU A N 1
ATOM 2760 C CA . LEU A 1 356 ? 7.961 -6.922 -4.677 1.00 97.62 356 LEU A CA 1
ATOM 2761 C C . LEU A 1 356 ? 8.750 -5.755 -4.079 1.00 97.62 356 LEU A C 1
ATOM 2763 O O . LEU A 1 356 ? 8.154 -4.857 -3.489 1.00 97.62 356 LEU A O 1
ATOM 2767 N N . HIS A 1 357 ? 10.072 -5.737 -4.256 1.00 97.06 357 HIS A N 1
ATOM 2768 C CA . HIS A 1 357 ? 10.905 -4.636 -3.780 1.00 97.06 357 HIS A CA 1
ATOM 2769 C C . HIS A 1 357 ? 10.473 -3.310 -4.403 1.00 97.06 357 HIS A C 1
ATOM 2771 O O . HIS A 1 357 ? 10.272 -2.328 -3.691 1.00 97.06 357 HIS A O 1
ATOM 2777 N N . THR A 1 358 ? 10.265 -3.296 -5.722 1.00 96.06 358 THR A N 1
ATOM 2778 C CA . THR A 1 358 ? 9.795 -2.105 -6.431 1.00 96.06 358 THR A CA 1
ATOM 2779 C C . THR A 1 358 ? 8.427 -1.675 -5.908 1.00 96.06 358 THR A C 1
ATOM 2781 O O . THR A 1 358 ? 8.269 -0.516 -5.563 1.00 96.06 358 THR A O 1
ATOM 2784 N N . LEU A 1 359 ? 7.454 -2.573 -5.730 1.00 97.62 359 LEU A N 1
ATOM 2785 C CA . LEU A 1 359 ? 6.150 -2.236 -5.139 1.00 97.62 359 LEU A CA 1
ATOM 2786 C C . LEU A 1 359 ? 6.278 -1.578 -3.751 1.00 97.62 359 LEU A C 1
ATOM 2788 O O . LEU A 1 359 ? 5.544 -0.643 -3.415 1.00 97.62 359 LEU A O 1
ATOM 2792 N N . LEU A 1 360 ? 7.222 -2.051 -2.937 1.00 98.06 360 LEU A N 1
ATOM 2793 C CA . LEU A 1 360 ? 7.478 -1.514 -1.603 1.00 98.06 360 LEU A CA 1
ATOM 2794 C C . LEU A 1 360 ? 8.067 -0.096 -1.634 1.00 98.06 360 LEU A C 1
ATOM 2796 O O . LEU A 1 360 ? 7.794 0.687 -0.721 1.00 98.06 360 LEU A O 1
ATOM 2800 N N . THR A 1 361 ? 8.765 0.297 -2.707 1.00 96.38 361 THR A N 1
ATOM 2801 C CA . THR A 1 361 ? 9.194 1.694 -2.880 1.00 96.38 361 THR A CA 1
ATOM 2802 C C . THR A 1 361 ? 8.014 2.633 -3.148 1.00 96.38 361 THR A C 1
ATOM 2804 O O . THR A 1 361 ? 8.040 3.771 -2.679 1.00 96.38 361 THR A O 1
ATOM 2807 N N . PHE A 1 362 ? 6.964 2.178 -3.844 1.00 96.25 362 PHE A N 1
ATOM 2808 C CA . PHE A 1 362 ? 5.735 2.956 -4.081 1.00 96.25 362 PHE A CA 1
ATOM 2809 C C . PHE A 1 362 ? 4.824 3.024 -2.853 1.00 96.25 362 PHE A C 1
ATOM 2811 O O . PHE A 1 362 ? 4.063 3.975 -2.711 1.00 96.25 362 PHE A O 1
ATOM 2818 N N . SER A 1 363 ? 4.904 2.035 -1.965 1.00 97.19 363 SER A N 1
ATOM 2819 C CA . SER A 1 363 ? 4.044 1.925 -0.787 1.00 97.19 363 SER A CA 1
ATOM 2820 C C . SER A 1 363 ? 4.757 2.390 0.482 1.00 97.19 363 SER A C 1
ATOM 2822 O O . SER A 1 363 ? 4.642 3.556 0.862 1.00 97.19 363 SER A O 1
ATOM 2824 N N . HIS A 1 364 ? 5.529 1.511 1.124 1.00 97.31 364 HIS A N 1
ATOM 2825 C CA . HIS A 1 364 ? 6.274 1.826 2.343 1.00 97.31 364 HIS A CA 1
ATOM 2826 C C . HIS A 1 364 ? 7.211 3.028 2.158 1.00 97.31 364 HIS A C 1
ATOM 2828 O O . HIS A 1 364 ? 7.228 3.918 3.010 1.00 97.31 364 HIS A O 1
ATOM 2834 N N . GLY A 1 365 ? 7.928 3.096 1.030 1.00 95.94 365 GLY A N 1
ATOM 2835 C CA . GLY A 1 365 ? 8.825 4.211 0.716 1.00 95.94 365 GLY A CA 1
ATOM 2836 C C . GLY A 1 365 ? 8.123 5.571 0.772 1.00 95.94 365 GLY A C 1
ATOM 2837 O O . GLY A 1 365 ? 8.620 6.491 1.419 1.00 95.94 365 GLY A O 1
ATOM 2838 N N . VAL A 1 366 ? 6.920 5.680 0.199 1.00 94.75 366 VAL A N 1
ATOM 2839 C CA . VAL A 1 366 ? 6.133 6.924 0.224 1.00 94.75 366 VAL A CA 1
ATOM 2840 C C . VAL A 1 366 ? 5.573 7.228 1.609 1.00 94.75 366 VAL A C 1
ATOM 2842 O O . VAL A 1 366 ? 5.641 8.373 2.051 1.00 94.75 366 VAL A O 1
ATOM 2845 N N . VAL A 1 367 ? 5.081 6.220 2.338 1.00 95.56 367 VAL A N 1
ATOM 2846 C CA . VAL A 1 367 ? 4.630 6.405 3.730 1.00 95.56 367 VAL A CA 1
ATOM 2847 C C . VAL A 1 367 ? 5.769 6.938 4.608 1.00 95.56 367 VAL A C 1
ATOM 2849 O O . VAL A 1 367 ? 5.552 7.838 5.420 1.00 95.56 367 VAL A O 1
ATOM 2852 N N . ARG A 1 368 ? 6.997 6.442 4.412 1.00 94.50 368 ARG A N 1
ATOM 2853 C CA . ARG A 1 368 ? 8.200 6.953 5.084 1.00 94.50 368 ARG A CA 1
ATOM 2854 C C . ARG A 1 368 ? 8.509 8.394 4.666 1.00 94.50 368 ARG A C 1
ATOM 2856 O O . ARG A 1 368 ? 8.802 9.223 5.525 1.00 94.50 368 ARG A O 1
ATOM 2863 N N . SER A 1 369 ? 8.404 8.716 3.374 1.00 91.50 369 SER A N 1
ATOM 2864 C CA . SER A 1 369 ? 8.602 10.080 2.867 1.00 91.50 369 SER A CA 1
ATOM 2865 C C . SER A 1 369 ? 7.589 11.078 3.427 1.00 91.50 369 SER A C 1
ATOM 2867 O O . SER A 1 369 ? 7.979 12.190 3.768 1.00 91.50 369 SER A O 1
ATOM 2869 N N . PHE A 1 370 ? 6.319 10.696 3.594 1.00 88.50 370 PHE A N 1
ATOM 2870 C CA . PHE A 1 370 ? 5.313 11.557 4.222 1.00 88.50 370 PHE A CA 1
ATOM 2871 C C . PHE A 1 370 ? 5.730 12.001 5.625 1.00 88.50 370 PHE A C 1
ATOM 2873 O O . PHE A 1 370 ? 5.661 13.192 5.920 1.00 88.50 370 PHE A O 1
ATOM 2880 N N . ALA A 1 371 ? 6.256 11.092 6.450 1.00 88.44 371 ALA A N 1
ATOM 2881 C CA . ALA A 1 371 ? 6.749 11.444 7.780 1.00 88.44 371 ALA A CA 1
ATOM 2882 C C . ALA A 1 371 ? 7.912 12.454 7.724 1.00 88.44 371 ALA A C 1
ATOM 2884 O O . ALA A 1 371 ? 7.933 13.407 8.499 1.00 88.44 371 ALA A O 1
ATOM 2885 N N . ILE A 1 372 ? 8.839 12.298 6.770 1.00 84.31 372 ILE A N 1
ATOM 2886 C CA . ILE A 1 372 ? 9.962 13.234 6.555 1.00 84.31 372 ILE A CA 1
ATOM 2887 C C . ILE A 1 372 ? 9.457 14.601 6.088 1.00 84.31 372 ILE A C 1
ATOM 2889 O O . ILE A 1 372 ? 9.973 15.640 6.500 1.00 84.31 372 ILE A O 1
ATOM 2893 N N . PHE A 1 373 ? 8.411 14.613 5.266 1.00 80.25 373 PHE A N 1
ATOM 2894 C CA . PHE A 1 373 ? 7.734 15.840 4.881 1.00 80.25 373 PHE A CA 1
ATOM 2895 C C . PHE A 1 373 ? 6.924 16.456 6.024 1.00 80.25 373 PHE A C 1
ATOM 2897 O O . PHE A 1 373 ? 6.543 17.609 5.899 1.00 80.25 373 PHE A O 1
ATOM 2904 N N . GLY A 1 374 ? 6.691 15.767 7.143 1.00 78.81 374 GLY A N 1
ATOM 2905 C CA . GLY A 1 374 ? 5.872 16.257 8.258 1.00 78.81 374 GLY A CA 1
ATOM 2906 C C . GLY A 1 374 ? 4.371 15.991 8.093 1.00 78.81 374 GLY A C 1
ATOM 2907 O O . GLY A 1 374 ? 3.561 16.640 8.747 1.00 78.81 374 GLY A O 1
ATOM 2908 N N . VAL A 1 375 ? 3.992 15.061 7.213 1.00 84.69 375 VAL A N 1
ATOM 2909 C CA . VAL A 1 375 ? 2.623 14.551 7.083 1.00 84.69 375 VAL A CA 1
ATOM 2910 C C . VAL A 1 375 ? 2.452 13.359 8.022 1.00 84.69 375 VAL A C 1
ATOM 2912 O O . VAL A 1 375 ? 3.053 12.299 7.835 1.00 84.69 375 VAL A O 1
ATOM 2915 N N . GLU A 1 376 ? 1.605 13.522 9.035 1.00 86.44 376 GLU A N 1
ATOM 2916 C CA . GLU A 1 376 ? 1.293 12.467 9.997 1.00 86.44 376 GLU A CA 1
ATOM 2917 C C . GLU A 1 376 ? 0.054 11.680 9.566 1.00 86.44 376 GLU A C 1
ATOM 2919 O O . GLU A 1 376 ? -1.084 12.104 9.766 1.00 86.44 376 GLU A O 1
ATOM 2924 N N . LEU A 1 377 ? 0.271 10.494 8.999 1.00 92.12 377 LEU A N 1
ATOM 2925 C CA . LEU A 1 377 ? -0.816 9.563 8.710 1.00 92.12 377 LEU A CA 1
ATOM 2926 C C . LEU A 1 377 ? -1.242 8.804 9.975 1.00 92.12 377 LEU A C 1
ATOM 2928 O O . LEU A 1 377 ? -0.408 8.261 10.715 1.00 92.12 377 LEU A O 1
ATOM 2932 N N . THR A 1 378 ? -2.553 8.682 10.181 1.00 95.31 378 THR A N 1
ATOM 2933 C CA . THR A 1 378 ? -3.125 7.766 11.183 1.00 95.31 378 THR A CA 1
ATOM 2934 C C . THR A 1 378 ? -2.743 6.312 10.869 1.00 95.31 378 THR A C 1
ATOM 2936 O O . THR A 1 378 ? -2.419 6.001 9.717 1.00 95.31 378 THR A O 1
ATOM 2939 N N . PRO A 1 379 ? -2.776 5.383 11.843 1.00 96.69 379 PRO A N 1
ATOM 2940 C CA . PRO A 1 379 ? -2.472 3.980 11.561 1.00 96.69 379 PRO A CA 1
ATOM 2941 C C . PRO A 1 379 ? -3.378 3.398 10.465 1.00 96.69 379 PRO A C 1
ATOM 2943 O O . PRO A 1 379 ? -2.874 2.814 9.511 1.00 96.69 379 PRO A O 1
ATOM 2946 N N . TYR A 1 380 ? -4.687 3.667 10.510 1.00 97.50 380 TYR A N 1
ATOM 2947 C CA . TYR A 1 380 ? -5.626 3.266 9.458 1.00 97.50 380 TYR A CA 1
ATOM 2948 C C . TYR A 1 380 ? -5.241 3.799 8.067 1.00 97.50 380 TYR A C 1
ATOM 2950 O O . TYR A 1 380 ? -5.305 3.054 7.087 1.00 97.50 380 TYR A O 1
ATOM 2958 N N . GLN A 1 381 ? -4.812 5.061 7.962 1.00 97.19 381 GLN A N 1
ATOM 2959 C CA . GLN A 1 381 ? -4.359 5.654 6.698 1.00 97.19 381 GLN A CA 1
ATOM 2960 C C . GLN A 1 381 ? -3.081 4.996 6.170 1.00 97.19 381 GLN A C 1
ATOM 2962 O O . GLN A 1 381 ? -3.009 4.701 4.979 1.00 97.19 381 GLN A O 1
ATOM 2967 N N . ARG A 1 382 ? -2.097 4.712 7.036 1.00 97.50 382 ARG A N 1
ATOM 2968 C CA . ARG A 1 382 ? -0.874 3.992 6.634 1.00 97.50 382 ARG A CA 1
ATOM 2969 C C . ARG A 1 382 ? -1.214 2.618 6.074 1.00 97.50 382 ARG A C 1
ATOM 2971 O O . ARG A 1 382 ? -0.808 2.302 4.963 1.00 97.50 382 ARG A O 1
ATOM 2978 N N . GLU A 1 383 ? -2.024 1.851 6.799 1.00 97.19 383 GLU A N 1
ATOM 2979 C CA . GLU A 1 383 ? -2.493 0.536 6.353 1.00 97.19 383 GLU A CA 1
ATOM 2980 C C . GLU A 1 383 ? -3.271 0.618 5.033 1.00 97.19 383 GLU A C 1
ATOM 2982 O O . GLU A 1 383 ? -3.114 -0.223 4.154 1.00 97.19 383 GLU A O 1
ATOM 2987 N N . SER A 1 384 ? -4.088 1.658 4.857 1.00 98.06 384 SER A N 1
ATOM 2988 C CA . SER A 1 384 ? -4.853 1.879 3.626 1.00 98.06 384 SER A CA 1
ATOM 2989 C C . SER A 1 384 ? -3.953 2.182 2.427 1.00 98.06 384 SER A C 1
ATOM 2991 O O . SER A 1 384 ? -4.169 1.633 1.346 1.00 98.06 384 SER A O 1
ATOM 2993 N N . TYR A 1 385 ? -2.903 2.983 2.629 1.00 98.06 385 TYR A N 1
ATOM 2994 C CA . TYR A 1 385 ? -1.922 3.293 1.591 1.00 98.06 385 TYR A CA 1
ATOM 2995 C C . TYR A 1 385 ? -1.081 2.064 1.203 1.00 98.06 385 TYR A C 1
ATOM 2997 O O . TYR A 1 385 ? -0.818 1.840 0.025 1.00 98.06 385 TYR A O 1
ATOM 3005 N N . ILE A 1 386 ? -0.707 1.209 2.160 1.00 97.94 386 ILE A N 1
ATOM 3006 C CA . ILE A 1 386 ? -0.076 -0.085 1.844 1.00 97.94 386 ILE A CA 1
ATOM 3007 C C . ILE A 1 386 ? -1.056 -0.997 1.093 1.00 97.94 386 ILE A C 1
ATOM 3009 O O . ILE A 1 386 ? -0.690 -1.626 0.102 1.00 97.94 386 ILE A O 1
ATOM 3013 N N . HIS A 1 387 ? -2.321 -1.035 1.517 1.00 97.75 387 HIS A N 1
ATOM 3014 C CA . HIS A 1 387 ? -3.338 -1.911 0.939 1.00 97.75 387 HIS A CA 1
ATOM 3015 C C . HIS A 1 387 ? -3.640 -1.610 -0.535 1.00 97.75 387 HIS A C 1
ATOM 3017 O O . HIS A 1 387 ? -3.750 -2.551 -1.321 1.00 97.75 387 HIS A O 1
ATOM 3023 N N . ILE A 1 388 ? -3.749 -0.339 -0.944 1.00 98.12 388 ILE A N 1
ATOM 3024 C CA . ILE A 1 388 ? -3.985 -0.006 -2.363 1.00 98.12 388 ILE A CA 1
ATOM 3025 C C . ILE A 1 388 ? -2.852 -0.516 -3.258 1.00 98.12 388 ILE A C 1
ATOM 3027 O O . ILE A 1 388 ? -3.106 -1.088 -4.319 1.00 98.12 388 ILE A O 1
ATOM 3031 N N . TRP A 1 389 ? -1.609 -0.410 -2.789 1.00 98.12 389 TRP A N 1
ATOM 3032 C CA . TRP A 1 389 ? -0.455 -0.928 -3.508 1.00 98.12 389 TRP A CA 1
ATOM 3033 C C . TRP A 1 389 ? -0.370 -2.450 -3.445 1.00 98.12 389 TRP A C 1
ATOM 3035 O O . TRP A 1 389 ? 0.009 -3.055 -4.437 1.00 98.12 389 TRP A O 1
ATOM 3045 N N . ASN A 1 390 ? -0.811 -3.106 -2.370 1.00 97.50 390 ASN A N 1
ATOM 3046 C CA . ASN A 1 390 ? -0.965 -4.563 -2.370 1.00 97.50 390 ASN A CA 1
ATOM 3047 C C . ASN A 1 390 ? -1.945 -5.021 -3.461 1.00 97.50 390 ASN A C 1
ATOM 3049 O O . ASN A 1 390 ? -1.656 -5.967 -4.194 1.00 97.50 390 ASN A O 1
ATOM 3053 N N . VAL A 1 391 ? -3.092 -4.347 -3.600 1.00 97.50 391 VAL A N 1
ATOM 3054 C CA . VAL A 1 391 ? -4.066 -4.645 -4.665 1.00 97.50 391 VAL A CA 1
ATOM 3055 C C . VAL A 1 391 ? -3.437 -4.420 -6.043 1.00 97.50 391 VAL A C 1
ATOM 3057 O O . VAL A 1 391 ? -3.541 -5.292 -6.907 1.00 97.50 391 VAL A O 1
ATOM 3060 N N . ALA A 1 392 ? -2.732 -3.302 -6.238 1.00 98.00 392 ALA A N 1
ATOM 3061 C CA . ALA A 1 392 ? -2.010 -3.026 -7.479 1.00 98.00 392 ALA A CA 1
ATOM 3062 C C . ALA A 1 392 ? -0.923 -4.079 -7.773 1.00 98.00 392 ALA A C 1
ATOM 3064 O O . ALA A 1 392 ? -0.793 -4.539 -8.904 1.00 98.00 392 ALA A O 1
ATOM 3065 N N . GLY A 1 393 ? -0.182 -4.515 -6.754 1.00 97.44 393 GLY A N 1
ATOM 3066 C CA . GLY A 1 393 ? 0.852 -5.541 -6.850 1.00 97.44 393 GLY A CA 1
ATOM 3067 C C . GLY A 1 393 ? 0.302 -6.900 -7.271 1.00 97.44 393 GLY A C 1
ATOM 3068 O O . GLY A 1 393 ? 0.877 -7.551 -8.143 1.00 97.44 393 GLY A O 1
ATOM 3069 N N . ALA A 1 394 ? -0.849 -7.300 -6.727 1.00 96.25 394 ALA A N 1
ATOM 3070 C CA . ALA A 1 394 ? -1.537 -8.515 -7.155 1.00 96.25 394 ALA A CA 1
ATOM 3071 C C . ALA A 1 394 ? -1.972 -8.439 -8.632 1.00 96.25 394 ALA A C 1
ATOM 3073 O O . ALA A 1 394 ? -1.774 -9.393 -9.384 1.00 96.25 394 ALA A O 1
ATOM 3074 N N . LEU A 1 395 ? -2.495 -7.289 -9.078 1.00 96.44 395 LEU A N 1
ATOM 3075 C CA . LEU A 1 395 ? -2.837 -7.058 -10.489 1.00 96.44 395 LEU A CA 1
ATOM 3076 C C . LEU A 1 395 ? -1.593 -7.086 -11.398 1.00 96.44 395 LEU A C 1
ATOM 3078 O O . LEU A 1 395 ? -1.661 -7.623 -12.506 1.00 96.44 395 LEU A O 1
ATOM 3082 N N . LEU A 1 396 ? -0.446 -6.601 -10.906 1.00 96.25 396 LEU A N 1
ATOM 3083 C CA . LEU A 1 396 ? 0.864 -6.680 -11.571 1.00 96.25 396 LEU A CA 1
ATOM 3084 C C . LEU A 1 396 ? 1.480 -8.085 -11.601 1.00 96.25 396 LEU A C 1
ATOM 3086 O O . LEU A 1 396 ? 2.508 -8.268 -12.249 1.00 96.25 396 LEU A O 1
ATOM 3090 N N . GLY A 1 397 ? 0.857 -9.073 -10.956 1.00 96.56 397 GLY A N 1
ATOM 3091 C CA . GLY A 1 397 ? 1.317 -10.461 -10.975 1.00 96.56 397 GLY A CA 1
ATOM 3092 C C . GLY A 1 397 ? 2.247 -10.847 -9.835 1.00 96.56 397 GLY A C 1
ATOM 3093 O O . GLY A 1 397 ? 2.839 -11.925 -9.887 1.00 96.56 397 GLY A O 1
ATOM 3094 N N . ILE A 1 398 ? 2.369 -10.016 -8.797 1.00 97.00 398 ILE A N 1
ATOM 3095 C CA . ILE A 1 398 ? 3.031 -10.428 -7.557 1.00 97.00 398 ILE A CA 1
ATOM 3096 C C . ILE A 1 398 ? 2.135 -11.448 -6.864 1.00 97.00 398 ILE A C 1
ATOM 3098 O O . ILE A 1 398 ? 0.938 -11.206 -6.672 1.00 97.00 398 ILE A O 1
ATOM 3102 N N . ARG A 1 399 ? 2.706 -12.590 -6.471 1.00 93.56 399 ARG A N 1
ATOM 3103 C CA . ARG A 1 399 ? 1.944 -13.601 -5.736 1.00 93.56 399 ARG A CA 1
ATOM 3104 C C . ARG A 1 399 ? 1.388 -13.000 -4.442 1.00 93.56 399 ARG A C 1
ATOM 3106 O O . ARG A 1 399 ? 2.173 -12.430 -3.677 1.00 93.56 399 ARG A O 1
ATOM 3113 N N . PRO A 1 400 ? 0.082 -13.137 -4.154 1.00 91.62 400 PRO A N 1
ATOM 3114 C CA . PRO A 1 400 ? -0.518 -12.511 -2.985 1.00 91.62 400 PRO A CA 1
ATOM 3115 C C . PRO A 1 400 ? 0.242 -12.808 -1.690 1.00 91.62 400 PRO A C 1
ATOM 3117 O O . PRO A 1 400 ? 0.553 -11.887 -0.947 1.00 91.62 400 PRO A O 1
ATOM 3120 N N . GLU A 1 401 ? 0.631 -14.057 -1.446 1.00 91.56 401 GLU A N 1
ATOM 3121 C CA . GLU A 1 401 ? 1.323 -14.498 -0.231 1.00 91.56 401 GLU A CA 1
ATOM 3122 C C . GLU A 1 401 ? 2.678 -13.814 0.036 1.00 91.56 401 GLU A C 1
ATOM 3124 O O . GLU A 1 401 ? 3.163 -13.870 1.168 1.00 91.56 401 GLU A O 1
ATOM 3129 N N . LEU A 1 402 ? 3.270 -13.151 -0.966 1.00 94.19 402 LEU A N 1
ATOM 3130 C CA . LEU A 1 402 ? 4.493 -12.356 -0.827 1.00 94.19 402 LEU A CA 1
ATOM 3131 C 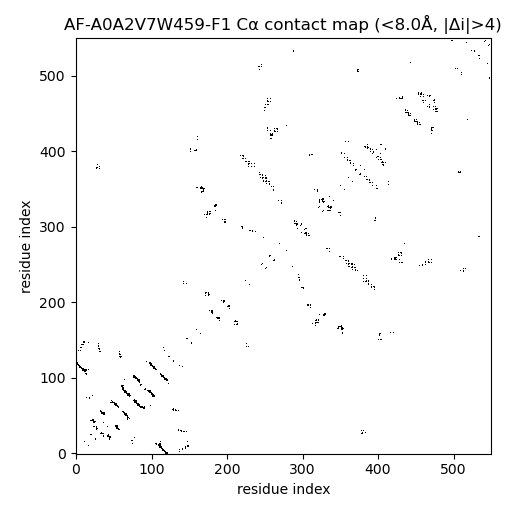C . LEU A 1 402 ? 4.230 -10.922 -0.345 1.00 94.19 402 LEU A C 1
ATOM 3133 O O . LEU A 1 402 ? 5.129 -10.305 0.233 1.00 94.19 402 LEU A O 1
ATOM 3137 N N . LEU A 1 403 ? 3.021 -10.399 -0.574 1.00 95.50 403 LEU A N 1
ATOM 3138 C CA . LEU A 1 403 ? 2.637 -9.028 -0.240 1.00 95.50 403 LEU A CA 1
ATOM 3139 C C . LEU A 1 403 ? 2.593 -8.815 1.282 1.00 95.50 403 LEU A C 1
ATOM 3141 O O . LEU A 1 403 ? 2.175 -9.715 2.029 1.00 95.50 403 LEU A O 1
ATOM 3145 N N . PRO A 1 404 ? 2.981 -7.626 1.774 1.00 94.75 404 PRO A N 1
ATOM 3146 C CA . PRO A 1 404 ? 2.981 -7.331 3.201 1.00 94.75 404 PRO A CA 1
ATOM 3147 C C . PRO A 1 404 ? 1.581 -7.417 3.814 1.00 94.75 404 PRO A C 1
ATOM 3149 O O . PRO A 1 404 ? 0.587 -7.032 3.198 1.00 94.75 404 PRO A O 1
ATOM 3152 N N . ARG A 1 405 ? 1.506 -7.916 5.050 1.00 91.00 405 ARG A N 1
ATOM 3153 C CA . ARG A 1 405 ? 0.260 -7.982 5.840 1.00 91.00 405 ARG A CA 1
ATOM 3154 C C . ARG A 1 405 ? -0.247 -6.622 6.268 1.00 91.00 405 ARG A C 1
ATOM 3156 O O . ARG A 1 405 ? -1.453 -6.398 6.304 1.00 91.00 405 ARG A O 1
ATOM 3163 N N . ASP A 1 406 ? 0.698 -5.787 6.659 1.00 92.38 406 ASP A N 1
ATOM 3164 C CA . ASP A 1 406 ? 0.480 -4.501 7.287 1.00 92.38 406 ASP A CA 1
ATOM 3165 C C . ASP A 1 406 ? 1.692 -3.592 7.039 1.00 92.38 406 ASP A C 1
ATOM 3167 O O . ASP A 1 406 ? 2.662 -3.987 6.376 1.00 92.38 406 ASP A O 1
ATOM 3171 N N . ALA A 1 407 ? 1.635 -2.358 7.537 1.00 95.00 407 ALA A N 1
ATOM 3172 C CA . ALA A 1 407 ? 2.696 -1.382 7.317 1.00 95.00 407 ALA A CA 1
ATOM 3173 C C . ALA A 1 407 ? 4.038 -1.764 7.966 1.00 95.00 407 ALA A C 1
ATOM 3175 O O . ALA A 1 407 ? 5.092 -1.446 7.405 1.00 95.00 407 ALA A O 1
ATOM 3176 N N . ASP A 1 408 ? 4.016 -2.475 9.095 1.00 94.19 408 ASP A N 1
ATOM 3177 C CA . ASP A 1 408 ? 5.231 -2.933 9.778 1.00 94.19 408 ASP A CA 1
ATOM 3178 C C . ASP A 1 408 ? 5.877 -4.090 8.998 1.00 94.19 408 ASP A C 1
ATOM 3180 O O . ASP A 1 408 ? 7.094 -4.134 8.802 1.00 94.19 408 ASP A O 1
ATOM 3184 N N . ASP A 1 409 ? 5.055 -5.004 8.479 1.00 94.56 409 ASP A N 1
ATOM 3185 C CA . ASP A 1 409 ? 5.460 -6.091 7.592 1.00 94.56 409 ASP A CA 1
ATOM 3186 C C . ASP A 1 409 ? 6.093 -5.546 6.304 1.00 94.56 409 ASP A C 1
ATOM 3188 O O . ASP A 1 409 ? 7.124 -6.054 5.865 1.00 94.56 409 ASP A O 1
ATOM 3192 N N . ALA A 1 410 ? 5.514 -4.483 5.733 1.00 97.19 410 ALA A N 1
ATOM 3193 C CA . ALA A 1 410 ? 6.039 -3.802 4.552 1.00 97.19 410 ALA A CA 1
ATOM 3194 C C . ALA A 1 410 ? 7.435 -3.219 4.801 1.00 97.19 410 ALA A C 1
ATOM 3196 O O . ALA A 1 410 ? 8.338 -3.453 4.000 1.00 97.19 410 ALA A O 1
ATOM 3197 N N . ALA A 1 411 ? 7.632 -2.534 5.933 1.00 96.94 411 ALA A N 1
ATOM 3198 C CA . ALA A 1 411 ? 8.934 -2.001 6.331 1.00 96.94 411 ALA A CA 1
ATOM 3199 C C . ALA A 1 411 ? 9.976 -3.118 6.499 1.00 96.94 411 ALA A C 1
ATOM 3201 O O . ALA A 1 411 ? 11.080 -3.047 5.962 1.00 96.94 411 ALA A O 1
ATOM 3202 N N . ARG A 1 412 ? 9.599 -4.189 7.205 1.00 96.94 412 ARG A N 1
ATOM 3203 C CA . ARG A 1 412 ? 10.473 -5.334 7.476 1.00 96.94 412 ARG A CA 1
ATOM 3204 C C . ARG A 1 412 ? 10.891 -6.063 6.198 1.00 96.94 412 ARG A C 1
ATOM 3206 O O . ARG A 1 412 ? 12.057 -6.420 6.069 1.00 96.94 412 ARG A O 1
ATOM 3213 N N . ILE A 1 413 ? 9.960 -6.304 5.271 1.00 97.12 413 ILE A N 1
ATOM 3214 C CA . ILE A 1 413 ? 10.270 -6.944 3.983 1.00 97.12 413 ILE A CA 1
ATOM 3215 C C . ILE A 1 413 ? 11.154 -6.019 3.142 1.00 97.12 413 ILE A C 1
ATOM 3217 O O . ILE A 1 413 ? 12.147 -6.481 2.587 1.00 97.12 413 ILE A O 1
ATOM 3221 N N . PHE A 1 414 ? 10.830 -4.726 3.082 1.00 97.00 414 PHE A N 1
ATOM 3222 C CA . PHE A 1 414 ? 11.576 -3.750 2.292 1.00 97.00 414 PHE A CA 1
ATOM 3223 C C . PHE A 1 414 ? 13.047 -3.676 2.711 1.00 97.00 414 PHE A C 1
ATOM 3225 O O . PHE A 1 414 ? 13.937 -3.910 1.893 1.00 97.00 414 PHE A O 1
ATOM 3232 N N . GLU A 1 415 ? 13.304 -3.444 3.999 1.00 95.00 415 GLU A N 1
ATOM 3233 C CA . GLU A 1 415 ? 14.671 -3.370 4.519 1.00 95.00 415 GLU A CA 1
ATOM 3234 C C . GLU A 1 415 ? 15.370 -4.738 4.495 1.00 95.00 415 GLU A C 1
ATOM 3236 O O . GLU A 1 415 ? 16.564 -4.810 4.222 1.00 95.00 415 GLU A O 1
ATOM 3241 N N . GLY A 1 416 ? 14.638 -5.842 4.689 1.00 96.38 416 GLY A N 1
ATOM 3242 C CA . GLY A 1 416 ? 15.194 -7.194 4.579 1.00 96.38 416 GLY A CA 1
ATOM 3243 C C . GLY A 1 416 ? 15.695 -7.532 3.170 1.00 96.38 416 GLY A C 1
ATOM 3244 O O . GLY A 1 416 ? 16.779 -8.098 3.023 1.00 96.38 416 GLY A O 1
ATOM 3245 N N . ILE A 1 417 ? 14.950 -7.148 2.125 1.00 96.19 417 ILE A N 1
ATOM 3246 C CA . ILE A 1 417 ? 15.396 -7.305 0.733 1.00 96.19 417 ILE A CA 1
ATOM 3247 C C . ILE A 1 417 ? 16.632 -6.436 0.474 1.00 96.19 417 ILE A C 1
ATOM 3249 O O . ILE A 1 417 ? 17.617 -6.936 -0.069 1.00 96.19 417 ILE A O 1
ATOM 3253 N N . LYS A 1 418 ? 16.612 -5.165 0.898 1.00 94.00 418 LYS A N 1
ATOM 3254 C CA . LYS A 1 418 ? 17.753 -4.251 0.735 1.00 94.00 418 LYS A CA 1
ATOM 3255 C C . LYS A 1 418 ? 19.010 -4.772 1.424 1.00 94.00 418 LYS A C 1
ATOM 3257 O O . LYS A 1 418 ? 20.064 -4.809 0.806 1.00 94.00 418 LYS A O 1
ATOM 3262 N N . GLN A 1 419 ? 18.896 -5.241 2.663 1.00 94.12 419 GLN A N 1
ATOM 3263 C CA . GLN A 1 419 ? 20.026 -5.777 3.418 1.00 94.12 419 GLN A CA 1
ATOM 3264 C C . GLN A 1 419 ? 20.634 -7.023 2.759 1.00 94.12 419 GLN A C 1
ATOM 3266 O O . GLN A 1 419 ? 21.842 -7.238 2.833 1.00 94.12 419 GLN A O 1
ATOM 3271 N N . ARG A 1 420 ? 19.801 -7.873 2.147 1.00 94.19 420 ARG A N 1
ATOM 3272 C CA . ARG A 1 420 ? 20.243 -9.151 1.579 1.00 94.19 420 ARG A CA 1
ATOM 3273 C C . ARG A 1 420 ? 20.757 -9.039 0.146 1.00 94.19 420 ARG A C 1
ATOM 3275 O O . ARG A 1 420 ? 21.688 -9.755 -0.210 1.00 94.19 420 ARG A O 1
ATOM 3282 N N . PHE A 1 421 ? 20.135 -8.191 -0.669 1.00 93.00 421 PHE A N 1
ATOM 3283 C CA . PHE A 1 421 ? 20.365 -8.135 -2.117 1.00 93.00 421 PHE A CA 1
ATOM 3284 C C . PHE A 1 421 ? 20.805 -6.758 -2.619 1.00 93.00 421 PHE A C 1
ATOM 3286 O O . PHE A 1 421 ? 21.141 -6.625 -3.794 1.00 93.00 421 PHE A O 1
ATOM 3293 N N . GLY A 1 422 ? 20.778 -5.732 -1.767 1.00 92.12 422 GLY A N 1
ATOM 3294 C CA . GLY A 1 422 ? 21.241 -4.395 -2.108 1.00 92.12 422 GLY A CA 1
ATOM 3295 C C . GLY A 1 422 ? 22.750 -4.364 -2.334 1.00 92.12 422 GLY A C 1
ATOM 3296 O O . GLY A 1 422 ? 23.515 -5.044 -1.651 1.00 92.12 422 GLY A O 1
ATOM 3297 N N . GLY A 1 423 ? 23.191 -3.570 -3.305 1.00 90.94 423 GLY A N 1
ATOM 3298 C CA . GLY A 1 423 ? 24.610 -3.430 -3.596 1.00 90.94 423 GLY A CA 1
ATOM 3299 C C . GLY A 1 423 ? 24.910 -2.309 -4.579 1.00 90.94 423 GLY A C 1
ATOM 3300 O O . GLY A 1 423 ? 24.108 -1.980 -5.454 1.00 90.94 423 GLY A O 1
ATOM 3301 N N . ALA A 1 424 ? 26.100 -1.728 -4.443 1.00 89.19 424 ALA A N 1
ATOM 3302 C CA . ALA A 1 424 ? 26.584 -0.721 -5.373 1.00 89.19 424 ALA A CA 1
ATOM 3303 C C . ALA A 1 424 ? 26.772 -1.313 -6.780 1.00 89.19 424 ALA A C 1
ATOM 3305 O O . ALA A 1 424 ? 27.290 -2.417 -6.951 1.00 89.19 424 ALA A O 1
ATOM 3306 N N . THR A 1 425 ? 26.383 -0.549 -7.798 1.00 88.44 425 THR A N 1
ATOM 3307 C CA . THR A 1 425 ? 26.630 -0.868 -9.209 1.00 88.44 425 THR A CA 1
ATOM 3308 C C . THR A 1 425 ? 27.089 0.381 -9.942 1.00 88.44 425 THR A C 1
ATOM 3310 O O . THR A 1 425 ? 26.708 1.487 -9.571 1.00 88.44 425 THR A O 1
ATOM 3313 N N . ASP A 1 426 ? 27.816 0.231 -11.051 1.00 86.25 426 ASP A N 1
ATOM 3314 C CA . ASP A 1 426 ? 28.158 1.384 -11.897 1.00 86.25 426 ASP A CA 1
ATOM 3315 C C . ASP A 1 426 ? 26.910 2.054 -12.509 1.00 86.25 426 ASP A C 1
ATOM 3317 O O . ASP A 1 426 ? 26.948 3.220 -12.916 1.00 86.25 426 ASP A O 1
ATOM 3321 N N . ALA A 1 427 ? 25.807 1.305 -12.614 1.00 84.19 427 ALA A N 1
ATOM 3322 C CA . ALA A 1 427 ? 24.535 1.768 -13.152 1.00 84.19 427 ALA A CA 1
ATOM 3323 C C . ALA A 1 427 ? 23.829 2.747 -12.204 1.00 84.19 427 ALA A C 1
ATOM 3325 O O . ALA A 1 427 ? 23.319 3.766 -12.672 1.00 84.19 427 ALA A O 1
ATOM 3326 N N . ALA A 1 428 ? 23.830 2.484 -10.894 1.00 88.31 428 ALA A N 1
ATOM 3327 C CA . ALA A 1 428 ? 23.068 3.275 -9.928 1.00 88.31 428 ALA A CA 1
ATOM 3328 C C . ALA A 1 428 ? 23.451 4.773 -9.930 1.00 88.31 428 ALA A C 1
ATOM 3330 O O . ALA A 1 428 ? 22.556 5.595 -10.145 1.00 88.31 428 ALA A O 1
ATOM 3331 N N . PRO A 1 429 ? 24.739 5.178 -9.876 1.00 88.38 429 PRO A N 1
ATOM 3332 C CA . PRO A 1 429 ? 25.109 6.590 -9.990 1.00 88.38 429 PRO A CA 1
ATOM 3333 C C . PRO A 1 429 ? 24.785 7.219 -11.351 1.00 88.38 429 PRO A C 1
ATOM 3335 O O . PRO A 1 429 ? 24.529 8.421 -11.434 1.00 88.38 429 PRO A O 1
ATOM 3338 N N . ARG A 1 430 ? 24.797 6.444 -12.450 1.00 85.38 430 ARG A N 1
ATOM 3339 C CA . ARG A 1 430 ? 24.384 6.951 -13.775 1.00 85.38 430 ARG A CA 1
ATOM 3340 C C . ARG A 1 430 ? 22.891 7.260 -13.805 1.00 85.38 430 ARG A C 1
ATOM 3342 O O . ARG A 1 430 ? 22.503 8.310 -14.313 1.00 85.38 430 ARG A O 1
ATOM 3349 N N . LEU A 1 431 ? 22.076 6.361 -13.258 1.00 85.00 431 LEU A N 1
ATOM 3350 C CA . LEU A 1 431 ? 20.629 6.533 -13.153 1.00 85.00 431 LEU A CA 1
ATOM 3351 C C . LEU A 1 431 ? 20.275 7.688 -12.204 1.00 85.00 431 LEU A C 1
ATOM 3353 O O . LEU A 1 431 ? 19.424 8.509 -12.542 1.00 85.00 431 LEU A O 1
ATOM 3357 N N . GLY A 1 432 ? 20.980 7.808 -11.073 1.00 85.31 432 GLY A N 1
ATOM 3358 C CA . GLY A 1 432 ? 20.851 8.928 -10.137 1.00 85.31 432 GLY A CA 1
ATOM 3359 C C . GLY A 1 432 ? 21.139 10.285 -10.788 1.00 85.31 432 GLY A C 1
ATOM 3360 O O . GLY A 1 432 ? 20.344 11.214 -10.652 1.00 85.31 432 GLY A O 1
ATOM 3361 N N . ARG A 1 433 ? 22.214 10.399 -11.583 1.00 83.94 433 ARG A N 1
ATOM 3362 C CA . ARG A 1 433 ? 22.496 11.624 -12.358 1.00 83.94 433 ARG A CA 1
ATOM 3363 C C . ARG A 1 433 ? 21.424 11.923 -13.401 1.00 83.94 433 ARG A C 1
ATOM 3365 O O . ARG A 1 433 ? 20.968 13.058 -13.468 1.00 83.94 433 ARG A O 1
ATOM 3372 N N . GLY A 1 434 ? 20.978 10.915 -14.154 1.00 80.38 434 GLY A N 1
ATOM 3373 C CA . GLY A 1 434 ? 19.915 11.084 -15.150 1.00 80.38 434 GLY A CA 1
ATOM 3374 C C . GLY A 1 434 ? 18.599 11.585 -14.543 1.00 80.38 434 GLY A C 1
ATOM 3375 O O . GLY A 1 434 ? 17.909 12.398 -15.152 1.00 80.38 434 GLY A O 1
ATOM 3376 N N . LEU A 1 435 ? 18.278 11.163 -13.316 1.00 81.38 435 LEU A N 1
ATOM 3377 C CA . LEU A 1 435 ? 17.125 11.662 -12.563 1.00 81.38 435 LEU A CA 1
ATOM 3378 C C . LEU A 1 435 ? 17.257 13.157 -12.223 1.00 81.38 435 LEU A C 1
ATOM 3380 O O . LEU A 1 435 ? 16.309 13.922 -12.411 1.00 81.38 435 LEU A O 1
ATOM 3384 N N . VAL A 1 436 ? 18.433 13.583 -11.753 1.00 81.31 436 VAL A N 1
ATOM 3385 C CA . VAL A 1 436 ? 18.713 14.999 -11.463 1.00 81.31 436 VAL A CA 1
ATOM 3386 C C . VAL A 1 436 ? 18.697 15.834 -12.751 1.00 81.31 436 VAL A C 1
ATOM 3388 O O . VAL A 1 436 ? 18.139 16.930 -12.771 1.00 81.31 436 VAL A O 1
ATOM 3391 N N . GLU A 1 437 ? 19.253 15.321 -13.849 1.00 79.62 437 GLU A N 1
ATOM 3392 C CA . GLU A 1 437 ? 19.252 15.980 -15.164 1.00 79.62 437 GLU A CA 1
ATOM 3393 C C . GLU A 1 437 ? 17.835 16.165 -15.724 1.00 79.62 437 GLU A C 1
ATOM 3395 O O . GLU A 1 437 ? 17.476 17.279 -16.109 1.00 79.62 437 GLU A O 1
ATOM 3400 N N . PHE A 1 438 ? 16.998 15.119 -15.696 1.00 77.62 438 PHE A N 1
ATOM 3401 C CA . PHE A 1 438 ? 15.586 15.209 -16.089 1.00 77.62 438 PHE A CA 1
ATOM 3402 C C . PHE A 1 438 ? 14.885 16.348 -15.352 1.00 77.62 438 PHE A C 1
ATOM 3404 O O . PHE A 1 438 ? 14.240 17.217 -15.947 1.00 77.62 438 PHE A O 1
ATOM 3411 N N . TRP A 1 439 ? 15.050 16.349 -14.033 1.00 75.25 4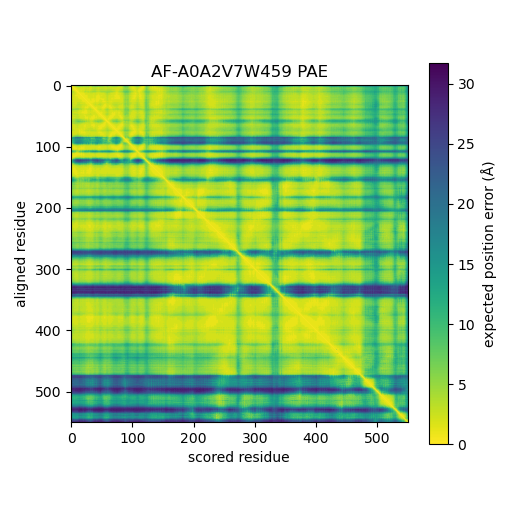39 TRP A N 1
ATOM 3412 C CA . TRP A 1 439 ? 14.387 17.301 -13.174 1.00 75.25 439 TRP A CA 1
ATOM 3413 C C . TRP A 1 439 ? 14.891 18.726 -13.406 1.00 75.25 439 TRP A C 1
ATOM 3415 O O . TRP A 1 439 ? 14.097 19.657 -13.539 1.00 75.25 439 TRP A O 1
ATOM 3425 N N . THR A 1 440 ? 16.208 18.919 -13.502 1.00 77.31 440 THR A N 1
ATOM 3426 C CA . THR A 1 440 ? 16.789 20.255 -13.720 1.00 77.31 440 THR A CA 1
ATOM 3427 C C . THR A 1 440 ? 16.377 20.802 -15.081 1.00 77.31 440 THR A C 1
ATOM 3429 O O . THR A 1 440 ? 16.162 22.005 -15.227 1.00 77.31 440 THR A O 1
ATOM 3432 N N . GLY A 1 441 ? 16.148 19.921 -16.056 1.00 76.50 441 GLY A N 1
ATOM 3433 C CA . GLY A 1 441 ? 15.554 20.247 -17.346 1.00 76.50 441 GLY A CA 1
ATOM 3434 C C . GLY A 1 441 ? 14.106 20.754 -17.287 1.00 76.50 441 GLY A C 1
ATOM 3435 O O . GLY A 1 441 ? 13.622 21.282 -18.290 1.00 76.50 441 GLY A O 1
ATOM 3436 N N . LEU A 1 442 ? 13.387 20.620 -16.164 1.00 72.31 442 LEU A N 1
ATOM 3437 C CA . LEU A 1 442 ? 12.061 21.231 -15.967 1.00 72.31 442 LEU A CA 1
ATOM 3438 C C . LEU A 1 442 ? 12.153 22.743 -15.688 1.00 72.31 442 LEU A C 1
ATOM 3440 O O . LEU A 1 442 ? 11.171 23.463 -15.863 1.00 72.31 442 LEU A O 1
ATOM 3444 N N . PHE A 1 443 ? 13.323 23.232 -15.266 1.00 72.81 443 PHE A N 1
ATOM 3445 C CA . PHE A 1 443 ? 13.522 24.614 -14.843 1.00 72.81 443 PHE A CA 1
ATOM 3446 C C . PHE A 1 443 ? 14.128 25.477 -15.965 1.00 72.81 443 PHE A C 1
ATOM 3448 O O . PHE A 1 443 ? 14.942 24.989 -16.766 1.00 72.81 443 PHE A O 1
ATOM 3455 N N . PRO A 1 444 ? 13.789 26.785 -16.012 1.00 74.88 444 PRO A N 1
ATOM 3456 C CA . PRO A 1 444 ? 14.475 27.750 -16.865 1.00 74.88 444 PRO A CA 1
ATOM 3457 C C . PRO A 1 444 ? 15.986 27.727 -16.634 1.00 74.88 444 PRO A C 1
ATOM 3459 O O . PRO A 1 444 ? 16.438 27.613 -15.494 1.00 74.88 444 PRO A O 1
ATOM 3462 N N . GLU A 1 445 ? 16.765 27.894 -17.706 1.00 82.25 445 GLU A N 1
ATOM 3463 C CA . GLU A 1 445 ? 18.232 27.783 -17.685 1.00 82.25 445 GLU A CA 1
ATOM 3464 C C . GLU A 1 445 ? 18.888 28.621 -16.575 1.00 82.25 445 GLU A C 1
ATOM 3466 O O . GLU A 1 445 ? 19.780 28.139 -15.880 1.00 82.25 445 GLU A O 1
ATOM 3471 N N . MET A 1 446 ? 18.365 29.827 -16.336 1.00 78.62 446 MET A N 1
ATOM 3472 C CA . MET A 1 446 ? 18.875 30.778 -15.344 1.00 78.62 446 MET A CA 1
ATOM 3473 C C . MET A 1 446 ? 18.842 30.277 -13.889 1.00 78.62 446 MET A C 1
ATOM 3475 O O . MET A 1 446 ? 19.589 30.809 -13.075 1.00 78.62 446 MET A O 1
ATOM 3479 N N . ILE A 1 447 ? 18.004 29.288 -13.554 1.00 74.81 447 ILE A N 1
ATOM 3480 C CA . ILE A 1 447 ? 17.860 28.771 -12.179 1.00 74.81 447 ILE A CA 1
ATOM 3481 C C . ILE A 1 447 ? 18.163 27.273 -12.053 1.00 74.81 447 ILE A C 1
ATOM 3483 O O . ILE A 1 447 ? 17.945 26.687 -10.994 1.00 74.81 447 ILE A O 1
ATOM 3487 N N . ARG A 1 448 ? 18.666 26.617 -13.113 1.00 82.38 448 ARG A N 1
ATOM 3488 C CA . ARG A 1 448 ? 18.911 25.160 -13.105 1.00 82.38 448 ARG A CA 1
ATOM 3489 C C . ARG A 1 448 ? 19.907 24.718 -12.040 1.00 82.38 448 ARG A C 1
ATOM 3491 O O . ARG A 1 448 ? 19.792 23.604 -11.539 1.00 82.38 448 ARG A O 1
ATOM 3498 N N . LYS A 1 449 ? 20.870 25.573 -11.684 1.00 80.69 449 LYS A N 1
ATOM 3499 C CA . LYS A 1 449 ? 21.858 25.264 -10.647 1.00 80.69 449 LYS A CA 1
ATOM 3500 C C . LYS A 1 449 ? 21.199 25.169 -9.272 1.00 80.69 449 LYS A C 1
ATOM 3502 O O . LYS A 1 449 ? 21.333 24.154 -8.599 1.00 80.69 449 LYS A O 1
ATOM 3507 N N . GLU A 1 450 ? 20.470 26.206 -8.877 1.00 77.62 450 GLU A N 1
ATOM 3508 C CA . GLU A 1 450 ? 19.739 26.269 -7.610 1.00 77.62 450 GLU A CA 1
ATOM 3509 C C . GLU A 1 450 ? 18.712 25.142 -7.523 1.00 77.62 450 GLU A C 1
ATOM 3511 O O . GLU A 1 450 ? 18.527 24.525 -6.476 1.00 77.62 450 GLU A O 1
ATOM 3516 N N . ALA A 1 451 ? 18.082 24.850 -8.655 1.00 75.69 451 ALA A N 1
ATOM 3517 C CA . ALA A 1 451 ? 17.156 23.758 -8.791 1.00 75.69 451 ALA A CA 1
ATOM 3518 C C . ALA A 1 451 ? 17.889 22.406 -8.545 1.00 75.69 451 ALA A C 1
ATOM 3520 O O . ALA A 1 451 ? 17.434 21.586 -7.749 1.00 75.69 451 ALA A O 1
ATOM 3521 N N . SER A 1 452 ? 19.040 22.164 -9.182 1.00 81.19 452 SER A N 1
ATOM 3522 C CA . SER A 1 452 ? 19.824 20.932 -8.988 1.00 81.19 452 SER A CA 1
ATOM 3523 C C . SER A 1 452 ? 20.190 20.704 -7.521 1.00 81.19 452 SER A C 1
ATOM 3525 O O . SER A 1 452 ? 20.071 19.588 -7.020 1.00 81.19 452 SER A O 1
ATOM 3527 N N . GLU A 1 453 ? 20.622 21.763 -6.833 1.00 78.38 453 GLU A N 1
ATOM 3528 C CA . GLU A 1 453 ? 20.962 21.725 -5.406 1.00 78.38 453 GLU A CA 1
ATOM 3529 C C . GLU A 1 453 ? 19.734 21.400 -4.545 1.00 78.38 453 GLU A C 1
ATOM 3531 O O . GLU A 1 453 ? 19.828 20.615 -3.602 1.00 78.38 453 GLU A O 1
ATOM 3536 N N . LEU A 1 454 ? 18.566 21.956 -4.890 1.00 74.44 454 LEU A N 1
ATOM 3537 C CA . LEU A 1 454 ? 17.309 21.644 -4.215 1.00 74.44 454 LEU A CA 1
ATOM 3538 C C . LEU A 1 454 ? 16.966 20.158 -4.319 1.00 74.44 454 LEU A C 1
ATOM 3540 O O . LEU A 1 454 ? 16.571 19.550 -3.328 1.00 74.44 454 LEU A O 1
ATOM 3544 N N . MET A 1 455 ? 17.122 19.562 -5.499 1.00 77.69 455 MET A N 1
ATOM 3545 C CA . MET A 1 455 ? 16.778 18.152 -5.676 1.00 77.69 455 MET A CA 1
ATOM 3546 C C . MET A 1 455 ? 17.697 17.209 -4.975 1.00 77.69 455 MET A C 1
ATOM 3548 O O . MET A 1 455 ? 17.238 16.254 -4.363 1.00 77.69 455 MET A O 1
ATOM 3552 N N . GLN A 1 456 ? 18.985 17.481 -5.066 1.00 79.94 456 GLN A N 1
ATOM 3553 C CA . GLN A 1 456 ? 19.969 16.728 -4.326 1.00 79.94 456 GLN A CA 1
ATOM 3554 C C . GLN A 1 456 ? 19.631 16.765 -2.833 1.00 79.94 456 GLN A C 1
ATOM 3556 O O . GLN A 1 456 ? 19.577 15.716 -2.201 1.00 79.94 456 GLN A O 1
ATOM 3561 N N . PHE A 1 457 ? 19.273 17.935 -2.298 1.00 76.62 457 PHE A N 1
ATOM 3562 C CA . PHE A 1 457 ? 18.812 18.061 -0.918 1.00 76.62 457 PHE A CA 1
ATOM 3563 C C . PHE A 1 457 ? 17.529 17.264 -0.618 1.00 76.62 457 PHE A C 1
ATOM 3565 O O . PHE A 1 457 ? 17.470 16.553 0.380 1.00 76.62 457 PHE A O 1
ATOM 3572 N N . VAL A 1 458 ? 16.495 17.346 -1.461 1.00 78.12 458 VAL A N 1
ATOM 3573 C CA . VAL A 1 458 ? 15.250 16.585 -1.240 1.00 78.12 458 VAL A CA 1
ATOM 3574 C C . VAL A 1 458 ? 15.510 15.079 -1.307 1.00 78.12 458 VAL A C 1
ATOM 3576 O O . VAL A 1 458 ? 15.029 14.343 -0.454 1.00 78.12 458 VAL A O 1
ATOM 3579 N N . IL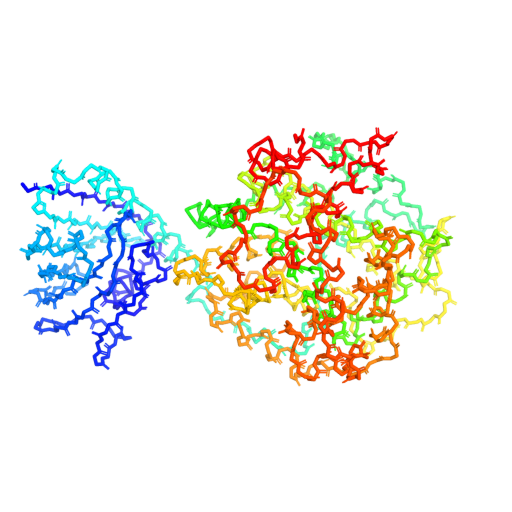E A 1 459 ? 16.293 14.616 -2.280 1.00 83.06 459 ILE A N 1
ATOM 3580 C CA . ILE A 1 459 ? 16.661 13.206 -2.429 1.00 83.06 459 ILE A CA 1
ATOM 3581 C C . ILE A 1 459 ? 17.463 12.737 -1.208 1.00 83.06 459 ILE A C 1
ATOM 3583 O O . ILE A 1 459 ? 17.109 11.727 -0.605 1.00 83.06 459 ILE A O 1
ATOM 3587 N N . SER A 1 460 ? 18.487 13.478 -0.777 1.00 81.06 460 SER A N 1
ATOM 3588 C CA . SER A 1 460 ? 19.314 13.080 0.372 1.00 81.06 460 SER A CA 1
ATOM 3589 C C . SER A 1 460 ? 18.535 13.011 1.681 1.00 81.06 460 SER A C 1
ATOM 3591 O O . SER A 1 460 ? 18.811 12.151 2.509 1.00 81.06 460 SER A O 1
ATOM 3593 N N . MET A 1 461 ? 17.527 13.867 1.853 1.00 81.88 461 MET A N 1
ATOM 3594 C CA . MET A 1 461 ? 16.634 13.831 3.010 1.00 81.88 461 MET A CA 1
ATOM 3595 C C . MET A 1 461 ? 15.729 12.592 3.035 1.00 81.88 461 MET A C 1
ATOM 3597 O O . MET A 1 461 ? 15.306 12.179 4.111 1.00 81.88 461 MET A O 1
ATOM 3601 N N . LEU A 1 462 ? 15.392 12.026 1.872 1.00 87.56 462 LEU A N 1
ATOM 3602 C CA . LEU A 1 462 ? 14.428 10.926 1.740 1.00 87.56 462 LEU A CA 1
ATOM 3603 C C . LEU A 1 462 ? 15.068 9.533 1.714 1.00 87.56 462 LEU A C 1
ATOM 3605 O O . LEU A 1 462 ? 14.374 8.531 1.941 1.00 87.56 462 LEU A O 1
ATOM 3609 N N . LEU A 1 463 ? 16.365 9.470 1.425 1.00 88.81 463 LEU A N 1
ATOM 3610 C CA . LEU A 1 463 ? 17.144 8.242 1.335 1.00 88.81 463 LEU A CA 1
ATOM 3611 C C . LEU A 1 463 ? 17.925 7.992 2.627 1.00 88.81 463 LEU A C 1
ATOM 3613 O O . LEU A 1 463 ? 18.299 8.918 3.344 1.00 88.81 463 LEU A O 1
ATOM 3617 N N . THR A 1 464 ? 18.206 6.723 2.923 1.00 87.75 464 THR A N 1
ATOM 3618 C CA . THR A 1 464 ? 19.191 6.405 3.965 1.00 87.75 464 THR A CA 1
ATOM 3619 C C . THR A 1 464 ? 20.596 6.792 3.478 1.00 87.75 464 THR A C 1
ATOM 3621 O O . THR A 1 464 ? 20.817 6.857 2.265 1.00 87.75 464 THR A O 1
ATOM 3624 N N . PRO A 1 465 ? 21.577 7.007 4.378 1.00 86.88 465 PRO A N 1
ATOM 3625 C CA . PRO A 1 465 ? 22.949 7.317 3.971 1.00 86.88 465 PRO A CA 1
ATOM 3626 C C . PRO A 1 465 ? 23.552 6.276 3.017 1.00 86.88 465 PRO A C 1
ATOM 3628 O O . PRO A 1 465 ? 24.204 6.630 2.043 1.00 86.88 465 PRO A O 1
ATOM 3631 N N . GLU A 1 466 ? 23.279 4.992 3.251 1.00 87.88 466 GLU A N 1
ATOM 3632 C CA . GLU A 1 466 ? 23.728 3.900 2.380 1.00 87.88 466 GLU A CA 1
ATOM 3633 C C . GLU A 1 466 ? 23.075 3.962 0.994 1.00 87.88 466 GLU A C 1
ATOM 3635 O O . GLU A 1 466 ? 23.756 3.859 -0.027 1.00 87.88 466 GLU A O 1
ATOM 3640 N N . THR A 1 467 ? 21.760 4.192 0.936 1.00 89.56 467 THR A N 1
ATOM 3641 C CA . THR A 1 467 ? 21.053 4.346 -0.336 1.00 89.56 467 THR A CA 1
ATOM 3642 C C . THR A 1 467 ? 21.558 5.570 -1.102 1.00 89.56 467 THR A C 1
ATOM 3644 O O . THR A 1 467 ? 21.754 5.491 -2.315 1.00 89.56 467 THR A O 1
ATOM 3647 N N . ALA A 1 468 ? 21.802 6.691 -0.419 1.00 89.19 468 ALA A N 1
ATOM 3648 C CA . ALA A 1 468 ? 22.389 7.882 -1.024 1.00 89.19 468 ALA A CA 1
ATOM 3649 C C . ALA A 1 468 ? 23.774 7.574 -1.623 1.00 89.19 468 ALA A C 1
ATOM 3651 O O . ALA A 1 468 ? 24.018 7.918 -2.781 1.00 89.19 468 ALA A O 1
ATOM 3652 N N . HIS A 1 469 ? 24.618 6.833 -0.901 1.00 88.69 469 HIS A N 1
ATOM 3653 C CA . HIS A 1 469 ? 25.941 6.413 -1.367 1.00 88.69 469 HIS A CA 1
ATOM 3654 C C . HIS A 1 469 ? 25.908 5.582 -2.641 1.00 88.69 469 HIS A C 1
ATOM 3656 O O . HIS A 1 469 ? 26.548 5.921 -3.637 1.00 88.69 469 HIS A O 1
ATOM 3662 N N . ILE A 1 470 ? 25.081 4.536 -2.659 1.00 89.06 470 ILE A N 1
ATOM 3663 C CA . ILE A 1 470 ? 24.915 3.668 -3.834 1.00 89.06 470 ILE A CA 1
ATOM 3664 C C . ILE A 1 470 ? 24.503 4.475 -5.074 1.00 89.06 470 ILE A C 1
ATOM 3666 O O . ILE A 1 470 ? 24.916 4.173 -6.195 1.00 89.06 470 ILE A O 1
ATOM 3670 N N . ASN A 1 471 ? 23.708 5.522 -4.875 1.00 87.69 471 ASN A N 1
ATOM 3671 C CA . ASN A 1 471 ? 23.215 6.384 -5.938 1.00 87.69 471 ASN A CA 1
ATOM 3672 C C . ASN A 1 471 ? 24.165 7.544 -6.303 1.00 87.69 471 ASN A C 1
ATOM 3674 O O . ASN A 1 471 ? 23.871 8.295 -7.235 1.00 87.69 471 ASN A O 1
ATOM 3678 N N . GLY A 1 472 ? 25.307 7.690 -5.623 1.00 86.56 472 GLY A N 1
ATOM 3679 C CA . GLY A 1 472 ? 26.271 8.768 -5.864 1.00 86.56 472 GLY A CA 1
ATOM 3680 C C . GLY A 1 472 ? 25.823 10.131 -5.325 1.00 86.56 472 GLY A C 1
ATOM 3681 O O . GLY A 1 472 ? 26.096 11.160 -5.944 1.00 86.56 472 GLY A O 1
ATOM 3682 N N . PHE A 1 473 ? 25.118 10.132 -4.195 1.00 83.25 473 PHE A N 1
ATOM 3683 C CA . PHE A 1 473 ? 24.587 11.312 -3.506 1.00 83.25 473 PHE A CA 1
ATOM 3684 C C . PHE A 1 473 ? 25.334 11.622 -2.188 1.00 83.25 473 PHE A C 1
ATOM 3686 O O . PHE A 1 473 ? 24.763 12.223 -1.282 1.00 83.25 473 PHE A O 1
ATOM 3693 N N . ASP A 1 474 ? 26.601 11.217 -2.061 1.00 70.00 474 ASP A N 1
ATOM 3694 C CA . ASP A 1 474 ? 27.394 11.348 -0.821 1.00 70.00 474 ASP A CA 1
ATOM 3695 C C . ASP A 1 474 ? 27.845 12.767 -0.494 1.00 70.00 474 ASP A C 1
ATOM 3697 O O . ASP A 1 474 ? 27.819 13.194 0.657 1.00 70.00 474 ASP A O 1
ATOM 3701 N N . ASP A 1 475 ? 28.249 13.504 -1.524 1.00 63.25 475 ASP A N 1
ATOM 3702 C CA . ASP A 1 475 ? 28.877 14.819 -1.397 1.00 63.25 475 ASP A CA 1
ATOM 3703 C C . ASP A 1 475 ? 27.916 15.918 -1.853 1.00 63.25 475 ASP A C 1
ATOM 3705 O O . ASP A 1 475 ? 28.246 16.784 -2.669 1.00 63.25 475 ASP A O 1
ATOM 3709 N N . LEU A 1 476 ? 26.676 15.858 -1.367 1.00 62.84 476 LEU A N 1
ATOM 3710 C CA . LEU A 1 476 ? 25.672 16.838 -1.752 1.00 62.84 476 LEU A CA 1
ATOM 3711 C C . LEU A 1 476 ? 25.847 18.137 -0.959 1.00 62.84 476 LEU A C 1
ATOM 3713 O O . LEU A 1 476 ? 25.948 18.109 0.272 1.00 62.84 476 LEU A O 1
ATOM 3717 N N . PRO A 1 477 ? 25.874 19.301 -1.635 1.00 55.34 477 PRO A N 1
ATOM 3718 C CA . PRO A 1 477 ? 25.986 20.576 -0.950 1.00 55.34 477 PRO A CA 1
ATOM 3719 C C . PRO A 1 477 ? 24.781 20.777 -0.027 1.00 55.34 477 PRO A C 1
ATOM 3721 O O . PRO A 1 477 ? 23.645 20.436 -0.361 1.00 55.34 477 PRO A O 1
ATOM 3724 N N . SER A 1 478 ? 25.016 21.380 1.138 1.00 57.12 478 SER A N 1
ATOM 3725 C CA . SER A 1 478 ? 23.920 21.842 1.990 1.00 57.12 478 SER A CA 1
ATOM 3726 C C . SER A 1 478 ? 23.079 22.851 1.205 1.00 57.12 478 SER A C 1
ATOM 3728 O O . SER A 1 478 ? 23.637 23.728 0.541 1.00 57.12 478 SER A O 1
ATOM 3730 N N . PHE A 1 479 ? 21.746 22.728 1.270 1.00 62.06 479 PHE A N 1
ATOM 3731 C CA . PHE A 1 479 ? 20.834 23.641 0.580 1.00 62.06 479 PHE A CA 1
ATOM 3732 C C . PHE A 1 479 ? 21.116 25.076 1.027 1.00 62.06 479 PHE A C 1
ATOM 3734 O O . PHE A 1 479 ? 20.792 25.479 2.148 1.00 62.06 479 PHE A O 1
ATOM 3741 N N . SER A 1 480 ? 21.823 25.824 0.179 1.00 63.47 480 SER A N 1
ATOM 3742 C CA . SER A 1 480 ? 22.478 27.041 0.636 1.00 63.47 480 SER A CA 1
ATOM 3743 C C . SER A 1 480 ? 21.437 28.124 0.944 1.00 63.47 480 SER A C 1
ATOM 3745 O O . SER A 1 480 ? 20.393 28.184 0.287 1.00 63.47 480 SER A O 1
ATOM 3747 N N . PRO A 1 481 ? 21.711 29.056 1.875 1.00 65.00 481 PRO A N 1
ATOM 3748 C CA . PRO A 1 481 ? 20.831 30.201 2.106 1.00 65.00 481 PRO A CA 1
ATOM 3749 C C . PRO A 1 481 ? 20.537 30.999 0.827 1.00 65.00 481 PRO A C 1
ATOM 3751 O O . PRO A 1 481 ? 19.453 31.563 0.688 1.00 65.00 481 PRO A O 1
ATOM 3754 N N . LYS A 1 482 ? 21.481 31.016 -0.126 1.00 66.00 482 LYS A N 1
ATOM 3755 C CA . LYS A 1 482 ? 21.324 31.641 -1.443 1.00 66.00 482 LYS A CA 1
ATOM 3756 C C . LYS A 1 482 ? 20.308 30.886 -2.302 1.00 66.00 482 LYS A C 1
ATOM 3758 O O . LYS A 1 482 ? 19.431 31.526 -2.872 1.00 66.00 482 LYS A O 1
ATOM 3763 N N . SER A 1 483 ? 20.390 29.561 -2.346 1.00 63.34 483 SER A N 1
ATOM 3764 C CA . SER A 1 483 ? 19.479 28.685 -3.097 1.00 63.34 483 SER A CA 1
ATOM 3765 C C . SER A 1 483 ? 18.074 28.733 -2.493 1.00 63.34 483 SER A C 1
ATOM 3767 O O . SER A 1 483 ? 17.100 28.899 -3.219 1.00 63.34 483 SER A O 1
ATOM 3769 N N . ALA A 1 484 ? 17.969 28.758 -1.160 1.00 63.16 484 ALA A N 1
ATOM 3770 C CA . ALA A 1 484 ? 16.714 28.998 -0.449 1.00 63.16 484 ALA A CA 1
ATOM 3771 C C . ALA A 1 484 ? 16.111 30.376 -0.765 1.00 63.16 484 ALA A C 1
ATOM 3773 O O . ALA A 1 484 ? 14.899 30.506 -0.910 1.00 63.16 484 ALA A O 1
ATOM 3774 N N . ASN A 1 485 ? 16.939 31.419 -0.881 1.00 62.91 485 ASN A N 1
ATOM 3775 C CA . ASN A 1 485 ? 16.453 32.760 -1.196 1.00 62.91 485 ASN A CA 1
ATOM 3776 C C . ASN A 1 485 ? 16.053 32.915 -2.669 1.00 62.91 485 ASN A C 1
ATOM 3778 O O . ASN A 1 485 ? 15.022 33.514 -2.955 1.00 62.91 485 ASN A O 1
ATOM 3782 N N . ALA A 1 486 ? 16.827 32.348 -3.596 1.00 63.41 486 ALA A N 1
ATOM 3783 C CA . ALA A 1 486 ? 16.488 32.296 -5.016 1.00 63.41 486 ALA A CA 1
ATOM 3784 C C . ALA A 1 486 ? 15.182 31.523 -5.245 1.00 63.41 486 ALA A C 1
ATOM 3786 O O . ALA A 1 486 ? 14.316 31.998 -5.974 1.00 63.41 486 ALA A O 1
ATOM 3787 N N . LEU A 1 487 ? 15.002 30.399 -4.541 1.00 58.50 487 LEU A N 1
ATOM 3788 C CA . LEU A 1 487 ? 13.761 29.631 -4.514 1.00 58.50 487 LEU A CA 1
ATOM 3789 C C . LEU A 1 487 ? 12.585 30.476 -4.012 1.00 58.50 487 LEU A C 1
ATOM 3791 O O . LEU A 1 487 ? 11.566 30.549 -4.686 1.00 58.50 487 LEU A O 1
ATOM 3795 N N . ARG A 1 488 ? 12.732 31.165 -2.871 1.00 60.31 488 ARG A N 1
ATOM 3796 C CA . ARG A 1 488 ? 11.688 32.057 -2.334 1.00 60.31 488 ARG A CA 1
ATOM 3797 C C . ARG A 1 488 ? 11.326 33.193 -3.289 1.00 60.31 488 ARG A C 1
ATOM 3799 O O . ARG A 1 488 ? 10.156 33.530 -3.398 1.00 60.31 488 ARG A O 1
ATOM 3806 N N . HIS A 1 489 ? 12.301 33.784 -3.976 1.00 62.88 489 HIS A N 1
ATOM 3807 C CA . HIS A 1 489 ? 12.044 34.847 -4.950 1.00 62.88 489 HIS A CA 1
ATOM 3808 C C . HIS A 1 489 ? 11.401 34.328 -6.235 1.00 62.88 489 HIS A C 1
ATOM 3810 O O . HIS A 1 489 ? 10.518 34.989 -6.772 1.00 62.88 489 HIS A O 1
ATOM 3816 N N . PHE A 1 490 ? 11.811 33.152 -6.712 1.00 58.19 490 PHE A N 1
ATOM 3817 C CA . PHE A 1 490 ? 11.143 32.482 -7.821 1.00 58.19 490 PHE A CA 1
ATOM 3818 C C . PHE A 1 490 ? 9.700 32.139 -7.452 1.00 58.19 490 PHE A C 1
ATOM 3820 O O . PHE A 1 490 ? 8.802 32.461 -8.219 1.00 58.19 490 PHE A O 1
ATOM 3827 N N . LEU A 1 491 ? 9.471 31.593 -6.252 1.00 51.50 491 LEU A N 1
ATOM 3828 C CA . LEU A 1 491 ? 8.138 31.362 -5.701 1.00 51.50 491 LEU A CA 1
ATOM 3829 C C . LEU A 1 491 ? 7.341 32.658 -5.680 1.00 51.50 491 LEU A C 1
ATOM 3831 O O . LEU A 1 491 ? 6.350 32.725 -6.375 1.00 51.50 491 LEU A O 1
ATOM 3835 N N . ALA A 1 492 ? 7.824 33.722 -5.040 1.00 55.28 492 ALA A N 1
ATOM 3836 C CA . ALA A 1 492 ? 7.141 35.019 -5.012 1.00 55.28 492 ALA A CA 1
ATOM 3837 C C . ALA A 1 492 ? 6.912 35.657 -6.403 1.00 55.28 492 ALA A C 1
ATOM 3839 O O . ALA A 1 492 ? 6.097 36.567 -6.530 1.00 55.28 492 ALA A O 1
ATOM 3840 N N . GLY A 1 493 ? 7.650 35.231 -7.435 1.00 51.31 493 GLY A N 1
ATOM 3841 C CA . GLY A 1 493 ? 7.479 35.674 -8.823 1.00 51.31 493 GLY A CA 1
ATOM 3842 C C . GLY A 1 493 ? 6.513 34.812 -9.644 1.00 51.31 493 GLY A C 1
ATOM 3843 O O . GLY A 1 493 ? 5.844 35.336 -10.529 1.00 51.31 493 GLY A O 1
ATOM 3844 N N . VAL A 1 494 ? 6.431 33.511 -9.351 1.00 50.88 494 VAL A N 1
ATOM 3845 C CA . VAL A 1 494 ? 5.416 32.580 -9.881 1.00 50.88 494 VAL A CA 1
ATOM 3846 C C . VAL A 1 494 ? 4.082 32.762 -9.145 1.00 50.88 494 VAL A C 1
ATOM 3848 O O . VAL A 1 494 ? 3.021 32.531 -9.710 1.00 50.88 494 VAL A O 1
ATOM 3851 N N . ASP A 1 495 ? 4.148 33.234 -7.904 1.00 43.50 495 ASP A N 1
ATOM 3852 C CA . ASP A 1 495 ? 3.069 33.323 -6.936 1.00 43.50 495 ASP A CA 1
ATOM 3853 C C . ASP A 1 495 ? 2.567 34.766 -6.798 1.00 43.50 495 ASP A C 1
ATOM 3855 O O . ASP A 1 495 ? 2.993 35.530 -5.927 1.00 43.50 495 ASP A O 1
ATOM 3859 N N . ARG A 1 496 ? 1.623 35.151 -7.662 1.00 46.00 496 ARG A N 1
ATOM 3860 C CA . ARG A 1 496 ? 0.715 36.261 -7.342 1.00 46.00 496 ARG A CA 1
ATOM 3861 C C . ARG A 1 496 ? -0.487 35.793 -6.507 1.00 46.00 496 ARG A C 1
ATOM 3863 O O . ARG A 1 496 ? -1.200 36.660 -6.006 1.00 46.00 496 ARG A O 1
ATOM 3870 N N . ILE A 1 497 ? -0.710 34.481 -6.329 1.00 46.03 497 ILE A N 1
ATOM 3871 C CA . ILE A 1 497 ? -1.886 33.891 -5.663 1.00 46.03 497 ILE A CA 1
ATOM 3872 C C . ILE A 1 497 ? -1.521 32.518 -5.049 1.00 46.03 497 ILE A C 1
ATOM 3874 O O . ILE A 1 497 ? -1.594 31.495 -5.717 1.00 46.03 497 ILE A O 1
ATOM 3878 N N . GLY A 1 498 ? -1.158 32.468 -3.761 1.00 44.38 498 GLY A N 1
ATOM 3879 C CA . GLY A 1 498 ? -0.730 31.205 -3.122 1.00 44.38 498 GLY A CA 1
ATOM 3880 C C . GLY A 1 498 ? 0.121 31.352 -1.857 1.00 44.38 498 GLY A C 1
ATOM 3881 O O . GLY A 1 498 ? 0.201 30.422 -1.048 1.00 44.38 498 GLY A O 1
ATOM 3882 N N . SER A 1 499 ? 0.656 32.548 -1.613 1.00 43.31 499 SER A N 1
ATOM 3883 C CA . SER A 1 499 ? 1.580 32.852 -0.509 1.00 43.31 499 SER A CA 1
ATOM 3884 C C . SER A 1 499 ? 1.038 32.617 0.908 1.00 43.31 499 SER A C 1
ATOM 3886 O O . SER A 1 499 ? 1.813 32.618 1.861 1.00 43.31 499 SER A O 1
ATOM 3888 N N . HIS A 1 500 ? -0.262 32.356 1.070 1.00 43.78 500 HIS A N 1
ATOM 3889 C CA . HIS A 1 500 ? -0.884 32.079 2.368 1.00 43.78 500 HIS A CA 1
ATOM 3890 C C . HIS A 1 500 ? -1.102 30.590 2.677 1.00 43.78 500 HIS A C 1
ATOM 3892 O O . HIS A 1 500 ? -1.369 30.262 3.828 1.00 43.78 500 HIS A O 1
ATOM 3898 N N . LEU A 1 501 ? -0.988 29.680 1.700 1.00 44.22 501 LEU A N 1
ATOM 3899 C CA . LEU A 1 501 ? -1.197 28.240 1.937 1.00 44.22 501 LEU A CA 1
ATOM 3900 C C . LEU A 1 501 ? 0.082 27.507 2.360 1.00 44.22 501 LEU A C 1
ATOM 3902 O O . LEU A 1 501 ? 0.005 26.458 2.994 1.00 44.22 501 LEU A O 1
ATOM 3906 N N . PHE A 1 502 ? 1.252 28.070 2.047 1.00 45.56 502 PHE A N 1
ATOM 3907 C CA . PHE A 1 502 ? 2.542 27.427 2.300 1.00 45.56 502 PHE A CA 1
ATOM 3908 C C . PHE A 1 502 ? 3.500 28.246 3.178 1.00 45.56 502 PHE A C 1
ATOM 3910 O O . PHE A 1 502 ? 4.599 27.775 3.464 1.00 45.56 502 PHE A O 1
ATOM 3917 N N . SER A 1 503 ? 3.120 29.442 3.646 1.00 46.16 503 SER A N 1
ATOM 3918 C CA . SER A 1 503 ? 3.982 30.249 4.529 1.00 46.16 503 SER A CA 1
ATOM 3919 C C . SER A 1 503 ? 4.290 29.557 5.859 1.00 46.16 503 SER A C 1
ATOM 3921 O O . SER A 1 503 ? 5.371 29.757 6.411 1.00 46.16 503 SER A O 1
ATOM 3923 N N . ASP A 1 504 ? 3.367 28.713 6.328 1.00 54.72 504 ASP A N 1
ATOM 3924 C CA . ASP A 1 504 ? 3.428 28.061 7.639 1.00 54.72 504 ASP A CA 1
ATOM 3925 C C . ASP A 1 504 ? 3.889 26.592 7.561 1.00 54.72 504 ASP A C 1
ATOM 3927 O O . ASP A 1 504 ? 3.947 25.911 8.586 1.00 54.72 504 ASP A O 1
ATOM 3931 N N . VAL A 1 505 ? 4.234 26.082 6.367 1.00 61.06 505 VAL A N 1
ATOM 3932 C CA . VAL A 1 505 ? 4.689 24.690 6.194 1.00 61.06 505 VAL A CA 1
ATOM 3933 C C . VAL A 1 505 ? 6.218 24.571 6.125 1.00 61.06 505 VAL A C 1
ATOM 3935 O O . VAL A 1 505 ? 6.888 25.510 5.682 1.00 61.06 505 VAL A O 1
ATOM 3938 N N . PRO A 1 506 ? 6.805 23.418 6.511 1.00 64.56 506 PRO A N 1
ATOM 3939 C CA . PRO A 1 506 ? 8.250 23.206 6.466 1.00 64.56 506 PRO A CA 1
ATOM 3940 C C . PRO A 1 506 ? 8.856 23.446 5.067 1.00 64.56 506 PRO A C 1
ATOM 3942 O O . PRO A 1 506 ? 8.243 23.064 4.067 1.00 64.56 506 PRO A O 1
ATOM 3945 N N . PRO A 1 507 ? 10.096 23.971 4.959 1.00 62.44 507 PRO A N 1
ATOM 3946 C CA . PRO A 1 507 ? 10.753 24.250 3.674 1.00 62.44 507 PRO A CA 1
ATOM 3947 C C . PRO A 1 507 ? 10.793 23.067 2.695 1.00 62.44 507 PRO A C 1
ATOM 3949 O O . PRO A 1 507 ? 10.721 23.261 1.483 1.00 62.44 507 PRO A O 1
ATOM 3952 N N . VAL A 1 508 ? 10.873 21.837 3.211 1.00 63.84 508 VAL A N 1
ATOM 3953 C CA . VAL A 1 508 ? 10.866 20.614 2.395 1.00 63.84 508 VAL A CA 1
ATOM 3954 C C . VAL A 1 508 ? 9.521 20.387 1.689 1.00 63.84 508 VAL A C 1
ATOM 3956 O O . VAL A 1 508 ? 9.507 19.976 0.531 1.00 63.84 508 VAL A O 1
ATOM 3959 N N . GLN A 1 509 ? 8.394 20.723 2.331 1.00 68.19 509 GLN A N 1
ATOM 3960 C CA . GLN A 1 509 ? 7.072 20.633 1.703 1.00 68.19 509 GLN A CA 1
ATOM 3961 C C . GLN A 1 509 ? 6.921 21.685 0.603 1.00 68.19 509 GLN A C 1
ATOM 3963 O O . GLN A 1 509 ? 6.431 21.372 -0.478 1.00 68.19 509 GLN A O 1
ATOM 3968 N N . GLN A 1 510 ? 7.394 22.913 0.847 1.00 65.19 510 GLN A N 1
ATOM 3969 C CA . GLN A 1 510 ? 7.368 23.994 -0.147 1.00 65.19 510 GLN A CA 1
ATOM 3970 C C . GLN A 1 510 ? 8.167 23.612 -1.403 1.00 65.19 510 GLN A C 1
ATOM 3972 O O . GLN A 1 510 ? 7.715 23.819 -2.528 1.00 65.19 510 GLN A O 1
ATOM 3977 N N . ALA A 1 511 ? 9.342 23.009 -1.207 1.00 65.50 511 ALA A N 1
ATOM 3978 C CA . ALA A 1 511 ? 10.195 22.516 -2.282 1.00 65.50 511 ALA A CA 1
ATOM 3979 C C . ALA A 1 511 ? 9.525 21.414 -3.117 1.00 65.50 511 ALA A C 1
ATOM 3981 O O . ALA A 1 511 ? 9.505 21.494 -4.347 1.00 65.50 511 ALA A O 1
ATOM 3982 N N . ALA A 1 512 ? 8.958 20.405 -2.449 1.00 67.12 512 ALA A N 1
ATOM 3983 C CA . ALA A 1 512 ? 8.238 19.317 -3.102 1.00 67.12 512 ALA A CA 1
ATOM 3984 C C . ALA A 1 512 ? 7.000 19.829 -3.859 1.00 67.12 512 ALA A C 1
ATOM 3986 O O . ALA A 1 512 ? 6.747 19.400 -4.986 1.00 67.12 512 ALA A O 1
ATOM 3987 N N . ALA A 1 513 ? 6.274 20.793 -3.285 1.00 66.56 513 ALA A N 1
ATOM 3988 C CA . ALA A 1 513 ? 5.114 21.401 -3.922 1.00 66.56 513 ALA A CA 1
ATOM 3989 C C . ALA A 1 513 ? 5.470 22.168 -5.196 1.00 66.56 513 ALA A C 1
ATOM 3991 O O . ALA A 1 513 ? 4.860 21.944 -6.242 1.00 66.56 513 ALA A O 1
ATOM 3992 N N . LEU A 1 514 ? 6.511 23.002 -5.141 1.00 65.56 514 LEU A N 1
ATOM 3993 C CA . LEU A 1 514 ? 7.000 23.713 -6.318 1.00 65.56 514 LEU A CA 1
ATOM 3994 C C . LEU A 1 514 ? 7.403 22.759 -7.438 1.00 65.56 514 LEU A C 1
ATOM 3996 O O . LEU A 1 514 ? 7.078 22.997 -8.603 1.00 65.56 514 LEU A O 1
ATOM 4000 N N . PHE A 1 515 ? 8.134 21.702 -7.081 1.00 66.25 515 PHE A N 1
ATOM 4001 C CA . PHE A 1 515 ? 8.565 20.706 -8.043 1.00 66.25 515 PHE A CA 1
ATOM 4002 C C . PHE A 1 515 ? 7.369 20.155 -8.817 1.00 66.25 515 PHE A C 1
ATOM 4004 O O . PHE A 1 515 ? 7.370 20.199 -10.048 1.00 66.25 515 PHE A O 1
ATOM 4011 N N . VAL A 1 516 ? 6.340 19.677 -8.119 1.00 66.06 516 VAL A N 1
ATOM 4012 C CA . VAL A 1 516 ? 5.191 19.082 -8.800 1.00 66.06 516 VAL A CA 1
ATOM 4013 C C . VAL A 1 516 ? 4.442 20.110 -9.633 1.00 66.06 516 VAL A C 1
ATOM 4015 O O . VAL A 1 516 ? 4.064 19.783 -10.750 1.00 66.06 516 VAL A O 1
ATOM 4018 N N . SER A 1 517 ? 4.288 21.354 -9.181 1.00 65.56 517 SER A N 1
ATOM 4019 C CA . SER A 1 517 ? 3.639 22.391 -9.994 1.00 65.56 517 SER A CA 1
ATOM 4020 C C . SER A 1 517 ? 4.372 22.642 -11.318 1.00 65.56 517 SER A C 1
ATOM 4022 O O . SER A 1 517 ? 3.739 22.742 -12.368 1.00 65.56 517 SER A O 1
ATOM 4024 N N . LEU A 1 518 ? 5.708 22.686 -11.303 1.00 66.50 518 LEU A N 1
ATOM 4025 C CA . LEU A 1 518 ? 6.513 22.840 -12.522 1.00 66.50 518 LEU A CA 1
ATOM 4026 C C . LEU A 1 518 ? 6.494 21.592 -13.401 1.00 66.50 518 LEU A C 1
ATOM 4028 O O . LEU A 1 518 ? 6.421 21.708 -14.624 1.00 66.50 518 LEU A O 1
ATOM 4032 N N . LEU A 1 519 ? 6.531 20.412 -12.777 1.00 67.75 519 LEU A N 1
ATOM 4033 C CA . LEU A 1 519 ? 6.360 19.135 -13.452 1.00 67.75 519 LEU A CA 1
ATOM 4034 C C . LEU A 1 519 ? 5.018 19.139 -14.192 1.00 67.75 519 LEU A C 1
ATOM 4036 O O . LEU A 1 519 ? 5.011 19.019 -15.409 1.00 67.75 519 LEU A O 1
ATOM 4040 N N . MET A 1 520 ? 3.905 19.384 -13.500 1.00 65.50 520 MET A N 1
ATOM 4041 C CA . MET A 1 520 ? 2.558 19.410 -14.081 1.00 65.50 520 MET A CA 1
ATOM 4042 C C . MET A 1 520 ? 2.408 20.467 -15.180 1.00 65.50 520 MET A C 1
ATOM 4044 O O . MET A 1 520 ? 1.798 20.185 -16.213 1.00 65.50 520 MET A O 1
ATOM 4048 N N . ARG A 1 521 ? 3.012 21.653 -15.020 1.00 65.50 521 ARG A N 1
ATOM 4049 C CA . ARG A 1 521 ? 3.014 22.680 -16.071 1.00 65.50 521 ARG A CA 1
ATOM 4050 C C . ARG A 1 521 ? 3.730 22.192 -17.330 1.00 65.50 521 ARG A C 1
ATOM 4052 O O . ARG A 1 521 ? 3.158 22.251 -18.411 1.00 65.50 521 ARG A O 1
ATOM 4059 N N . LYS A 1 522 ? 4.939 21.639 -17.192 1.00 64.25 522 LYS A N 1
ATOM 4060 C CA . LYS A 1 522 ? 5.688 21.088 -18.330 1.00 64.25 522 LYS A CA 1
ATOM 4061 C C . LYS A 1 522 ? 5.014 19.844 -18.920 1.00 64.25 522 LYS A C 1
ATOM 4063 O O . LYS A 1 522 ? 5.105 19.641 -20.122 1.00 64.25 522 LYS A O 1
ATOM 4068 N N . ALA A 1 523 ? 4.315 19.039 -18.113 1.00 59.00 523 ALA A N 1
ATOM 4069 C CA . ALA A 1 523 ? 3.457 17.956 -18.602 1.00 59.00 523 ALA A CA 1
ATOM 4070 C C . ALA A 1 523 ? 2.372 18.510 -19.527 1.00 59.00 523 ALA A C 1
ATOM 4072 O O . ALA A 1 523 ? 2.188 18.009 -20.628 1.00 59.00 523 ALA A O 1
ATOM 4073 N N . SER A 1 524 ? 1.691 19.566 -19.084 1.00 57.53 524 SER A N 1
ATOM 4074 C CA . SER A 1 524 ? 0.613 20.203 -19.841 1.00 57.53 524 SER A CA 1
ATOM 4075 C C . SER A 1 524 ? 1.148 20.788 -21.154 1.00 57.53 524 SER A C 1
ATOM 4077 O O . SER A 1 524 ? 0.637 20.468 -22.220 1.00 57.53 524 SER A O 1
ATOM 4079 N N . GLU A 1 525 ? 2.258 21.530 -21.098 1.00 60.03 525 GLU A N 1
ATOM 4080 C CA . GLU A 1 525 ? 2.913 22.132 -22.273 1.00 60.03 525 GLU A CA 1
ATOM 4081 C C . GLU A 1 525 ? 3.469 21.088 -23.264 1.00 60.03 525 GLU A C 1
ATOM 4083 O O . GLU A 1 525 ? 3.399 21.279 -24.475 1.00 60.03 525 GLU A O 1
ATOM 4088 N N . ALA A 1 526 ? 4.041 19.979 -22.778 1.00 52.31 526 ALA A N 1
ATOM 4089 C CA . ALA A 1 526 ? 4.655 18.954 -23.628 1.00 52.31 526 ALA A CA 1
ATOM 4090 C C . ALA A 1 526 ? 3.640 17.979 -24.253 1.00 52.31 526 ALA A C 1
ATOM 4092 O O . ALA A 1 526 ? 3.960 17.341 -25.257 1.00 52.31 526 ALA A O 1
ATOM 4093 N N . TYR A 1 527 ? 2.444 17.844 -23.668 1.00 50.88 527 TYR A N 1
ATOM 4094 C CA . TYR A 1 527 ? 1.437 16.860 -24.085 1.00 50.88 527 TYR A CA 1
ATOM 4095 C C . TYR A 1 527 ? 0.144 17.461 -24.655 1.00 50.88 527 TYR A C 1
ATOM 4097 O O . TYR A 1 527 ? -0.692 16.700 -25.141 1.00 50.88 527 TYR A O 1
ATOM 4105 N N . GLU A 1 528 ? 0.000 18.790 -24.708 1.00 43.09 528 GLU A N 1
ATOM 4106 C CA . GLU A 1 528 ? -1.068 19.454 -25.476 1.00 43.09 528 GLU A CA 1
ATOM 4107 C C . GLU A 1 528 ? -1.063 19.066 -26.967 1.00 43.09 528 GLU A C 1
ATOM 4109 O O . GLU A 1 528 ? -2.115 19.066 -27.602 1.00 43.09 528 GLU A O 1
ATOM 4114 N N . ASP A 1 529 ? 0.089 18.677 -27.527 1.00 40.22 529 ASP A N 1
ATOM 4115 C CA . ASP A 1 529 ? 0.211 18.469 -28.975 1.00 40.22 529 ASP A CA 1
ATOM 4116 C C . ASP A 1 529 ? 0.034 17.002 -29.421 1.00 40.22 529 ASP A C 1
ATOM 4118 O O . ASP A 1 529 ? -0.257 16.743 -30.590 1.00 40.22 529 ASP A O 1
ATOM 4122 N N . LYS A 1 530 ? 0.174 16.000 -28.532 1.00 41.41 530 LYS A N 1
ATOM 4123 C CA . LYS A 1 530 ? 0.028 14.574 -28.902 1.00 41.41 530 LYS A CA 1
ATOM 4124 C C . LYS A 1 530 ? -0.479 13.719 -27.740 1.00 41.41 530 LYS A C 1
ATOM 4126 O O . LYS A 1 530 ? 0.289 13.326 -26.868 1.00 41.41 530 LYS A O 1
ATOM 4131 N N . SER A 1 531 ? -1.750 13.323 -27.845 1.00 41.97 531 SER A N 1
ATOM 4132 C CA . SER A 1 531 ? -2.513 12.384 -27.001 1.00 41.97 531 SER A CA 1
ATOM 4133 C C . SER A 1 531 ? -2.823 12.870 -25.581 1.00 41.97 531 SER A C 1
ATOM 4135 O O . SER A 1 531 ? -1.921 13.225 -24.836 1.00 41.97 531 SER A O 1
ATOM 4137 N N . GLY A 1 532 ? -4.108 12.831 -25.199 1.00 44.16 532 GLY A N 1
ATOM 4138 C CA . GLY A 1 532 ? -4.653 13.177 -23.874 1.00 44.16 532 GLY A CA 1
ATOM 4139 C C . GLY A 1 532 ? -4.184 12.276 -22.718 1.00 44.16 532 GLY A C 1
ATOM 4140 O O . GLY A 1 532 ? -4.985 11.818 -21.911 1.00 44.16 532 GLY A O 1
ATOM 4141 N N . ILE A 1 533 ? -2.877 12.022 -22.638 1.00 42.16 533 ILE A N 1
ATOM 4142 C CA . ILE A 1 533 ? -2.160 11.181 -21.673 1.00 42.16 533 ILE A CA 1
ATOM 4143 C C . ILE A 1 533 ? -2.294 11.719 -20.244 1.00 42.16 533 ILE A C 1
ATOM 4145 O O . ILE A 1 533 ? -2.102 10.974 -19.287 1.00 42.16 533 ILE A O 1
ATOM 4149 N N . PHE A 1 534 ? -2.650 12.991 -20.063 1.00 49.53 534 PHE A N 1
ATOM 4150 C CA . PHE A 1 534 ? -2.724 13.631 -18.753 1.00 49.53 534 PHE A CA 1
ATOM 4151 C C . PHE A 1 534 ? -4.057 14.353 -18.524 1.00 49.53 534 PHE A C 1
ATOM 4153 O O . PHE A 1 534 ? -4.099 15.534 -18.205 1.00 49.53 534 PHE A O 1
ATOM 4160 N N . ASP A 1 535 ? -5.169 13.624 -18.654 1.00 53.03 535 ASP A N 1
ATOM 4161 C CA . ASP A 1 535 ? -6.456 14.090 -18.127 1.00 53.03 535 ASP A CA 1
ATOM 4162 C C . ASP A 1 535 ? -6.433 14.022 -16.586 1.00 53.03 535 ASP A C 1
ATOM 4164 O O . ASP A 1 535 ? -6.751 12.987 -15.982 1.00 53.03 535 ASP A O 1
ATOM 4168 N N . ILE A 1 536 ? -5.920 15.085 -15.951 1.00 55.44 536 ILE A N 1
ATOM 4169 C CA . ILE A 1 536 ? -5.937 15.251 -14.493 1.00 55.44 536 ILE A CA 1
ATOM 4170 C C . ILE A 1 536 ? -7.404 15.415 -14.090 1.00 55.44 536 ILE A C 1
ATOM 4172 O O . ILE A 1 536 ? -8.033 16.374 -14.534 1.00 55.44 536 ILE A O 1
ATOM 4176 N N . PRO A 1 537 ? -7.958 14.540 -13.229 1.00 59.28 537 PRO A N 1
ATOM 4177 C CA . PRO A 1 537 ? -9.326 14.692 -12.752 1.00 59.28 537 PRO A CA 1
ATOM 4178 C C . PRO A 1 537 ? -9.597 16.117 -12.260 1.00 59.28 537 PRO A C 1
ATOM 4180 O O . PRO A 1 537 ? -8.805 16.660 -11.493 1.00 59.28 537 PRO A O 1
ATOM 4183 N N . GLU A 1 538 ? -10.732 16.705 -12.639 1.00 58.09 538 GLU A N 1
ATOM 4184 C CA . GLU A 1 538 ? -11.079 18.102 -12.327 1.00 58.09 538 GLU A CA 1
ATOM 4185 C C . GLU A 1 538 ? -10.976 18.427 -10.824 1.00 58.09 538 GLU A C 1
ATOM 4187 O O . GLU A 1 538 ? -10.529 19.507 -10.439 1.00 58.09 538 GLU A O 1
ATOM 4192 N N . LYS A 1 539 ? -11.300 17.469 -9.944 1.00 61.53 539 LYS A N 1
ATOM 4193 C CA . LYS A 1 539 ? -11.103 17.597 -8.487 1.00 61.53 539 LYS A CA 1
ATOM 4194 C C . LYS A 1 539 ? -9.626 17.761 -8.088 1.00 61.53 539 LYS A C 1
ATOM 4196 O O . LYS A 1 539 ? -9.329 18.526 -7.177 1.00 61.53 539 LYS A O 1
ATOM 4201 N N . LEU A 1 540 ? -8.705 17.051 -8.743 1.00 58.53 540 LEU A N 1
ATOM 4202 C CA . LEU A 1 540 ? -7.261 17.180 -8.509 1.00 58.53 540 LEU A CA 1
ATOM 4203 C C . LEU A 1 540 ? -6.728 18.457 -9.154 1.00 58.53 540 LEU A C 1
ATOM 4205 O O . LEU A 1 540 ? -5.975 19.191 -8.520 1.00 58.53 540 LEU A O 1
ATOM 4209 N N . TYR A 1 541 ? -7.174 18.763 -10.375 1.00 56.91 541 TYR A N 1
ATOM 4210 C CA . TYR A 1 541 ? -6.806 19.993 -11.064 1.00 56.91 541 TYR A CA 1
ATOM 4211 C C . TYR A 1 541 ? -7.244 21.224 -10.265 1.00 56.91 541 TYR A C 1
ATOM 4213 O O . TYR A 1 541 ? -6.416 22.066 -9.958 1.00 56.91 541 TYR A O 1
ATOM 4221 N N . SER A 1 542 ? -8.501 21.324 -9.832 1.00 59.62 542 SER A N 1
ATOM 4222 C CA . SER A 1 542 ? -8.974 22.449 -9.007 1.00 59.62 542 SER A CA 1
ATOM 4223 C C . SER A 1 542 ? -8.202 22.583 -7.691 1.00 59.62 542 SER A C 1
ATOM 4225 O O . SER A 1 542 ? -7.875 23.698 -7.289 1.00 59.62 542 SER A O 1
ATOM 4227 N N . ARG A 1 543 ? -7.853 21.464 -7.045 1.00 62.38 543 ARG A N 1
ATOM 4228 C CA . ARG A 1 543 ? -7.151 21.466 -5.756 1.00 62.38 543 ARG A CA 1
ATOM 4229 C C . ARG A 1 543 ? -5.653 21.766 -5.866 1.00 62.38 543 ARG A C 1
ATOM 4231 O O . ARG A 1 543 ? -5.107 22.362 -4.944 1.00 62.38 543 ARG A O 1
ATOM 4238 N N . TRP A 1 544 ? -4.983 21.345 -6.939 1.00 59.75 544 TRP A N 1
ATOM 4239 C CA . TRP A 1 544 ? -3.522 21.471 -7.088 1.00 59.75 544 TRP A CA 1
ATOM 4240 C C . TRP A 1 544 ? -3.108 22.511 -8.133 1.00 59.75 544 TRP A C 1
ATOM 4242 O O . TRP A 1 544 ? -2.122 23.215 -7.942 1.00 59.75 544 TRP A O 1
ATOM 4252 N N . CYS A 1 545 ? -3.861 22.625 -9.227 1.00 49.91 545 CYS A N 1
ATOM 4253 C CA . CYS A 1 545 ? -3.590 23.501 -10.371 1.00 49.91 545 CYS A CA 1
ATOM 4254 C C . CYS A 1 545 ? -4.509 24.735 -10.430 1.00 49.91 545 CYS A C 1
ATOM 4256 O O . CYS A 1 545 ? -4.124 25.740 -11.016 1.00 49.91 545 CYS A O 1
ATOM 4258 N N . GLY A 1 546 ? -5.681 24.722 -9.785 1.00 43.28 546 GLY A N 1
ATOM 4259 C CA . GLY A 1 546 ? -6.541 25.903 -9.600 1.00 43.28 546 GLY A CA 1
ATOM 4260 C C . GLY A 1 546 ? -5.890 26.992 -8.739 1.00 43.28 546 GLY A C 1
ATOM 4261 O O . GLY A 1 546 ? -6.337 28.131 -8.737 1.00 43.28 546 GLY A O 1
ATOM 4262 N N . VAL A 1 547 ? -4.792 26.645 -8.067 1.00 40.00 547 VAL A N 1
ATOM 4263 C CA . VAL A 1 547 ?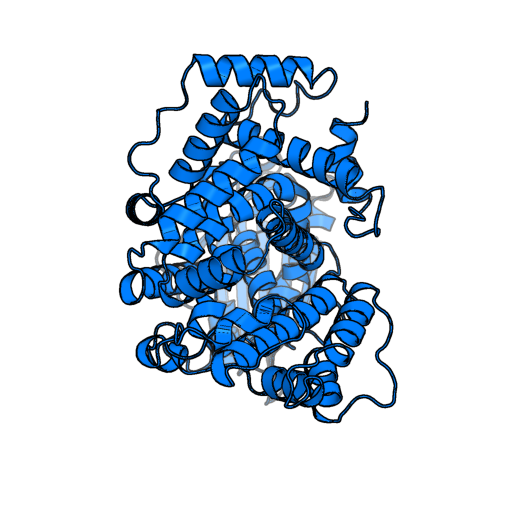 -3.871 27.552 -7.368 1.00 40.00 547 VAL A CA 1
ATOM 4264 C C . VAL A 1 547 ? -2.838 28.177 -8.332 1.00 40.00 547 VAL A C 1
ATOM 4266 O O . VAL A 1 547 ? -2.176 29.140 -7.981 1.00 40.00 547 VAL A O 1
ATOM 4269 N N . VAL A 1 548 ? -2.692 27.654 -9.556 1.00 34.56 548 VAL A N 1
ATOM 4270 C CA . VAL A 1 548 ? -1.653 28.033 -10.540 1.00 34.56 548 VAL A CA 1
ATOM 4271 C C . VAL A 1 548 ? -2.231 28.772 -11.764 1.00 34.56 548 VAL A C 1
ATOM 4273 O O . VAL A 1 548 ? -1.490 29.437 -12.483 1.00 34.56 548 VAL A O 1
ATOM 4276 N N . ALA A 1 549 ? -3.541 28.674 -12.023 1.00 28.69 549 ALA A N 1
ATOM 4277 C CA . ALA A 1 549 ? -4.189 29.191 -13.240 1.00 28.69 549 ALA A CA 1
ATOM 4278 C C . ALA A 1 549 ? -4.832 30.595 -13.117 1.00 28.69 549 ALA A C 1
ATOM 4280 O O . ALA A 1 549 ? -5.552 31.021 -14.021 1.00 28.69 549 ALA A O 1
ATOM 4281 N N . THR A 1 550 ? -4.570 31.326 -12.034 1.00 29.83 550 THR A N 1
ATOM 4282 C CA . THR A 1 550 ? -4.960 32.739 -11.831 1.00 29.83 550 THR A CA 1
ATOM 4283 C C . THR A 1 550 ? -3.798 33.500 -11.230 1.00 29.83 550 THR A C 1
ATOM 4285 O O . THR A 1 550 ? -3.639 34.698 -11.559 1.00 29.83 550 THR A O 1
#

Mean predicted aligned error: 8.52 Å

pLDDT: mean 81.92, std 16.37, range [28.69, 98.5]

Secondary structure (DSSP, 8-state):
-EEEEEEEEESS-HHHHHHHHT-GGGHHHH-TTEEEEE-S-TTS---TT-EEEEEEEETTEEEEEEEEEEEEETTTEEEEEEEEE-SSHHHHHT---EEEEEEEEEE-SS-EEEEEEEEES--TTSTTHHHHHHHHHHHHHHHHHHHHH-HHHHS----TT-GGGGG---HHHHHHHHHHS-TT---HHHHHHHHHHHHTPPPPTT--HHHHHHHHHTSS--TT--HHHHHHHHHHHHHHHHHHHHHIIIIIHHHHTTSHHHHHHHHHHHHT---TTHHHHHHHHHHHHHHHHHSTTTTSTT-HHHHHHHHHHHHHHHHHHHHHHTPPPSSGGGGGTTTT-S-GGG-STT-HHHHHHHHHHHTHHHHHHHHHHT----HHHHHHHHHHHHHHHHHTT--GGGS-SSHHHHHHHHHHHHHHH----SHHHHHHHHHHHHHHTTS-GGGHHHHHHHHHHHHHHHS-HHHHHHTT-TTPPP--HHHHHHHHHHHHHH-SS-TTTSTTS-HHHHHHHHHHHHHHHHHHHHHSSS--TT---HHHIIIIITTT--

Foldseek 3Di:
DDKAKDKDKAQDDLQVLQFVVQQQQCQLQQFPFFFDKAAPHSGTGDDQQGWIKTFTDFVPDTWIWTKGWHDDDPSFKTKIKTWIAHDDPVRVVVHTKIKIWMWGWDDPDRMIMIMIMIDIDPPVVPPPRSVSVNVRVHSSNLSSRLLNNQCLADDDFDQLQDPCLLAADFVLLLQLLPQQADPQGDNVSVVVLLVCLLVLHDDDPPRDPSNVSLCVQLLAFPPSQRLSLLVLLLVCCLVCVLLLLLLCLQFLQLLLCQFPLSLLLVLLVVVLDPPPCPLVVVSLLVSLLCLLLSHDCSSHSSGSNSSSLSSVLNVQSSLQCCLVSLHQDPGRSNVSNPPCRDDVVSHGRPGLSSLLLSLLSSQLLSVLSCVLQVNDDRQNSSFSSLSSSLRSSVSSRNDNSSRASGSVSSVCSNVSNSVPRGDADPSQLVSLVVSLVSLLVLDDPVLSVLRSLLSLVLSPSSDDCVSCVSNVSNPRDDSDPVSLVVLVVVCVVLDPFDCPPPVPGDPSSVSSLVSVQSVVVVVCVVPVVDDPSDPDPPSSCCSNVVRRPD

Solvent-accessible surface area (backbone atoms only — not comparable to full-atom values): 28879 Å² total; per-residue (Å²): 113,44,71,47,76,41,71,47,67,27,74,38,58,45,58,61,53,34,42,54,73,38,14,56,59,53,42,22,56,38,22,82,37,32,58,44,72,52,48,99,70,35,85,43,58,69,49,64,71,44,64,37,38,36,34,32,42,47,85,93,44,47,34,31,34,46,36,37,28,75,42,62,48,86,51,36,39,39,35,33,39,25,41,32,43,39,90,41,73,68,25,53,73,65,43,76,42,56,34,37,43,35,42,38,43,48,67,82,77,73,32,19,39,41,37,40,42,41,34,35,65,66,55,76,86,48,84,64,45,64,62,42,48,49,50,42,48,49,43,22,46,52,35,48,34,25,52,67,51,22,64,62,73,81,55,92,62,70,69,70,67,46,73,70,31,31,63,33,61,51,67,59,36,34,48,21,34,55,76,34,34,46,95,69,33,51,41,66,60,44,52,50,51,43,53,32,39,76,70,68,48,82,76,69,94,82,57,57,68,47,42,48,55,41,51,63,73,53,45,57,68,63,91,48,64,39,65,66,31,43,50,48,28,18,49,50,33,73,75,42,35,50,55,45,54,39,25,44,62,46,30,21,50,58,58,43,29,31,33,46,59,53,17,48,52,53,46,55,61,55,73,44,46,90,50,94,56,48,67,53,55,54,52,49,52,53,53,48,42,50,51,29,45,38,38,80,64,8,58,39,76,85,13,58,16,38,36,48,34,50,41,50,33,38,51,51,21,44,54,33,51,34,57,73,68,39,32,49,34,101,52,58,74,19,63,56,28,80,66,75,71,78,52,78,89,58,39,38,67,78,6,44,40,53,48,51,51,47,50,34,23,68,21,48,44,30,60,55,36,34,50,75,55,68,47,86,70,49,45,22,49,45,36,11,40,39,46,45,44,46,51,51,37,42,60,49,57,40,61,62,64,59,48,60,72,44,57,67,45,33,46,53,51,44,54,48,37,44,74,75,55,41,42,76,45,85,39,14,33,53,53,41,47,51,54,49,50,53,55,26,68,67,45,63,80,94,48,26,66,50,46,40,41,49,49,50,40,55,26,51,71,57,39,56,75,67,54,24,45,38,31,66,51,72,86,60,65,74,72,40,75,65,39,56,46,52,49,51,51,49,45,59,69,75,39,91,52,58,74,81,82,50,70,87,51,56,72,66,44,53,52,31,44,52,51,40,54,45,49,52,49,51,50,52,70,71,33,76,83,63,63,84,82,75,78,63,54,66,74,53,35,53,71,67,42,55,58,70,79,116